Protein AF-0000000080390355 (afdb_homodimer)

Organism: NCBI:txid1090322

Structure (mmCIF, N/CA/C/O backbone):
data_AF-0000000080390355-model_v1
#
loop_
_entity.id
_entity.type
_entity.pdbx_description
1 polymer 'Collagenase-like protease'
#
loop_
_atom_site.group_PDB
_atom_site.id
_atom_site.type_symbol
_atom_site.label_atom_id
_atom_site.label_alt_id
_atom_site.label_comp_id
_atom_site.label_asym_id
_atom_site.label_entity_id
_atom_site.label_seq_id
_atom_site.pdbx_PDB_ins_code
_atom_site.Cartn_x
_atom_site.Cartn_y
_atom_site.Cartn_z
_atom_site.occupancy
_atom_site.B_iso_or_equiv
_atom_site.auth_seq_id
_atom_site.auth_comp_id
_atom_site.auth_asym_id
_atom_site.auth_atom_id
_atom_site.pdbx_PDB_model_num
ATOM 1 N N . MET A 1 1 ? -9.961 28.906 2.844 1 93.69 1 MET A N 1
ATOM 2 C CA . MET A 1 1 ? -8.898 27.922 2.955 1 93.69 1 MET A CA 1
ATOM 3 C C . MET A 1 1 ? -8.672 27.516 4.41 1 93.69 1 MET A C 1
ATOM 5 O O . MET A 1 1 ? -8.594 28.391 5.285 1 93.69 1 MET A O 1
ATOM 9 N N . LYS A 1 2 ? -8.695 26.266 4.656 1 97.44 2 LYS A N 1
ATOM 10 C CA . LYS A 1 2 ? -8.453 25.703 5.984 1 97.44 2 LYS A CA 1
ATOM 11 C C . LYS A 1 2 ? -7.09 25.016 6.051 1 97.44 2 LYS A C 1
ATOM 13 O O . LYS A 1 2 ? -6.848 24.047 5.348 1 97.44 2 LYS A O 1
ATOM 18 N N . LEU A 1 3 ? -6.207 25.547 6.93 1 98.06 3 LEU A N 1
ATOM 19 C CA . LEU A 1 3 ? -4.867 24.984 7.082 1 98.06 3 LEU A CA 1
ATOM 20 C C . LEU A 1 3 ? -4.734 24.25 8.406 1 98.06 3 LEU A C 1
ATOM 22 O O . LEU A 1 3 ? -5.039 24.797 9.469 1 98.06 3 LEU A O 1
ATOM 26 N N . TYR A 1 4 ? -4.383 23.031 8.32 1 98.25 4 TYR A N 1
ATOM 27 C CA . TYR A 1 4 ? -4.055 22.25 9.508 1 98.25 4 TYR A CA 1
ATOM 28 C C . TYR A 1 4 ? -2.547 22.203 9.727 1 98.25 4 TYR A C 1
ATOM 30 O O . TYR A 1 4 ? -1.792 21.828 8.828 1 98.25 4 TYR A O 1
ATOM 38 N N . ALA A 1 5 ? -2.113 22.562 10.867 1 98 5 ALA A N 1
ATOM 39 C CA . ALA A 1 5 ? -0.687 22.641 11.172 1 98 5 ALA A CA 1
ATOM 40 C C . ALA A 1 5 ? -0.297 21.609 12.227 1 98 5 ALA A C 1
ATOM 42 O O . ALA A 1 5 ? -1.069 21.328 13.141 1 98 5 ALA A O 1
ATOM 43 N N . PRO A 1 6 ? 0.877 21.047 12.055 1 96.62 6 PRO A N 1
ATOM 44 C CA . PRO A 1 6 ? 1.384 20.141 13.086 1 96.62 6 PRO A CA 1
ATOM 45 C C . PRO A 1 6 ? 1.854 20.891 14.344 1 96.62 6 PRO A C 1
ATOM 47 O O . PRO A 1 6 ? 2.182 22.078 14.273 1 96.62 6 PRO A O 1
ATOM 50 N N . HIS A 1 7 ? 1.768 20.203 15.367 1 91.19 7 HIS A N 1
ATOM 51 C CA . HIS A 1 7 ? 2.32 20.766 16.594 1 91.19 7 HIS A CA 1
ATOM 52 C C . HIS A 1 7 ? 3.201 19.734 17.312 1 91.19 7 HIS A C 1
ATOM 54 O O . HIS A 1 7 ? 2.9 18.547 17.312 1 91.19 7 HIS A O 1
ATOM 60 N N . VAL A 1 8 ? 4.27 20.125 17.938 1 87.69 8 VAL A N 1
ATOM 61 C CA . VAL A 1 8 ? 5.398 19.328 18.391 1 87.69 8 VAL A CA 1
ATOM 62 C C . VAL A 1 8 ? 5 18.516 19.625 1 87.69 8 VAL A C 1
ATOM 64 O O . VAL A 1 8 ? 5.672 17.547 20 1 87.69 8 VAL A O 1
ATOM 67 N N . GLY A 1 9 ? 4.004 18.875 20.375 1 89.38 9 GLY A N 1
ATOM 68 C CA . GLY A 1 9 ? 3.496 18.016 21.422 1 89.38 9 GLY A CA 1
ATOM 69 C C . GLY A 1 9 ? 3.756 18.547 22.828 1 89.38 9 GLY A C 1
ATOM 70 O O . GLY A 1 9 ? 3.635 17.812 23.812 1 89.38 9 GLY A O 1
ATOM 71 N N . HIS A 1 10 ? 4.281 19.812 22.906 1 92.06 10 HIS A N 1
ATOM 72 C CA . HIS A 1 10 ? 4.387 20.453 24.219 1 92.06 10 HIS A CA 1
ATOM 73 C C . HIS A 1 10 ? 3.758 21.844 24.203 1 92.06 10 HIS A C 1
ATOM 75 O O . HIS A 1 10 ? 3.648 22.469 23.141 1 92.06 10 HIS A O 1
ATOM 81 N N . LEU A 1 11 ? 3.355 22.266 25.359 1 95.69 11 LEU A N 1
ATOM 82 C CA . LEU A 1 11 ? 2.516 23.453 25.5 1 95.69 11 LEU A CA 1
ATOM 83 C C . LEU A 1 11 ? 3.217 24.688 24.953 1 95.69 11 LEU A C 1
ATOM 85 O O . LEU A 1 11 ? 2.6 25.5 24.25 1 95.69 11 LEU A O 1
ATOM 89 N N . GLU A 1 12 ? 4.477 24.828 25.203 1 95.31 12 GLU A N 1
ATOM 90 C CA . GLU A 1 12 ? 5.223 26 24.75 1 95.31 12 GLU A CA 1
ATOM 91 C C . GLU A 1 12 ? 5.18 26.125 23.219 1 95.31 12 GLU A C 1
ATOM 93 O O . GLU A 1 12 ? 5.023 27.219 22.688 1 95.31 12 GLU A O 1
ATOM 98 N N . GLY A 1 1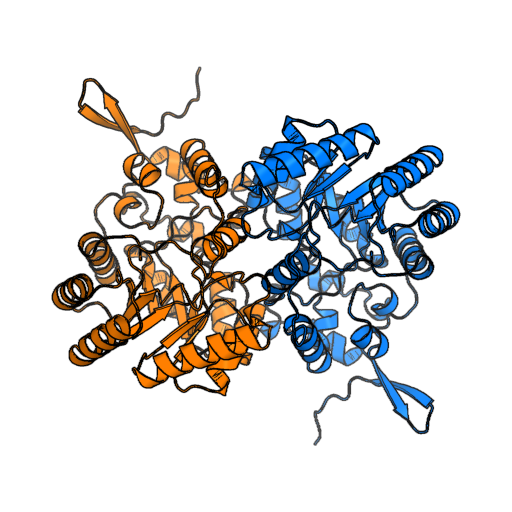3 ? 5.375 25.031 22.578 1 95.12 13 GLY A N 1
ATOM 99 C CA . GLY A 1 13 ? 5.285 25.016 21.125 1 95.12 13 GLY A CA 1
ATOM 100 C C . GLY A 1 13 ? 3.906 25.391 20.609 1 95.12 13 GLY A C 1
ATOM 101 O O . GLY A 1 13 ? 3.777 26.109 19.625 1 95.12 13 GLY A O 1
ATOM 102 N N . LEU A 1 14 ? 2.896 24.891 21.312 1 96.94 14 LEU A N 1
ATOM 103 C CA . LEU A 1 14 ? 1.522 25.203 20.938 1 96.94 14 LEU A CA 1
ATOM 104 C C . LEU A 1 14 ? 1.248 26.703 21.078 1 96.94 14 LEU A C 1
ATOM 106 O O . LEU A 1 14 ? 0.652 27.312 20.203 1 96.94 14 LEU A O 1
ATOM 110 N N . GLU A 1 15 ? 1.684 27.234 22.172 1 97.38 15 GLU A N 1
ATOM 111 C CA . GLU A 1 15 ? 1.521 28.656 22.422 1 97.38 15 GLU A CA 1
ATOM 112 C C . GLU A 1 15 ? 2.188 29.484 21.328 1 97.38 15 GLU A C 1
ATOM 114 O O . GLU A 1 15 ? 1.608 30.469 20.844 1 97.38 15 GLU A O 1
ATOM 119 N N . GLU A 1 16 ? 3.359 29.047 20.984 1 97.06 16 GLU A N 1
ATOM 120 C CA . GLU A 1 16 ? 4.102 29.766 19.938 1 97.06 16 GLU A CA 1
ATOM 121 C C . GLU A 1 16 ? 3.361 29.719 18.609 1 97.06 16 GLU A C 1
ATOM 123 O O . GLU A 1 16 ? 3.275 30.734 17.906 1 97.06 16 GLU A O 1
ATOM 128 N N . LEU A 1 17 ? 2.824 28.609 18.266 1 97.38 17 LEU A N 1
ATOM 129 C CA . LEU A 1 17 ? 2.119 28.453 17 1 97.38 17 LEU A CA 1
ATOM 130 C C . LEU A 1 17 ? 0.854 29.312 16.984 1 97.38 17 LEU A C 1
ATOM 132 O O . LEU A 1 17 ? 0.614 30.047 16.016 1 97.38 17 LEU A O 1
ATOM 136 N N . LEU A 1 18 ? 0.059 29.25 18.047 1 96.69 18 LEU A N 1
ATOM 137 C CA . LEU A 1 18 ? -1.249 29.906 18.062 1 96.69 18 LEU A CA 1
ATOM 138 C C . LEU A 1 18 ? -1.112 31.406 18.25 1 96.69 18 LEU A C 1
ATOM 140 O O . LEU A 1 18 ? -1.998 32.188 17.859 1 96.69 18 LEU A O 1
ATOM 144 N N . THR A 1 19 ? -0.005 31.828 18.844 1 96.5 19 THR A N 1
ATOM 145 C CA . THR A 1 19 ? 0.268 33.25 18.938 1 96.5 19 THR A CA 1
ATOM 146 C C . THR A 1 19 ? 0.917 33.75 17.656 1 96.5 19 THR A C 1
ATOM 148 O O . THR A 1 19 ? 0.767 34.938 17.297 1 96.5 19 THR A O 1
ATOM 151 N N . GLY A 1 20 ? 1.561 32.906 16.953 1 95.94 20 GLY A N 1
ATOM 152 C CA . GLY A 1 20 ? 2.379 33.312 15.82 1 95.94 20 GLY A CA 1
ATOM 153 C C . GLY A 1 20 ? 1.581 33.438 14.539 1 95.94 20 GLY A C 1
ATOM 154 O O . GLY A 1 20 ? 2.053 34.062 13.578 1 95.94 20 GLY A O 1
ATOM 155 N N . SER A 1 21 ? 0.421 32.906 14.5 1 96.25 21 SER A N 1
ATOM 156 C CA . SER A 1 21 ? -0.35 33.031 13.266 1 96.25 21 SER A CA 1
ATOM 157 C C . SER A 1 21 ? -1.845 32.875 13.531 1 96.25 21 SER A C 1
ATOM 159 O O . SER A 1 21 ? -2.26 32.062 14.344 1 96.25 21 SER A O 1
ATOM 161 N N . ASN A 1 22 ? -2.617 33.594 12.781 1 96.25 22 ASN A N 1
ATOM 162 C CA . ASN A 1 22 ? -4.07 33.469 12.812 1 96.25 22 ASN A CA 1
ATOM 163 C C . ASN A 1 22 ? -4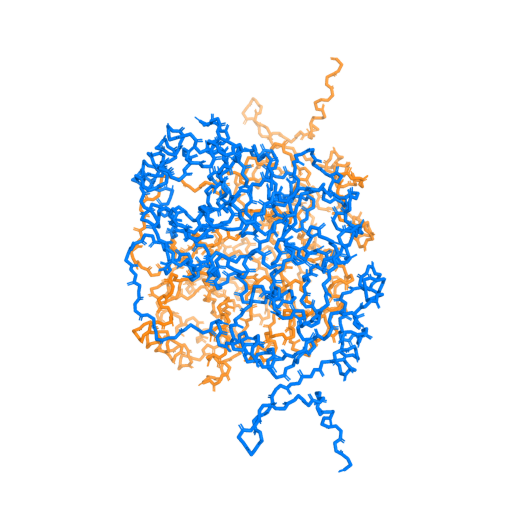.598 32.688 11.609 1 96.25 22 ASN A C 1
ATOM 165 O O . ASN A 1 22 ? -5.812 32.594 11.422 1 96.25 22 ASN A O 1
ATOM 169 N N . ASP A 1 23 ? -3.656 32.125 10.867 1 97.38 23 ASP A N 1
ATOM 170 C CA . ASP A 1 23 ? -4.043 31.453 9.633 1 97.38 23 ASP A CA 1
ATOM 171 C C . ASP A 1 23 ? -4.246 29.953 9.859 1 97.38 23 ASP A C 1
ATOM 173 O O . ASP A 1 23 ? -4.637 29.234 8.945 1 97.38 23 ASP A O 1
ATOM 177 N N . ILE A 1 24 ? -4.062 29.531 11.031 1 97.88 24 ILE A N 1
ATOM 178 C CA . ILE A 1 24 ? -4.203 28.109 11.367 1 97.88 24 ILE A CA 1
ATOM 179 C C . ILE A 1 24 ? -5.668 27.797 11.68 1 97.88 24 ILE A C 1
ATOM 181 O O . ILE A 1 24 ? -6.277 28.453 12.531 1 97.88 24 ILE A O 1
ATOM 185 N N . TYR A 1 25 ? -6.203 26.875 10.953 1 97.06 25 TYR A N 1
ATOM 186 C CA . TYR A 1 25 ? -7.59 26.469 11.148 1 97.06 25 TYR A CA 1
ATOM 187 C C . TYR A 1 25 ? -7.691 25.391 12.219 1 97.06 25 TYR A C 1
ATOM 189 O O . TYR A 1 25 ? -8.656 25.344 12.984 1 97.06 25 TYR A O 1
ATOM 197 N N . GLY A 1 26 ? -6.742 24.484 12.25 1 96.88 26 GLY A N 1
ATOM 198 C CA . GLY A 1 26 ? -6.672 23.391 13.219 1 96.88 26 GLY A CA 1
ATOM 199 C C . GLY A 1 26 ? -5.258 22.922 13.484 1 96.88 26 GLY A C 1
ATOM 200 O O . GLY A 1 26 ? -4.352 23.172 12.68 1 96.88 26 GLY A O 1
ATOM 201 N N . ILE A 1 27 ? -5.117 22.328 14.617 1 96.94 27 ILE A N 1
ATOM 202 C CA . ILE A 1 27 ? -3.809 21.812 15 1 96.94 27 ILE A CA 1
ATOM 203 C C . ILE A 1 27 ? -3.9 20.312 15.234 1 96.94 27 ILE A C 1
ATOM 205 O O . ILE A 1 27 ? -4.949 19.797 15.641 1 96.94 27 ILE A O 1
ATOM 209 N N . TYR A 1 28 ? -2.826 19.625 14.891 1 96.69 28 TYR A N 1
ATOM 210 C CA . TYR A 1 28 ? -2.781 18.203 15.219 1 96.69 28 TYR A CA 1
ATOM 211 C C . TYR A 1 28 ? -1.443 17.828 15.844 1 96.69 28 TYR A C 1
ATOM 213 O O . TYR A 1 28 ? -0.423 18.469 15.57 1 96.69 28 TYR A O 1
ATOM 221 N N . MET A 1 29 ? -1.46 16.828 16.672 1 94.38 29 MET A N 1
ATOM 222 C CA . MET A 1 29 ? -0.255 16.312 17.312 1 94.38 29 MET A CA 1
ATOM 223 C C . MET A 1 29 ? -0.322 14.797 17.469 1 94.38 29 MET A C 1
ATOM 225 O O . MET A 1 29 ? -1.386 14.203 17.312 1 94.38 29 MET A O 1
ATOM 229 N N . ALA A 1 30 ? 0.85 14.219 17.75 1 92.12 30 ALA A N 1
ATOM 230 C CA . ALA A 1 30 ? 0.896 12.781 18.031 1 92.12 30 ALA A CA 1
ATOM 231 C C . ALA A 1 30 ? 0.253 12.469 19.375 1 92.12 30 ALA A C 1
ATOM 233 O O . ALA A 1 30 ? 0.272 13.297 20.281 1 92.12 30 ALA A O 1
ATOM 234 N N . GLY A 1 31 ? -0.349 11.32 19.484 1 90.31 31 GLY A N 1
ATOM 235 C CA . GLY A 1 31 ? -0.813 10.828 20.766 1 90.31 31 GLY A CA 1
ATOM 236 C C . GLY A 1 31 ? 0.277 10.141 21.562 1 90.31 31 GLY A C 1
ATOM 237 O O . GLY A 1 31 ? 1.464 10.312 21.281 1 90.31 31 GLY A O 1
ATOM 238 N N . THR A 1 32 ? -0.167 9.414 22.562 1 84.12 32 THR A N 1
ATOM 239 C CA . THR A 1 32 ? 0.758 8.672 23.422 1 84.12 32 THR A CA 1
ATOM 240 C C . THR A 1 32 ? 1.197 7.379 22.734 1 84.12 32 THR A C 1
ATOM 242 O O . THR A 1 32 ? 0.377 6.492 22.5 1 84.12 32 THR A O 1
ATOM 245 N N . PRO A 1 33 ? 2.434 7.227 22.484 1 80.12 33 PRO A N 1
ATOM 246 C CA . PRO A 1 33 ? 2.918 6.074 21.719 1 80.12 33 PRO A CA 1
ATOM 247 C C . PRO A 1 33 ? 2.699 4.75 22.453 1 80.12 33 PRO A C 1
ATOM 249 O O . PRO A 1 33 ? 2.699 3.689 21.828 1 80.12 33 PRO A O 1
ATOM 252 N N . ASP A 1 34 ? 2.436 4.828 23.719 1 81.44 34 ASP A N 1
ATOM 253 C CA . ASP A 1 34 ? 2.324 3.604 24.5 1 81.44 34 ASP A CA 1
ATOM 254 C C . ASP A 1 34 ? 1.025 2.865 24.188 1 81.44 34 ASP A C 1
ATOM 256 O O . ASP A 1 34 ? 0.893 1.677 24.484 1 81.44 34 ASP A O 1
ATOM 260 N N . TYR A 1 35 ? 0.153 3.566 23.594 1 83.81 35 TYR A N 1
ATOM 261 C CA . TYR A 1 35 ? -1.134 2.924 23.359 1 83.81 35 TYR A CA 1
ATOM 262 C C . TYR A 1 35 ? -1.303 2.58 21.891 1 83.81 35 TYR A C 1
ATOM 264 O O . TYR A 1 35 ? -1.688 1.459 21.547 1 83.81 35 TYR A O 1
ATOM 272 N N . VAL A 1 36 ? -1.072 3.527 21.094 1 83.38 36 VAL A N 1
ATOM 273 C CA . VAL A 1 36 ? -1.112 3.35 19.641 1 83.38 36 VAL A CA 1
ATOM 274 C C . VAL A 1 36 ? 0.103 4.023 19 1 83.38 36 VAL A C 1
ATOM 276 O O . VAL A 1 36 ? 0.384 5.191 19.266 1 83.38 36 VAL A O 1
ATOM 279 N N . GLY A 1 37 ? 0.787 3.262 18.297 1 78.94 37 GLY A N 1
ATOM 280 C CA . GLY A 1 37 ? 1.967 3.805 17.641 1 78.94 37 GLY A CA 1
ATOM 281 C C . GLY A 1 37 ? 1.638 4.789 16.531 1 78.94 37 GLY A C 1
ATOM 282 O O . GLY A 1 37 ? 0.475 5.156 16.359 1 78.94 37 GLY A O 1
ATOM 283 N N . THR A 1 38 ? 2.742 5.391 15.969 1 81.94 38 THR A N 1
ATOM 284 C CA . THR A 1 38 ? 2.621 6.344 14.867 1 81.94 38 THR A CA 1
ATOM 285 C C . THR A 1 38 ? 3.559 5.969 13.727 1 81.94 38 THR A C 1
ATOM 287 O O . THR A 1 38 ? 4.633 5.414 13.953 1 81.94 38 THR A O 1
ATOM 290 N N . GLY A 1 39 ? 3.115 6.215 12.57 1 76.88 39 GLY A N 1
ATOM 291 C CA . GLY A 1 39 ? 3.895 5.906 11.375 1 76.88 39 GLY A CA 1
ATOM 292 C C . GLY A 1 39 ? 4.988 6.922 11.102 1 76.88 39 GLY A C 1
ATOM 293 O O . GLY A 1 39 ? 5.645 6.867 10.062 1 76.88 39 GLY A O 1
ATOM 294 N N . ARG A 1 40 ? 5.137 7.965 11.969 1 75.88 40 ARG A N 1
ATOM 295 C CA . ARG A 1 40 ? 6.199 8.953 11.836 1 75.88 40 ARG A CA 1
ATOM 296 C C . ARG A 1 40 ? 6.859 9.234 13.18 1 75.88 40 ARG A C 1
ATOM 298 O O . ARG A 1 40 ? 6.262 9 14.234 1 75.88 40 ARG A O 1
ATOM 305 N N . THR A 1 41 ? 8.094 9.664 13.062 1 76.69 41 THR A N 1
ATOM 306 C CA . THR A 1 41 ? 8.797 10.07 14.273 1 76.69 41 THR A CA 1
ATOM 307 C C . THR A 1 41 ? 8.227 11.375 14.82 1 76.69 41 THR A C 1
ATOM 309 O O . THR A 1 41 ? 7.609 12.148 14.086 1 76.69 41 THR A O 1
ATOM 312 N N . ASN A 1 42 ? 8.281 11.469 16.141 1 75.44 42 ASN A N 1
ATOM 313 C CA . ASN A 1 42 ? 7.816 12.68 16.828 1 75.44 42 ASN A CA 1
ATOM 314 C C . ASN A 1 42 ? 8.922 13.297 17.672 1 75.44 42 ASN A C 1
ATOM 316 O O . ASN A 1 42 ? 9.82 12.594 18.141 1 75.44 42 ASN A O 1
ATOM 320 N N . LEU A 1 43 ? 8.797 14.57 17.766 1 75.88 43 LEU A N 1
ATOM 321 C CA . LEU A 1 43 ? 9.75 15.258 18.641 1 75.88 43 LEU A CA 1
ATOM 322 C C . LEU A 1 43 ? 9.422 15.023 20.109 1 75.88 43 LEU A C 1
ATOM 324 O O . LEU A 1 43 ? 10.32 15 20.953 1 75.88 43 LEU A O 1
ATOM 328 N N . SER A 1 44 ? 8.078 14.898 20.375 1 78.69 44 SER A N 1
ATOM 329 C CA . SER A 1 44 ? 7.617 14.672 21.75 1 78.69 44 SER A CA 1
ATOM 330 C C . SER A 1 44 ? 6.566 13.57 21.797 1 78.69 44 SER A C 1
ATOM 332 O O . SER A 1 44 ? 5.988 13.211 20.766 1 78.69 44 SER A O 1
ATOM 334 N N . SER A 1 45 ? 6.414 13.008 23.016 1 82.38 45 SER A N 1
ATOM 335 C CA . SER A 1 45 ? 5.418 11.984 23.297 1 82.38 45 SER A CA 1
ATOM 336 C C . SER A 1 45 ? 4.539 12.375 24.484 1 82.38 45 SER A C 1
ATOM 338 O O . SER A 1 45 ? 4.746 11.898 25.594 1 82.38 45 SER A O 1
ATOM 340 N N . PRO A 1 46 ? 3.566 13.18 24.188 1 88.5 46 PRO A N 1
ATOM 341 C CA . PRO A 1 46 ? 2.756 13.688 25.312 1 88.5 46 PRO A CA 1
ATOM 342 C C . PRO A 1 46 ? 1.91 12.602 25.969 1 88.5 46 PRO A C 1
ATOM 344 O O . PRO A 1 46 ? 1.368 11.734 25.266 1 88.5 46 PRO A O 1
ATOM 347 N N . GLY A 1 47 ? 1.852 12.672 27.25 1 91.69 47 GLY A N 1
ATOM 348 C CA . GLY A 1 47 ? 0.907 11.844 27.984 1 91.69 47 GLY A CA 1
ATOM 349 C C . GLY A 1 47 ? -0.491 12.43 28.031 1 91.69 47 GLY A C 1
ATOM 350 O O . GLY A 1 47 ? -0.738 13.508 27.469 1 91.69 47 GLY A O 1
ATOM 351 N N . LEU A 1 48 ? -1.372 11.758 28.703 1 95.44 48 LEU A N 1
ATOM 352 C CA . LEU A 1 48 ? -2.777 12.148 28.75 1 95.44 48 LEU A CA 1
ATOM 353 C C . LEU A 1 48 ? -2.945 13.508 29.406 1 95.44 48 LEU A C 1
ATOM 355 O O . LEU A 1 48 ? -3.758 14.328 28.969 1 95.44 48 LEU A O 1
ATOM 359 N N . GLU A 1 49 ? -2.219 13.758 30.438 1 96.31 49 GLU A N 1
ATOM 360 C CA . GLU A 1 49 ? -2.314 15.039 31.125 1 96.31 49 GLU A CA 1
ATOM 361 C C . GLU A 1 49 ? -1.877 16.188 30.234 1 96.31 49 GLU A C 1
ATOM 363 O O . GLU A 1 49 ? -2.506 17.25 30.219 1 96.31 49 GLU A O 1
ATOM 368 N N . GLU A 1 50 ? -0.814 15.953 29.531 1 96.12 50 GLU A N 1
ATOM 369 C CA . GLU A 1 50 ? -0.323 16.969 28.594 1 96.12 50 GLU A CA 1
ATOM 370 C C . GLU A 1 50 ? -1.312 17.188 27.453 1 96.12 50 GLU A C 1
ATOM 372 O O . GLU A 1 50 ? -1.528 18.328 27.031 1 96.12 50 GLU A O 1
ATOM 377 N N . ILE A 1 51 ? -1.9 16.156 26.984 1 96.69 51 ILE A N 1
ATOM 378 C CA . ILE A 1 51 ? -2.896 16.25 25.922 1 96.69 51 ILE A CA 1
ATOM 379 C C . ILE A 1 51 ? -4.094 17.062 26.422 1 96.69 51 ILE A C 1
ATOM 381 O O . ILE A 1 51 ? -4.602 17.922 25.703 1 96.69 51 ILE A O 1
ATOM 385 N N . ALA A 1 52 ? -4.492 16.797 27.641 1 98 52 ALA A N 1
ATOM 386 C CA . ALA A 1 52 ? -5.621 17.516 28.219 1 98 52 ALA A CA 1
ATOM 387 C C . ALA A 1 52 ? -5.324 19.016 28.328 1 98 52 ALA A C 1
ATOM 389 O O . ALA A 1 52 ? -6.152 19.844 27.938 1 98 52 ALA A O 1
ATOM 390 N N . GLU A 1 53 ? -4.172 19.281 28.844 1 98 53 GLU A N 1
ATOM 391 C CA . GLU A 1 53 ? -3.766 20.688 29 1 98 53 GLU A CA 1
ATOM 392 C C . GLU A 1 53 ? -3.709 21.406 27.656 1 98 53 GLU A C 1
ATOM 394 O O . GLU A 1 53 ? -4.199 22.516 27.531 1 98 53 GLU A O 1
ATOM 399 N N . GLN A 1 54 ? -3.127 20.797 26.734 1 97.62 54 GLN A N 1
ATOM 400 C CA . GLN A 1 54 ? -2.949 21.406 25.406 1 97.62 54 GLN A CA 1
ATOM 401 C C . GLN A 1 54 ? -4.281 21.531 24.688 1 97.62 54 GLN A C 1
ATOM 403 O O . GLN A 1 54 ? -4.516 22.516 23.969 1 97.62 54 GLN A O 1
ATOM 408 N N . THR A 1 55 ? -5.152 20.547 24.844 1 98.19 55 THR A N 1
ATOM 409 C CA . THR A 1 55 ? -6.484 20.625 24.25 1 98.19 55 THR A CA 1
ATOM 410 C C . THR A 1 55 ? -7.266 21.797 24.844 1 98.19 55 THR A C 1
ATOM 412 O O . THR A 1 55 ? -7.891 22.562 24.094 1 98.19 55 THR A O 1
ATOM 415 N N . ALA A 1 56 ? -7.227 21.922 26.109 1 98.31 56 ALA A N 1
ATOM 416 C CA . ALA A 1 56 ? -7.902 23.031 26.766 1 98.31 56 ALA A CA 1
ATOM 417 C C . ALA A 1 56 ? -7.391 24.375 26.25 1 98.31 56 ALA A C 1
ATOM 419 O O . ALA A 1 56 ? -8.18 25.281 25.953 1 98.31 56 ALA A O 1
ATOM 420 N N . TYR A 1 57 ? -6.102 24.453 26.188 1 98.06 57 TYR A N 1
ATOM 421 C CA . TYR A 1 57 ? -5.508 25.688 25.688 1 98.06 57 TYR A CA 1
ATOM 422 C C . TYR A 1 57 ? -5.949 25.984 24.266 1 98.06 57 TYR A C 1
ATOM 424 O O . TYR A 1 57 ? -6.301 27.109 23.922 1 98.06 57 TYR A O 1
ATOM 432 N N . ALA A 1 58 ? -5.852 24.984 23.359 1 97.69 58 ALA A N 1
ATOM 433 C CA . ALA A 1 58 ? -6.301 25.141 21.984 1 97.69 58 ALA A CA 1
ATOM 434 C C . ALA A 1 58 ? -7.734 25.656 21.922 1 97.69 58 ALA A C 1
ATOM 436 O O . ALA A 1 58 ? -8.039 26.594 21.188 1 97.69 58 ALA A O 1
ATOM 437 N N . HIS A 1 59 ? -8.602 25.094 22.734 1 98.06 59 HIS A N 1
ATOM 438 C CA . HIS A 1 59 ? -10.008 25.484 22.766 1 98.06 59 HIS A CA 1
ATOM 439 C C . HIS A 1 59 ? -10.164 26.938 23.234 1 98.06 59 HIS A C 1
ATOM 441 O O . HIS A 1 59 ? -11.008 27.672 22.719 1 98.06 59 HIS A O 1
ATOM 447 N N . GLU A 1 60 ? -9.383 27.25 24.219 1 97.69 60 GLU A N 1
ATOM 448 C CA . GLU A 1 60 ? -9.398 28.625 24.703 1 97.69 60 GLU A CA 1
ATOM 449 C C . GLU A 1 60 ? -9.109 29.609 23.562 1 97.69 60 GLU A C 1
ATOM 451 O O . GLU A 1 60 ? -9.633 30.719 23.547 1 97.69 60 GLU A O 1
ATOM 456 N N . LYS A 1 61 ? -8.297 29.219 22.688 1 96.75 61 LYS A N 1
ATOM 457 C CA . LYS A 1 61 ? -7.895 30.062 21.578 1 96.75 61 LYS A CA 1
ATOM 458 C C . LYS A 1 61 ? -8.805 29.859 20.375 1 96.75 61 LYS A C 1
ATOM 460 O O . LYS A 1 61 ? -8.531 30.359 19.281 1 96.75 61 LYS A O 1
ATOM 465 N N . GLY A 1 62 ? -9.836 29.016 20.516 1 96.12 62 GLY A N 1
ATOM 466 C CA . GLY A 1 62 ? -10.789 28.766 19.453 1 96.12 62 GLY A CA 1
ATOM 467 C C . GLY A 1 62 ? -10.281 27.781 18.406 1 96.12 62 GLY A C 1
ATOM 468 O O . GLY A 1 62 ? -10.727 27.812 17.266 1 96.12 62 GLY A O 1
ATOM 469 N N . MET A 1 63 ? -9.344 27 18.797 1 96.38 63 MET A N 1
ATOM 470 C CA . MET A 1 63 ? -8.727 26.047 17.875 1 96.38 63 MET A CA 1
ATOM 471 C C . MET A 1 63 ? -9.188 24.625 18.188 1 96.38 63 MET A C 1
ATOM 473 O O . MET A 1 63 ? -9.391 24.281 19.344 1 96.38 63 MET A O 1
ATOM 477 N N . LYS A 1 64 ? -9.312 23.828 17.094 1 96.31 64 LYS A N 1
ATOM 478 C CA . LYS A 1 64 ? -9.578 22.406 17.266 1 96.31 64 LYS A CA 1
ATOM 479 C C . LYS A 1 64 ? -8.281 21.641 17.484 1 96.31 64 LYS A C 1
ATOM 481 O O . LYS A 1 64 ? -7.242 21.969 16.922 1 96.31 64 LYS A O 1
ATOM 486 N N . MET A 1 65 ? -8.406 20.609 18.297 1 97.81 65 MET A N 1
ATOM 487 C CA . MET A 1 65 ? -7.277 19.719 18.547 1 97.81 65 MET A CA 1
ATOM 488 C C . MET A 1 65 ? -7.52 18.344 17.938 1 97.81 65 MET A C 1
ATOM 490 O O . MET A 1 65 ? -8.523 17.688 18.25 1 97.81 65 MET A O 1
ATOM 494 N N . GLU A 1 66 ? -6.652 17.938 17.062 1 97.62 66 GLU A N 1
ATOM 495 C CA . GLU A 1 66 ? -6.656 16.625 16.453 1 97.62 66 GLU A CA 1
ATOM 496 C C . GLU A 1 66 ? -5.477 15.781 16.938 1 97.62 66 GLU A C 1
ATOM 498 O O . GLU A 1 66 ? -4.352 16.281 17.031 1 97.62 66 GLU A O 1
ATOM 503 N N . VAL A 1 67 ? -5.742 14.539 17.312 1 96.88 67 VAL A N 1
ATOM 504 C CA . VAL A 1 67 ? -4.688 13.633 17.75 1 96.88 67 VAL A CA 1
ATOM 505 C C . VAL A 1 67 ? -4.457 12.555 16.688 1 96.88 67 VAL A C 1
ATOM 507 O O . VAL A 1 67 ? -5.41 11.945 16.188 1 96.88 67 VAL A O 1
ATOM 510 N N . VAL A 1 68 ? -3.213 12.344 16.375 1 96.25 68 VAL A N 1
ATOM 511 C CA . VAL A 1 68 ? -2.855 11.406 15.312 1 96.25 68 VAL A CA 1
ATOM 512 C C . VAL A 1 68 ? -2.385 10.086 15.93 1 96.25 68 VAL A C 1
ATOM 514 O O . VAL A 1 68 ? -1.426 10.062 16.703 1 96.25 68 VAL A O 1
ATOM 517 N N . LEU A 1 69 ? -3.064 9.055 15.648 1 95.38 69 LEU A N 1
ATOM 518 C CA . LEU A 1 69 ? -2.766 7.672 16 1 95.38 69 LEU A CA 1
ATOM 519 C C . LEU A 1 69 ? -2.713 6.785 14.766 1 95.38 69 LEU A C 1
ATOM 521 O O . LEU A 1 69 ? -3.529 5.875 14.609 1 95.38 69 LEU A O 1
ATOM 525 N N . ASN A 1 70 ? -1.641 6.992 13.93 1 95.44 70 ASN A N 1
ATOM 526 C CA . ASN A 1 70 ? -1.721 6.492 12.562 1 95.44 70 ASN A CA 1
ATOM 527 C C . ASN A 1 70 ? -0.731 5.355 12.32 1 95.44 70 ASN A C 1
ATOM 529 O O . ASN A 1 70 ? -0.114 5.277 11.258 1 95.44 70 ASN A O 1
ATOM 533 N N . SER A 1 71 ? -0.603 4.465 13.336 1 94.38 71 SER A N 1
ATOM 534 C CA . SER A 1 71 ? 0.183 3.254 13.117 1 94.38 71 SER A CA 1
ATOM 535 C C . SER A 1 71 ? -0.38 2.428 11.969 1 94.38 71 SER A C 1
ATOM 537 O O . SER A 1 71 ? -1.583 2.162 11.922 1 94.38 71 SER A O 1
ATOM 539 N N . SER A 1 72 ? 0.534 2.09 11.047 1 94.94 72 SER A N 1
ATOM 540 C CA . SER A 1 72 ? 0.095 1.289 9.914 1 94.94 72 SER A CA 1
ATOM 541 C C . SER A 1 72 ? 0.169 -0.202 10.219 1 94.94 72 SER A C 1
ATOM 543 O O . SER A 1 72 ? -0.349 -1.025 9.461 1 94.94 72 SER A O 1
ATOM 545 N N . CYS A 1 73 ? 0.823 -0.583 11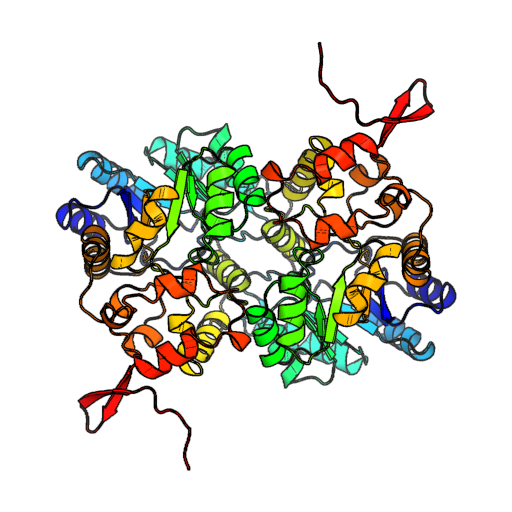.289 1 94.62 73 CYS A N 1
ATOM 546 C CA . CYS A 1 73 ? 0.922 -1.979 11.695 1 94.62 73 CYS A CA 1
ATOM 547 C C . CYS A 1 73 ? 1.161 -2.09 13.195 1 94.62 73 CYS A C 1
ATOM 549 O O . CYS A 1 73 ? 2.096 -1.486 13.727 1 94.62 73 CYS A O 1
ATOM 551 N N . MET A 1 74 ? 0.354 -2.867 13.82 1 91.81 74 MET A N 1
ATOM 552 C CA . MET A 1 74 ? 0.495 -3.057 15.266 1 91.81 74 MET A CA 1
ATOM 553 C C . MET A 1 74 ? 0.748 -4.523 15.602 1 91.81 74 MET A C 1
ATOM 555 O O . MET A 1 74 ? 0.556 -4.945 16.734 1 91.81 74 MET A O 1
ATOM 559 N N . GLY A 1 75 ? 1.081 -5.297 14.539 1 89.88 75 GLY A N 1
ATOM 560 C CA . GLY A 1 75 ? 1.463 -6.688 14.727 1 89.88 75 GLY A CA 1
ATOM 561 C C . GLY A 1 75 ? 0.299 -7.578 15.117 1 89.88 75 GLY A C 1
ATOM 562 O O . GLY A 1 75 ? 0.5 -8.688 15.625 1 89.88 75 GLY A O 1
ATOM 563 N N . GLY A 1 76 ? -0.909 -7.109 14.992 1 92 76 GLY A N 1
ATOM 564 C CA . GLY A 1 76 ? -2.092 -7.879 15.344 1 92 76 GLY A CA 1
ATOM 565 C C . GLY A 1 76 ? -2.576 -7.617 16.766 1 92 76 GLY A C 1
ATOM 566 O O . GLY A 1 76 ? -3.658 -8.07 17.141 1 92 76 GLY A O 1
ATOM 567 N N . GLN A 1 77 ? -1.871 -6.832 17.5 1 91.38 77 GLN A N 1
ATOM 568 C CA . GLN A 1 77 ? -2.189 -6.578 18.906 1 91.38 77 GLN A CA 1
ATOM 569 C C . GLN A 1 77 ? -3.576 -5.957 19.047 1 91.38 77 GLN A C 1
ATOM 571 O O . GLN A 1 77 ? -4.309 -6.27 19.984 1 91.38 77 GLN A O 1
ATOM 576 N N . HIS A 1 78 ? -3.938 -5.082 18.172 1 93.38 78 HIS A N 1
ATOM 577 C CA . HIS A 1 78 ? -5.191 -4.344 18.25 1 93.38 78 HIS A CA 1
ATOM 578 C C . HIS A 1 78 ? -6.391 -5.27 18.062 1 93.38 78 HIS A C 1
ATOM 580 O O . HIS A 1 78 ? -7.523 -4.887 18.359 1 93.38 78 HIS A O 1
ATOM 586 N N . LEU A 1 79 ? -6.148 -6.484 17.609 1 95.19 79 LEU A N 1
ATOM 587 C CA . LEU A 1 79 ? -7.223 -7.441 17.359 1 95.19 79 LEU A CA 1
ATOM 588 C C . LEU A 1 79 ? -7.359 -8.422 18.516 1 95.19 79 LEU A C 1
ATOM 590 O O . LEU A 1 79 ? -8.227 -9.305 18.484 1 95.19 79 LEU A O 1
ATOM 594 N N . THR A 1 80 ? -6.484 -8.375 19.547 1 94.94 80 THR A N 1
ATOM 595 C CA . THR A 1 80 ? -6.609 -9.172 20.75 1 94.94 80 THR A CA 1
ATOM 596 C C . THR A 1 80 ? -7.574 -8.516 21.734 1 94.94 80 THR A C 1
ATOM 598 O O . THR A 1 80 ? -7.871 -7.32 21.625 1 94.94 80 THR A O 1
ATOM 601 N N . ALA A 1 81 ? -8.055 -9.312 22.672 1 95.19 81 ALA A N 1
ATOM 602 C CA . ALA A 1 81 ? -8.922 -8.75 23.703 1 95.19 81 ALA A CA 1
ATOM 603 C C . ALA A 1 81 ? -8.203 -7.66 24.5 1 95.19 81 ALA A C 1
ATOM 605 O O . ALA A 1 81 ? -8.773 -6.598 24.75 1 95.19 81 ALA A O 1
ATOM 606 N N . GLU A 1 82 ? -6.984 -7.938 24.859 1 93.88 82 GLU A N 1
ATOM 607 C CA . GLU A 1 82 ? -6.195 -6.973 25.625 1 93.88 82 GLU A CA 1
ATOM 608 C C . GLU A 1 82 ? -5.941 -5.707 24.812 1 93.88 82 GLU A C 1
ATOM 610 O O . GLU A 1 82 ? -6.051 -4.598 25.328 1 93.88 82 GLU A O 1
ATOM 615 N N . GLY A 1 83 ? -5.535 -5.902 23.578 1 92.88 83 GLY A N 1
ATOM 616 C CA . GLY A 1 83 ? -5.297 -4.766 22.703 1 92.88 83 GLY A CA 1
ATOM 617 C C . GLY A 1 83 ? -6.527 -3.904 22.484 1 92.88 83 GLY A C 1
ATOM 618 O O . GLY A 1 83 ? -6.457 -2.676 22.578 1 92.88 83 GLY A O 1
ATOM 619 N N . TYR A 1 84 ? -7.609 -4.582 22.234 1 94.69 84 TYR A N 1
ATOM 620 C CA . TYR A 1 84 ? -8.875 -3.871 22.078 1 94.69 84 TYR A CA 1
ATOM 621 C C . TYR A 1 84 ? -9.18 -3.031 23.312 1 94.69 84 TYR A C 1
ATOM 623 O O . TYR A 1 84 ? -9.531 -1.854 23.203 1 94.69 84 TYR A O 1
ATOM 631 N N . ASN A 1 85 ? -9.109 -3.633 24.484 1 95.88 85 ASN A N 1
ATOM 632 C CA . ASN A 1 85 ? -9.43 -2.941 25.734 1 95.88 85 ASN A CA 1
ATOM 633 C C . ASN A 1 85 ? -8.531 -1.727 25.938 1 95.88 85 ASN A C 1
ATOM 635 O O . ASN A 1 85 ? -8.992 -0.669 26.375 1 95.88 85 ASN A O 1
ATOM 639 N N . ARG A 1 86 ? -7.32 -1.915 25.641 1 94.69 86 ARG A N 1
ATOM 640 C CA . ARG A 1 86 ? -6.359 -0.828 25.797 1 94.69 86 ARG A CA 1
ATOM 641 C C . ARG A 1 86 ? -6.684 0.329 24.859 1 94.69 86 ARG A C 1
ATOM 643 O O . ARG A 1 86 ? -6.672 1.491 25.266 1 94.69 86 ARG A O 1
ATOM 650 N N . ILE A 1 87 ? -6.926 0.019 23.656 1 95.38 87 ILE A N 1
ATOM 651 C CA . ILE A 1 87 ? -7.215 1.025 22.641 1 95.38 87 ILE A CA 1
ATOM 652 C C . ILE A 1 87 ? -8.539 1.713 22.953 1 95.38 87 ILE A C 1
ATOM 654 O O . ILE A 1 87 ? -8.648 2.939 22.875 1 95.38 87 ILE A O 1
ATOM 658 N N . ASN A 1 88 ? -9.516 0.893 23.281 1 97.06 88 ASN A N 1
ATOM 659 C CA . ASN A 1 88 ? -10.805 1.448 23.672 1 97.06 88 ASN A CA 1
ATOM 660 C C . ASN A 1 88 ? -10.672 2.406 24.859 1 97.06 88 ASN A C 1
ATOM 662 O O . ASN A 1 88 ? -11.297 3.465 24.875 1 97.06 88 ASN A O 1
ATOM 666 N N . TRP A 1 89 ? -9.961 1.981 25.828 1 97.62 89 TRP A N 1
ATOM 667 C CA . TRP A 1 89 ? -9.711 2.842 26.984 1 97.62 89 TRP A CA 1
ATOM 668 C C . TRP A 1 89 ? -9.055 4.148 26.547 1 97.62 89 TRP A C 1
ATOM 670 O O . TRP A 1 89 ? -9.453 5.227 27 1 97.62 89 TRP A O 1
ATOM 680 N N . TYR A 1 90 ? -8.062 4.074 25.734 1 97.06 90 TYR A N 1
ATOM 681 C CA . TYR A 1 90 ? -7.355 5.27 25.281 1 97.06 90 TYR A CA 1
ATOM 682 C C . TYR A 1 90 ? -8.289 6.203 24.531 1 97.06 90 TYR A C 1
ATOM 684 O O . TYR A 1 90 ? -8.273 7.418 24.75 1 97.06 90 TYR A O 1
ATOM 692 N N . PHE A 1 91 ? -9.094 5.672 23.578 1 98.06 91 PHE A N 1
ATOM 693 C CA . PHE A 1 91 ? -10.078 6.473 22.859 1 98.06 91 PHE A CA 1
ATOM 694 C C . PHE A 1 91 ? -11.047 7.141 23.812 1 98.06 91 PHE A C 1
ATOM 696 O O . PHE A 1 91 ? -11.422 8.297 23.625 1 98.06 91 PHE A O 1
ATOM 703 N N . THR A 1 92 ? -11.43 6.391 24.828 1 98.5 92 THR A N 1
ATOM 704 C CA . THR A 1 92 ? -12.328 6.938 25.844 1 98.5 92 THR A CA 1
ATOM 705 C C . THR A 1 92 ? -11.688 8.125 26.547 1 98.5 92 THR A C 1
ATOM 707 O O . THR A 1 92 ? -12.336 9.156 26.75 1 98.5 92 THR A O 1
ATOM 710 N N . GLN A 1 93 ? -10.43 7.973 26.922 1 98.06 93 GLN A N 1
ATOM 711 C CA . GLN A 1 93 ? -9.711 9.062 27.578 1 98.06 93 GLN A CA 1
ATOM 712 C C . GLN A 1 93 ? -9.648 10.297 26.672 1 98.06 93 GLN A C 1
ATOM 714 O O . GLN A 1 93 ? -9.883 11.414 27.141 1 98.06 93 GLN A O 1
ATOM 719 N N . LEU A 1 94 ? -9.328 10.117 25.406 1 98.19 94 LEU A N 1
ATOM 720 C CA . LEU A 1 94 ? -9.25 11.234 24.469 1 98.19 94 LEU A CA 1
ATOM 721 C C . LEU A 1 94 ? -10.602 11.922 24.328 1 98.19 94 LEU A C 1
ATOM 723 O O . LEU A 1 94 ? -10.68 13.156 24.297 1 98.19 94 LEU A O 1
ATOM 727 N N . HIS A 1 95 ? -11.617 11.102 24.25 1 98.56 95 HIS A N 1
ATOM 728 C CA . HIS A 1 95 ? -12.977 11.617 24.172 1 98.56 95 HIS A CA 1
ATOM 729 C C . HIS A 1 95 ? -13.32 12.461 25.391 1 98.56 95 HIS A C 1
ATOM 731 O O . HIS A 1 95 ? -13.867 13.555 25.266 1 98.56 95 HIS A O 1
ATOM 737 N N . ASN A 1 96 ? -13 11.969 26.531 1 98.5 96 ASN A N 1
ATOM 738 C CA . ASN A 1 96 ? -13.289 12.664 27.781 1 98.5 96 ASN A CA 1
ATOM 739 C C . ASN A 1 96 ? -12.516 13.977 27.906 1 98.5 96 ASN A C 1
ATOM 741 O O . ASN A 1 96 ? -13 14.938 28.484 1 98.5 96 ASN A O 1
ATOM 745 N N . ILE A 1 97 ? -11.336 14 27.438 1 98.12 97 ILE A N 1
ATOM 746 C CA . ILE A 1 97 ? -10.492 15.18 27.422 1 98.12 97 ILE A CA 1
ATOM 747 C C . ILE A 1 97 ? -11.117 16.266 26.547 1 98.12 97 ILE A C 1
ATOM 749 O O . ILE A 1 97 ? -10.922 17.453 26.781 1 98.12 97 ILE A O 1
ATOM 753 N N . GLY A 1 98 ? -11.828 15.805 25.516 1 98.31 98 GLY A N 1
ATOM 754 C CA . GLY A 1 98 ? -12.461 16.734 24.609 1 98.31 98 GLY A CA 1
ATOM 755 C C . GLY A 1 98 ? -11.703 16.906 23.297 1 98.31 98 GLY A C 1
ATOM 756 O O . GLY A 1 98 ? -11.867 17.922 22.609 1 98.31 98 GLY A O 1
ATOM 757 N N . VAL A 1 99 ? -10.852 15.992 22.984 1 98.38 99 VAL A N 1
ATOM 758 C CA . VAL A 1 99 ? -10.18 16.016 21.688 1 98.38 99 VAL A CA 1
ATOM 759 C C . VAL A 1 99 ? -11.219 16.062 20.562 1 98.38 99 VAL A C 1
ATOM 761 O O . VAL A 1 99 ? -12.25 15.375 20.641 1 98.38 99 VAL A O 1
ATOM 764 N N . ASP A 1 100 ? -10.992 16.859 19.578 1 98.69 100 ASP A N 1
ATOM 765 C CA . ASP A 1 100 ? -12.008 17.109 18.562 1 98.69 100 ASP A CA 1
ATOM 766 C C . ASP A 1 100 ? -12 16.031 17.484 1 98.69 100 ASP A C 1
ATOM 768 O O . ASP A 1 100 ? -13.055 15.641 16.984 1 98.69 100 ASP A O 1
ATOM 772 N N . ALA A 1 101 ? -10.836 15.578 17.125 1 98.62 101 ALA A N 1
ATOM 773 C CA . ALA A 1 101 ? -10.688 14.641 16.016 1 98.62 101 ALA A CA 1
ATOM 774 C C . ALA A 1 101 ? -9.547 13.664 16.281 1 98.62 101 ALA A C 1
ATOM 776 O O . ALA A 1 101 ? -8.578 14 16.953 1 98.62 101 ALA A O 1
ATOM 777 N N . VAL A 1 102 ? -9.648 12.461 15.781 1 98.38 102 VAL A N 1
ATOM 778 C CA . VAL A 1 102 ? -8.594 11.461 15.836 1 98.38 102 VAL A CA 1
ATOM 779 C C . VAL A 1 102 ? -8.273 10.961 14.43 1 98.38 102 VAL A C 1
ATOM 781 O O . VAL A 1 102 ? -9.188 10.617 13.672 1 98.38 102 VAL A O 1
ATOM 784 N N . THR A 1 103 ? -7.047 11.031 14.07 1 97.94 103 THR A N 1
ATOM 785 C CA . THR A 1 103 ? -6.57 10.508 12.789 1 97.94 103 THR A CA 1
ATOM 786 C C . THR A 1 103 ? -6.02 9.094 12.953 1 97.94 103 THR A C 1
ATOM 788 O O . THR A 1 103 ? -5.09 8.875 13.734 1 97.94 103 THR A O 1
ATOM 791 N N . VAL A 1 104 ? -6.555 8.156 12.258 1 97.94 104 VAL A N 1
ATOM 792 C CA . VAL A 1 104 ? -6.113 6.773 12.391 1 97.94 104 VAL A CA 1
ATOM 793 C C . VAL A 1 104 ? -5.855 6.18 11.008 1 97.94 104 VAL A C 1
ATOM 795 O O . VAL A 1 104 ? -6.477 6.594 10.023 1 97.94 104 VAL A O 1
ATOM 798 N N . ALA A 1 105 ? -4.926 5.23 10.922 1 97.44 105 ALA A N 1
ATOM 799 C CA . ALA A 1 105 ? -4.629 4.523 9.68 1 97.44 105 ALA A CA 1
ATOM 800 C C . ALA A 1 105 ? -5.375 3.193 9.617 1 97.44 105 ALA A C 1
ATOM 802 O O . ALA A 1 105 ? -5.75 2.738 8.531 1 97.44 105 ALA A O 1
ATOM 803 N N . GLU A 1 106 ? -5.633 2.572 10.742 1 97.44 106 GLU A N 1
ATOM 804 C CA . GLU A 1 106 ? -6.223 1.243 10.883 1 97.44 106 GLU A CA 1
ATOM 805 C C . GLU A 1 106 ? -7.723 1.273 10.617 1 97.44 106 GLU A C 1
ATOM 807 O O . GLU A 1 106 ? -8.469 1.936 11.336 1 97.44 106 GLU A O 1
ATOM 812 N N . PRO A 1 107 ? -8.164 0.497 9.586 1 98.19 107 PRO A N 1
ATOM 813 C CA . PRO A 1 107 ? -9.594 0.51 9.281 1 98.19 107 PRO A CA 1
ATOM 814 C C . PRO A 1 107 ? -10.453 0.112 10.477 1 98.19 107 PRO A C 1
ATOM 816 O O . PRO A 1 107 ? -11.539 0.665 10.68 1 98.19 107 PRO A O 1
ATOM 819 N N . TYR A 1 108 ? -9.977 -0.795 11.25 1 97.56 108 TYR A N 1
ATOM 820 C CA . TYR A 1 108 ? -10.703 -1.221 12.445 1 97.56 108 TYR A CA 1
ATOM 821 C C . TYR A 1 108 ? -10.938 -0.046 13.383 1 97.56 108 TYR A C 1
ATOM 823 O O . TYR A 1 108 ? -12.008 0.064 13.992 1 97.56 108 TYR A O 1
ATOM 831 N N . PHE A 1 109 ? -10 0.826 13.477 1 98.06 109 PHE A N 1
ATOM 832 C CA . PHE A 1 109 ? -10.102 1.986 14.359 1 98.06 109 PHE A CA 1
ATOM 833 C C . PHE A 1 109 ? -11.109 2.992 13.805 1 98.06 109 PHE A C 1
ATOM 835 O O . PHE A 1 109 ? -11.82 3.648 14.57 1 98.06 109 PHE A O 1
ATOM 842 N N . VAL A 1 110 ? -11.148 3.141 12.5 1 98.62 110 VAL A N 1
ATOM 843 C CA . VAL A 1 110 ? -12.133 4.035 11.891 1 98.62 110 VAL A CA 1
ATOM 844 C C . VAL A 1 110 ? -13.539 3.602 12.289 1 98.62 110 VAL A C 1
ATOM 846 O O . VAL A 1 110 ? -14.352 4.43 12.711 1 98.62 110 VAL A O 1
ATOM 849 N N . GLU A 1 111 ? -13.742 2.342 12.148 1 97.81 111 GLU A N 1
ATOM 850 C CA . GLU A 1 111 ? -15.062 1.796 12.461 1 97.81 111 GLU A CA 1
ATOM 851 C C . GLU A 1 111 ? -15.375 1.938 13.953 1 97.81 111 GLU A C 1
ATOM 853 O O . GLU A 1 111 ? -16.484 2.338 14.32 1 97.81 111 GLU A O 1
ATOM 858 N N . MET A 1 112 ? -14.43 1.621 14.828 1 97.56 112 MET A N 1
ATOM 859 C CA . MET A 1 112 ? -14.594 1.729 16.266 1 97.56 112 MET A CA 1
ATOM 860 C C . MET A 1 112 ? -14.938 3.16 16.672 1 97.56 112 MET A C 1
ATOM 862 O O . MET A 1 112 ? -15.898 3.387 17.422 1 97.56 112 MET A O 1
ATOM 866 N N . LEU A 1 113 ? -14.156 4.074 16.172 1 98.69 113 LEU A N 1
ATOM 867 C CA . LEU A 1 113 ? -14.336 5.477 16.531 1 98.69 113 LEU A CA 1
ATOM 868 C C . LEU A 1 113 ? -15.688 5.992 16.062 1 98.69 113 LEU A C 1
ATOM 870 O O . LEU A 1 113 ? -16.391 6.688 16.812 1 98.69 113 LEU A O 1
ATOM 874 N N . SER A 1 114 ? -16.047 5.66 14.844 1 98.62 114 SER A N 1
ATOM 875 C CA . SER A 1 114 ? -17.312 6.137 14.273 1 98.62 114 SER A CA 1
ATOM 876 C C . SER A 1 114 ? -18.5 5.594 15.047 1 98.62 114 SER A C 1
ATOM 878 O O . SER A 1 114 ? -19.5 6.289 15.211 1 98.62 114 SER A O 1
ATOM 880 N N . ARG A 1 115 ? -18.422 4.434 15.531 1 98 115 ARG A N 1
ATOM 881 C CA . ARG A 1 115 ? -19.547 3.758 16.188 1 98 115 ARG A CA 1
ATOM 882 C C . ARG A 1 115 ? -19.688 4.211 17.641 1 98 115 ARG A C 1
ATOM 884 O O . ARG A 1 115 ? -20.797 4.418 18.125 1 98 115 ARG A O 1
ATOM 891 N N . ASP A 1 116 ? -18.578 4.395 18.297 1 98 116 ASP A N 1
ATOM 892 C CA . ASP A 1 116 ? -18.641 4.391 19.75 1 98 116 ASP A CA 1
ATOM 893 C C . ASP A 1 116 ? -18.312 5.77 20.312 1 98 116 ASP A C 1
ATOM 895 O O . ASP A 1 116 ? -18.547 6.031 21.5 1 98 116 ASP A O 1
ATOM 899 N N . PHE A 1 117 ? -17.781 6.695 19.531 1 98.5 117 PHE A N 1
ATOM 900 C CA . PHE A 1 117 ? -17.312 7.965 20.078 1 98.5 117 PHE A CA 1
ATOM 901 C C . PHE A 1 117 ? -17.859 9.133 19.266 1 98.5 117 PHE A C 1
ATOM 903 O O . PHE A 1 117 ? -18.219 8.969 18.094 1 98.5 117 PHE A O 1
ATOM 910 N N . ASP A 1 118 ? -17.891 10.32 19.766 1 97.69 118 ASP A N 1
ATOM 911 C CA . ASP A 1 118 ? -18.391 11.531 19.109 1 97.69 118 ASP A CA 1
ATOM 912 C C . ASP A 1 118 ? -17.234 12.383 18.578 1 97.69 118 ASP A C 1
ATOM 914 O O . ASP A 1 118 ? -17.453 13.5 18.109 1 97.69 118 ASP A O 1
ATOM 918 N N . MET A 1 119 ? -16.047 11.961 18.531 1 98.56 119 MET A N 1
ATOM 919 C CA . MET A 1 119 ? -14.914 12.656 17.938 1 98.56 119 MET A CA 1
ATOM 920 C C . MET A 1 119 ? -14.938 12.508 16.422 1 98.56 119 MET A C 1
ATOM 922 O O . MET A 1 119 ? -15.367 11.484 15.891 1 98.56 119 MET A O 1
ATOM 926 N N . GLU A 1 120 ? -14.531 13.547 15.727 1 98.62 120 GLU A N 1
ATOM 927 C CA . GLU A 1 120 ? -14.383 13.438 14.281 1 98.62 120 GLU A CA 1
ATOM 928 C C . GLU A 1 120 ? -13.359 12.375 13.914 1 98.62 120 GLU A C 1
ATOM 930 O O . GLU A 1 120 ? -12.281 12.312 14.5 1 98.62 120 GLU A O 1
ATOM 935 N N . VAL A 1 121 ? -13.695 11.523 12.969 1 98.88 121 VAL A N 1
ATOM 936 C CA . VAL A 1 121 ? -12.812 10.445 12.531 1 98.88 121 VAL A CA 1
ATOM 937 C C . VAL A 1 121 ? -12.086 10.852 11.25 1 98.88 121 VAL A C 1
ATOM 939 O O . VAL A 1 121 ? -12.719 11.062 10.219 1 98.88 121 VAL A O 1
ATOM 942 N N . VAL A 1 122 ? -10.805 10.945 11.32 1 98.88 122 VAL A N 1
ATOM 943 C CA . VAL A 1 122 ? -9.977 11.32 10.18 1 98.88 122 VAL A CA 1
ATOM 944 C C . VAL A 1 122 ? -9.156 10.117 9.719 1 98.88 122 VAL A C 1
ATOM 946 O O . VAL A 1 122 ? -8.461 9.492 10.523 1 98.88 122 VAL A O 1
ATOM 949 N N . VAL A 1 123 ? -9.258 9.766 8.43 1 98.88 123 VAL A N 1
ATOM 950 C CA . VAL A 1 123 ? -8.461 8.695 7.84 1 98.88 123 VAL A CA 1
ATOM 951 C C . VAL A 1 123 ? -7.078 9.234 7.461 1 98.88 123 VAL A C 1
ATOM 953 O O . VAL A 1 123 ? -6.969 10.234 6.75 1 98.88 123 VAL A O 1
ATOM 956 N N . SER A 1 124 ? -6.109 8.57 7.879 1 98.25 124 SER A N 1
ATOM 957 C CA . SER A 1 124 ? -4.723 9.008 7.734 1 98.25 124 SER A CA 1
ATOM 958 C C . SER A 1 124 ? -4.23 8.812 6.305 1 98.25 124 SER A C 1
ATOM 960 O O . SER A 1 124 ? -4.738 7.953 5.578 1 98.25 124 SER A O 1
ATOM 962 N N . VAL A 1 125 ? -3.217 9.57 5.961 1 97.38 125 VAL A N 1
ATOM 963 C CA . VAL A 1 125 ? -2.506 9.344 4.703 1 97.38 125 VAL A CA 1
ATOM 964 C C . VAL A 1 125 ? -1.901 7.945 4.691 1 97.38 125 VAL A C 1
ATOM 966 O O . VAL A 1 125 ? -1.712 7.355 3.625 1 97.38 125 VAL A O 1
ATOM 969 N N . LEU A 1 126 ? -1.662 7.336 5.836 1 97.25 126 LEU A N 1
ATOM 970 C CA . LEU A 1 126 ? -1.056 6.016 5.941 1 97.25 126 LEU A CA 1
ATOM 971 C C . LEU A 1 126 ? -2.094 4.922 5.715 1 97.25 126 LEU A C 1
ATOM 973 O O . LEU A 1 126 ? -1.772 3.73 5.781 1 97.25 126 LEU A O 1
ATOM 977 N N . SER A 1 127 ? -3.322 5.359 5.414 1 98.06 127 SER A N 1
ATOM 978 C CA . SER A 1 127 ? -4.32 4.418 4.91 1 98.06 127 SER A CA 1
ATOM 979 C C . SER A 1 127 ? -4.246 4.301 3.391 1 98.06 127 SER A C 1
ATOM 981 O O . SER A 1 127 ? -4.945 3.479 2.795 1 98.06 127 SER A O 1
ATOM 983 N N . PHE A 1 128 ? -3.518 5.105 2.742 1 97.69 128 PHE A N 1
ATOM 984 C CA . PHE A 1 128 ? -3.154 5.023 1.333 1 97.69 128 PHE A CA 1
ATOM 985 C C . PHE A 1 128 ? -4.391 5.117 0.448 1 97.69 128 PHE A C 1
ATOM 987 O O . PHE A 1 128 ? -4.559 4.328 -0.484 1 97.69 128 PHE A O 1
ATOM 994 N N . VAL A 1 129 ? -5.223 6.086 0.775 1 98.69 129 VAL A N 1
ATOM 995 C CA . VAL A 1 129 ? -6.402 6.305 -0.055 1 98.69 129 VAL A CA 1
ATOM 996 C C . VAL A 1 129 ? -6.008 7.043 -1.333 1 98.69 129 VAL A C 1
ATOM 998 O O . VAL A 1 129 ? -5.734 8.242 -1.306 1 98.69 129 VAL A O 1
ATOM 1001 N N . ASP A 1 130 ? -6.012 6.293 -2.459 1 98.19 130 ASP A N 1
ATOM 1002 C CA . ASP A 1 130 ? -5.555 6.836 -3.732 1 98.19 130 ASP A CA 1
ATOM 1003 C C . ASP A 1 130 ? -6.531 6.492 -4.859 1 98.19 130 ASP A C 1
ATOM 1005 O O . ASP A 1 130 ? -6.172 6.551 -6.035 1 98.19 130 ASP A O 1
ATOM 1009 N N . SER A 1 131 ? -7.742 6.066 -4.484 1 97.81 131 SER A N 1
ATOM 1010 C CA . SER A 1 131 ? -8.758 5.695 -5.469 1 97.81 131 SER A CA 1
ATOM 1011 C C . SER A 1 131 ? -10.164 5.965 -4.945 1 97.81 131 SER A C 1
ATOM 1013 O O . SER A 1 131 ? -10.375 6.055 -3.734 1 97.81 131 SER A O 1
ATOM 1015 N N . PRO A 1 132 ? -11.133 6.113 -5.883 1 97.81 132 PRO A N 1
ATOM 1016 C CA . PRO A 1 132 ? -12.516 6.289 -5.43 1 97.81 132 PRO A CA 1
ATOM 1017 C C . PRO A 1 132 ? -13.023 5.105 -4.609 1 97.81 132 PRO A C 1
ATOM 1019 O O . PRO A 1 132 ? -13.797 5.289 -3.666 1 97.81 132 PRO A O 1
ATOM 1022 N N . GLN A 1 133 ? -12.594 3.893 -4.953 1 97.06 133 GLN A N 1
ATOM 1023 C CA . GLN A 1 133 ? -13.039 2.693 -4.246 1 97.06 133 GLN A CA 1
ATOM 1024 C C . GLN A 1 133 ? -12.625 2.738 -2.775 1 97.06 133 GLN A C 1
ATOM 1026 O O . GLN A 1 133 ? -13.438 2.471 -1.891 1 97.06 133 GLN A O 1
ATOM 1031 N N . LYS A 1 134 ? -11.391 3.131 -2.5 1 98.25 134 LYS A N 1
ATOM 1032 C CA . LYS A 1 134 ? -10.898 3.205 -1.126 1 98.25 134 LYS A CA 1
ATOM 1033 C C . LYS A 1 134 ? -11.594 4.332 -0.36 1 98.25 134 LYS A C 1
ATOM 1035 O O . LYS A 1 134 ? -11.914 4.176 0.819 1 98.25 134 LYS A O 1
ATOM 1040 N N . ALA A 1 135 ? -11.766 5.465 -1.098 1 98.75 135 ALA A N 1
ATOM 1041 C CA . ALA A 1 135 ? -12.453 6.586 -0.459 1 98.75 135 ALA A CA 1
ATOM 1042 C C . ALA A 1 135 ? -13.867 6.188 -0.038 1 98.75 135 ALA A C 1
ATOM 1044 O O . ALA A 1 135 ? -14.281 6.445 1.097 1 98.75 135 ALA A O 1
ATOM 1045 N N . GLU A 1 136 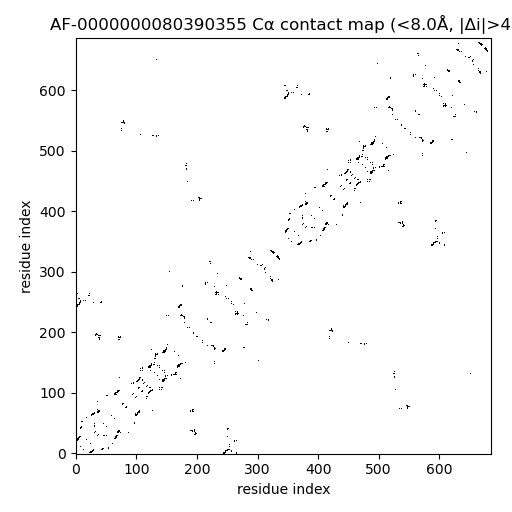? -14.578 5.523 -0.917 1 97.81 136 GLU A N 1
ATOM 1046 C CA . GLU A 1 136 ? -15.938 5.07 -0.63 1 97.81 136 GLU A CA 1
ATOM 1047 C C . GLU A 1 136 ? -15.961 4.102 0.547 1 97.81 136 GLU A C 1
ATOM 1049 O O . GLU A 1 136 ? -16.844 4.164 1.395 1 97.81 136 GLU A O 1
ATOM 1054 N N . PHE A 1 137 ? -15.039 3.279 0.623 1 98.06 137 PHE A N 1
ATOM 1055 C CA . PHE A 1 137 ? -14.93 2.314 1.709 1 98.06 137 PHE A CA 1
ATOM 1056 C C . PHE A 1 137 ? -14.836 3.021 3.057 1 98.06 137 PHE A C 1
ATOM 1058 O O . PHE A 1 137 ? -15.594 2.713 3.979 1 98.06 137 PHE A O 1
ATOM 1065 N N . TYR A 1 138 ? -13.891 3.949 3.146 1 98.81 138 TYR A N 1
ATOM 1066 C CA . TYR A 1 138 ? -13.648 4.59 4.434 1 98.81 138 TYR A CA 1
ATOM 1067 C C . TYR A 1 138 ? -14.812 5.496 4.816 1 98.81 138 TYR A C 1
ATOM 1069 O O . TYR A 1 138 ? -15.156 5.609 5.996 1 98.81 138 TYR A O 1
ATOM 1077 N N . GLU A 1 139 ? -15.406 6.203 3.807 1 98.62 139 GLU A N 1
ATOM 1078 C CA . GLU A 1 139 ? -16.641 6.926 4.129 1 98.62 139 GLU A CA 1
ATOM 1079 C C . GLU A 1 139 ? -17.703 5.98 4.668 1 98.62 139 GLU A C 1
ATOM 1081 O O . GLU A 1 139 ? -18.375 6.289 5.656 1 98.62 139 GLU A O 1
ATOM 1086 N N . GLY A 1 140 ? -17.812 4.824 4.07 1 97.81 140 GLY A N 1
ATOM 1087 C CA . GLY A 1 140 ? -18.781 3.826 4.508 1 97.81 140 GLY A CA 1
ATOM 1088 C C . GLY A 1 140 ? -18.531 3.328 5.918 1 97.81 140 GLY A C 1
ATOM 1089 O O . GLY A 1 140 ? -19.469 2.955 6.633 1 97.81 140 GLY A O 1
ATOM 1090 N N . LEU A 1 141 ? -17.266 3.328 6.34 1 98.12 141 LEU A N 1
ATOM 1091 C CA . LEU A 1 141 ? -16.922 2.898 7.691 1 98.12 141 LEU A CA 1
ATOM 1092 C C . LEU A 1 141 ? -17.281 3.971 8.711 1 98.12 141 LEU A C 1
ATOM 1094 O O . LEU A 1 141 ? -17.328 3.697 9.914 1 98.12 141 LEU A O 1
ATOM 1098 N N . GLY A 1 142 ? -17.375 5.219 8.195 1 98.5 142 GLY A N 1
ATOM 1099 C CA . GLY A 1 142 ? -17.781 6.285 9.102 1 98.5 142 GLY A CA 1
ATOM 1100 C C . GLY A 1 142 ? -16.781 7.414 9.18 1 98.5 142 GLY A C 1
ATOM 1101 O O . GLY A 1 142 ? -16.828 8.242 10.094 1 98.5 142 GLY A O 1
ATOM 1102 N N . ALA A 1 143 ? -15.898 7.527 8.219 1 98.81 143 ALA A N 1
ATOM 1103 C CA . ALA A 1 143 ? -14.898 8.594 8.211 1 98.81 143 ALA A CA 1
ATOM 1104 C C . ALA A 1 143 ? -15.562 9.953 7.992 1 98.81 143 ALA A C 1
ATOM 1106 O O . ALA A 1 143 ? -16.453 10.094 7.145 1 98.81 143 ALA A O 1
ATOM 1107 N N . ASP A 1 144 ? -15.156 10.953 8.703 1 98.88 144 ASP A N 1
ATOM 1108 C CA . ASP A 1 144 ? -15.594 12.328 8.492 1 98.88 144 ASP A CA 1
ATOM 1109 C C . ASP A 1 144 ? -14.68 13.055 7.508 1 98.88 144 ASP A C 1
ATOM 1111 O O . ASP A 1 144 ? -15.117 13.953 6.793 1 98.88 144 ASP A O 1
ATOM 1115 N N . THR A 1 145 ? -13.477 12.727 7.555 1 98.88 145 THR A N 1
ATOM 1116 C CA . THR A 1 145 ? -12.469 13.328 6.699 1 98.88 145 THR A CA 1
ATOM 1117 C C . THR A 1 145 ? -11.461 12.289 6.227 1 98.88 145 THR A C 1
ATOM 1119 O O . THR A 1 145 ? -11.102 11.375 6.98 1 98.88 145 THR A O 1
ATOM 1122 N N . ILE A 1 146 ? -11.008 12.359 5.008 1 98.94 146 ILE A N 1
ATOM 1123 C CA . ILE A 1 146 ? -9.977 11.492 4.449 1 98.94 146 ILE A CA 1
ATOM 1124 C C . ILE A 1 146 ? -8.773 12.328 4.012 1 98.94 146 ILE A C 1
ATOM 1126 O O . ILE A 1 146 ? -8.922 13.273 3.232 1 98.94 146 ILE A O 1
ATOM 1130 N N . VAL A 1 147 ? -7.672 12.039 4.566 1 98.88 147 VAL A N 1
ATOM 1131 C CA . VAL A 1 147 ? -6.441 12.602 4.016 1 98.88 147 VAL A CA 1
ATOM 1132 C C . VAL A 1 147 ? -5.973 11.758 2.832 1 98.88 147 VAL A C 1
ATOM 1134 O O . VAL A 1 147 ? -5.562 10.609 3.004 1 98.88 147 VAL A O 1
ATOM 1137 N N . ILE A 1 148 ? -5.945 12.305 1.694 1 98.81 148 ILE A N 1
ATOM 1138 C CA . ILE A 1 148 ? -5.664 11.586 0.457 1 98.81 148 ILE A CA 1
ATOM 1139 C C . ILE A 1 148 ? -4.172 11.273 0.365 1 98.81 148 ILE A C 1
ATOM 1141 O O . ILE A 1 148 ? -3.338 12.094 0.763 1 98.81 148 ILE A O 1
ATOM 1145 N N . ASP A 1 149 ? -3.871 10.094 -0.117 1 98.31 149 ASP A N 1
ATOM 1146 C CA . ASP A 1 149 ? -2.477 9.742 -0.372 1 98.31 149 ASP A CA 1
ATOM 1147 C C . ASP A 1 149 ? -1.83 10.734 -1.336 1 98.31 149 ASP A C 1
ATOM 1149 O O . ASP A 1 149 ? -2.318 10.938 -2.449 1 98.31 149 ASP A O 1
ATOM 1153 N N . PRO A 1 150 ? -0.691 11.312 -0.94 1 98.06 150 PRO A N 1
ATOM 1154 C CA . PRO A 1 150 ? -0.066 12.328 -1.793 1 98.06 150 PRO A CA 1
ATOM 1155 C C . PRO A 1 150 ? 0.356 11.781 -3.152 1 98.06 150 PRO A C 1
ATOM 1157 O O . PRO A 1 150 ? 0.595 12.547 -4.086 1 98.06 150 PRO A O 1
ATOM 1160 N N . VAL A 1 151 ? 0.388 10.492 -3.324 1 97.25 151 VAL A N 1
ATOM 1161 C CA . VAL A 1 151 ? 0.838 9.891 -4.574 1 97.25 151 VAL A CA 1
ATOM 1162 C C . VAL A 1 151 ? -0.066 10.344 -5.719 1 97.25 151 VAL A C 1
ATOM 1164 O O . VAL A 1 151 ? 0.348 10.344 -6.883 1 97.25 151 VAL A O 1
ATOM 1167 N N . VAL A 1 152 ? -1.313 10.844 -5.395 1 97.62 152 VAL A N 1
ATOM 1168 C CA . VAL A 1 152 ? -2.213 11.234 -6.477 1 97.62 152 VAL A CA 1
ATOM 1169 C C . VAL A 1 152 ? -2.424 12.742 -6.457 1 97.62 152 VAL A C 1
ATOM 1171 O O . VAL A 1 152 ? -3.33 13.258 -7.113 1 97.62 152 VAL A O 1
ATOM 1174 N N . ASN A 1 153 ? -1.596 13.477 -5.727 1 98.44 153 ASN A N 1
ATOM 1175 C CA . ASN A 1 153 ? -1.731 14.93 -5.66 1 98.44 153 ASN A CA 1
ATOM 1176 C C . ASN A 1 153 ? -1.676 15.562 -7.047 1 98.44 153 ASN A C 1
ATOM 1178 O O . ASN A 1 153 ? -2.291 16.594 -7.285 1 98.44 153 ASN A O 1
ATOM 1182 N N . ARG A 1 154 ? -0.915 14.953 -7.945 1 97.94 154 ARG A N 1
ATOM 1183 C CA . ARG A 1 154 ? -0.739 15.555 -9.266 1 97.94 154 ARG A CA 1
ATOM 1184 C C . ARG A 1 154 ? -1.51 14.773 -10.328 1 97.94 154 ARG A C 1
ATOM 1186 O O . ARG A 1 154 ? -1.285 14.961 -11.523 1 97.94 154 ARG A O 1
ATOM 1193 N N . ASP A 1 155 ? -2.287 13.859 -9.93 1 96.56 155 ASP A N 1
ATOM 1194 C CA . ASP A 1 155 ? -3.227 13.148 -10.789 1 96.56 155 ASP A CA 1
ATOM 1195 C C . ASP A 1 155 ? -4.645 13.688 -10.625 1 96.56 155 ASP A C 1
ATOM 1197 O O . ASP A 1 155 ? -5.457 13.102 -9.906 1 96.56 155 ASP A O 1
ATOM 1201 N N . PHE A 1 156 ? -4.977 14.711 -11.344 1 97.31 156 PHE A N 1
ATOM 1202 C CA . PHE A 1 156 ? -6.211 15.461 -11.125 1 97.31 156 PHE A CA 1
ATOM 1203 C C . PHE A 1 156 ? -7.426 14.625 -11.508 1 97.31 156 PHE A C 1
ATOM 1205 O O . PHE A 1 156 ? -8.484 14.75 -10.891 1 97.31 156 PHE A O 1
ATOM 1212 N N . ASP A 1 157 ? -7.277 13.719 -12.57 1 95.19 157 ASP A N 1
ATOM 1213 C CA . ASP A 1 157 ? -8.383 12.82 -12.898 1 95.19 157 ASP A CA 1
ATOM 1214 C C . ASP A 1 157 ? -8.766 11.953 -11.695 1 95.19 157 ASP A C 1
ATOM 1216 O O . ASP A 1 157 ? -9.945 11.781 -11.406 1 95.19 157 ASP A O 1
ATOM 1220 N N . LYS A 1 158 ? -7.773 11.461 -10.992 1 95.94 158 LYS A N 1
ATOM 1221 C CA . LYS A 1 158 ? -8.016 10.609 -9.828 1 95.94 158 LYS A CA 1
ATOM 1222 C C . LYS A 1 158 ? -8.57 11.422 -8.656 1 95.94 158 LYS A C 1
ATOM 1224 O O . LYS A 1 158 ? -9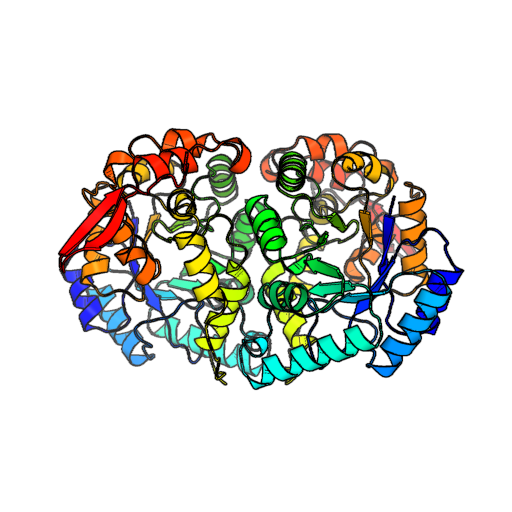.477 10.969 -7.957 1 95.94 158 LYS A O 1
ATOM 1229 N N . LEU A 1 159 ? -7.992 12.586 -8.445 1 98.31 159 LEU A N 1
ATOM 1230 C CA . LEU A 1 159 ? -8.461 13.453 -7.363 1 98.31 159 LEU A CA 1
ATOM 1231 C C . LEU A 1 159 ? -9.938 13.797 -7.555 1 98.31 159 LEU A C 1
ATOM 1233 O O . LEU A 1 159 ? -10.719 13.734 -6.605 1 98.31 159 LEU A O 1
ATOM 1237 N N . GLU A 1 160 ? -10.281 14.156 -8.766 1 97.94 160 GLU A N 1
ATOM 1238 C CA . GLU A 1 160 ? -11.664 14.516 -9.07 1 97.94 160 GLU A CA 1
ATOM 1239 C C . GLU A 1 160 ? -12.586 13.312 -8.906 1 97.94 160 GLU A C 1
ATOM 1241 O O . GLU A 1 160 ? -13.695 13.438 -8.375 1 97.94 160 GLU A O 1
ATOM 1246 N N . ALA A 1 161 ? -12.125 12.148 -9.352 1 97.75 161 ALA A N 1
ATOM 1247 C CA . ALA A 1 161 ? -12.914 10.93 -9.18 1 97.75 161 ALA A CA 1
ATOM 1248 C C . ALA A 1 161 ? -13.141 10.625 -7.703 1 97.75 161 ALA A C 1
ATOM 1250 O O . ALA A 1 161 ? -14.234 10.203 -7.312 1 97.75 161 ALA A O 1
ATOM 1251 N N . ILE A 1 162 ? -12.125 10.805 -6.883 1 98.62 162 ILE A N 1
ATOM 1252 C CA . ILE A 1 162 ? -12.242 10.594 -5.445 1 98.62 162 ILE A CA 1
ATOM 1253 C C . ILE A 1 162 ? -13.258 11.578 -4.863 1 98.62 162 ILE A C 1
ATOM 1255 O O . ILE A 1 162 ? -14.164 11.188 -4.125 1 98.62 162 ILE A O 1
ATOM 1259 N N . ARG A 1 163 ? -13.117 12.867 -5.215 1 98.56 163 ARG A N 1
ATOM 1260 C CA . ARG A 1 163 ? -14.031 13.891 -4.727 1 98.56 163 ARG A CA 1
ATOM 1261 C C . ARG A 1 163 ? -15.477 13.547 -5.086 1 98.56 163 ARG A C 1
ATOM 1263 O O . ARG A 1 163 ? -16.375 13.672 -4.254 1 98.56 163 ARG A O 1
ATOM 1270 N N . ASP A 1 164 ? -15.672 13.047 -6.277 1 97.56 164 ASP A N 1
ATOM 1271 C CA . ASP A 1 164 ? -17.016 12.742 -6.77 1 97.56 164 ASP A CA 1
ATOM 1272 C C . ASP A 1 164 ? -17.594 11.523 -6.059 1 97.56 164 ASP A C 1
ATOM 1274 O O . ASP A 1 164 ? -18.812 11.344 -6.02 1 97.56 164 ASP A O 1
ATOM 1278 N N . SER A 1 165 ? -16.797 10.703 -5.5 1 97 165 SER A N 1
ATOM 1279 C CA . SER A 1 165 ? -17.234 9.406 -4.992 1 97 165 SER A CA 1
ATOM 1280 C C . SER A 1 165 ? -17.688 9.516 -3.539 1 97 165 SER A C 1
ATOM 1282 O O . SER A 1 165 ? -18.344 8.602 -3.021 1 97 165 SER A O 1
ATOM 1284 N N . VAL A 1 166 ? -17.328 10.641 -2.881 1 98.12 166 VAL A N 1
ATOM 1285 C CA . VAL A 1 166 ? -17.641 10.719 -1.455 1 98.12 166 VAL A CA 1
ATOM 1286 C C . VAL A 1 166 ? -18.203 12.102 -1.125 1 98.12 166 VAL A C 1
ATOM 1288 O O . VAL A 1 166 ? -18.062 13.039 -1.908 1 98.12 166 VAL A O 1
ATOM 1291 N N . SER A 1 167 ? -18.875 12.203 0.01 1 98.25 167 SER A N 1
ATOM 1292 C CA . SER A 1 167 ? -19.422 13.461 0.494 1 98.25 167 SER A CA 1
ATOM 1293 C C . SER A 1 167 ? -18.641 14 1.682 1 98.25 167 SER A C 1
ATOM 1295 O O . SER A 1 167 ? -18.75 15.172 2.039 1 98.25 167 SER A O 1
ATOM 1297 N N . CYS A 1 168 ? -17.844 13.07 2.281 1 98.56 168 CYS A N 1
ATOM 1298 C CA . CYS A 1 168 ? -17.094 13.5 3.459 1 98.56 168 CYS A CA 1
ATOM 1299 C C . CYS A 1 168 ? -15.992 14.484 3.076 1 98.56 168 CYS A C 1
ATOM 1301 O O . CYS A 1 168 ? -15.75 14.727 1.893 1 98.56 168 CYS A O 1
ATOM 1303 N N . ASP A 1 169 ? -15.352 15.062 4.051 1 98.62 169 ASP A N 1
ATOM 1304 C CA . ASP A 1 169 ? -14.305 16.047 3.801 1 98.62 169 ASP A CA 1
ATOM 1305 C C . ASP A 1 169 ? -13.031 15.367 3.305 1 98.62 169 ASP A C 1
ATOM 1307 O O . ASP A 1 169 ? -12.75 14.219 3.66 1 98.62 169 ASP A O 1
ATOM 1311 N N . LEU A 1 170 ? -12.328 16.062 2.494 1 98.88 170 LEU A N 1
ATOM 1312 C CA . LEU A 1 170 ? -11.016 15.633 2.018 1 98.88 170 LEU A CA 1
ATOM 1313 C C . LEU A 1 170 ? -9.93 16.609 2.447 1 98.88 170 LEU A C 1
ATOM 1315 O O . LEU A 1 170 ? -10.156 17.828 2.463 1 98.88 170 LEU A O 1
ATOM 1319 N N . LYS A 1 171 ? -8.789 16.094 2.824 1 98.62 171 LYS A N 1
ATOM 1320 C CA . LYS A 1 171 ? -7.578 16.844 3.135 1 98.62 171 LYS A CA 1
ATOM 1321 C C . LYS A 1 171 ? -6.43 16.453 2.207 1 98.62 171 LYS A C 1
ATOM 1323 O O . LYS A 1 171 ? -6.25 15.281 1.896 1 98.62 171 LYS A O 1
ATOM 1328 N N . LEU A 1 172 ? -5.738 17.484 1.78 1 98.88 172 LEU A N 1
ATOM 1329 C CA . LEU A 1 172 ? -4.531 17.203 1.012 1 98.88 172 LEU A CA 1
ATOM 1330 C C . LEU A 1 172 ? -3.283 17.594 1.805 1 98.88 172 LEU A C 1
ATOM 1332 O O . LEU A 1 172 ? -3.17 18.719 2.291 1 98.88 172 LEU A O 1
ATOM 1336 N N . LEU A 1 173 ? -2.414 16.625 2.01 1 98.75 173 LEU A N 1
ATOM 1337 C CA . LEU A 1 173 ? -1.096 16.891 2.566 1 98.75 173 LEU A CA 1
ATOM 1338 C C . LEU A 1 173 ? -0.201 17.578 1.534 1 98.75 173 LEU A C 1
ATOM 1340 O O . LEU A 1 173 ? 0.028 17.031 0.452 1 98.75 173 LEU A O 1
ATOM 1344 N N . VAL A 1 174 ? 0.388 18.656 1.844 1 98.69 174 VAL A N 1
ATOM 1345 C CA . VAL A 1 174 ? 0.844 19.531 0.766 1 98.69 174 VAL A CA 1
ATOM 1346 C C . VAL A 1 174 ? 2.367 19.5 0.679 1 98.69 174 VAL A C 1
ATOM 1348 O O . VAL A 1 174 ? 2.941 19.734 -0.386 1 98.69 174 VAL A O 1
ATOM 1351 N N . ASN A 1 175 ? 3.072 19.109 1.777 1 98.5 175 ASN A N 1
ATOM 1352 C CA . ASN A 1 175 ? 4.504 19.391 1.745 1 98.5 175 ASN A CA 1
ATOM 1353 C C . ASN A 1 175 ? 5.324 18.125 2.033 1 98.5 175 ASN A C 1
ATOM 1355 O O . ASN A 1 175 ? 6.488 18.219 2.428 1 98.5 175 ASN A O 1
ATOM 1359 N N . GLU A 1 176 ? 4.699 16.984 1.94 1 95.75 176 GLU A N 1
ATOM 1360 C CA . GLU A 1 176 ? 5.477 15.75 2.094 1 95.75 176 GLU A CA 1
ATOM 1361 C C . GLU A 1 176 ? 6.469 15.586 0.944 1 95.75 176 GLU A C 1
ATOM 1363 O O . GLU A 1 176 ? 6.082 15.625 -0.226 1 95.75 176 GLU A O 1
ATOM 1368 N N . GLY A 1 177 ? 7.703 15.406 1.26 1 94.69 177 GLY A N 1
ATOM 1369 C CA . GLY A 1 177 ? 8.75 15.312 0.252 1 94.69 177 GLY A CA 1
ATOM 1370 C C . GLY A 1 177 ? 9.219 13.891 0.003 1 94.69 177 GLY A C 1
ATOM 1371 O O . GLY A 1 177 ? 10.414 13.648 -0.154 1 94.69 177 GLY A O 1
ATOM 1372 N N . CYS A 1 178 ? 8.305 12.898 -0.061 1 94.19 178 CYS A N 1
ATOM 1373 C CA . CYS A 1 178 ? 8.648 11.5 -0.312 1 94.19 178 CYS A CA 1
ATOM 1374 C C . CYS A 1 178 ? 8.828 11.242 -1.803 1 94.19 178 CYS A C 1
ATOM 1376 O O . CYS A 1 178 ? 8.461 12.078 -2.631 1 94.19 178 CYS A O 1
ATOM 1378 N N . LEU A 1 179 ? 9.484 10.172 -2.125 1 96.62 179 LEU A N 1
ATOM 1379 C CA . LEU A 1 179 ? 9.602 9.75 -3.516 1 96.62 179 LEU A CA 1
ATOM 1380 C C . LEU A 1 179 ? 8.227 9.531 -4.137 1 96.62 179 LEU A C 1
ATOM 1382 O O . LEU A 1 179 ? 7.324 9.008 -3.486 1 96.62 179 LEU A O 1
ATOM 1386 N N . TYR A 1 180 ? 8.078 10.062 -5.391 1 97.12 180 TYR A N 1
ATOM 1387 C CA . TYR A 1 180 ? 6.867 9.719 -6.133 1 97.12 180 TYR A CA 1
ATOM 1388 C C . TYR A 1 180 ? 6.762 8.211 -6.328 1 97.12 180 TYR A C 1
ATOM 1390 O O . TYR A 1 180 ? 7.711 7.562 -6.781 1 97.12 180 TYR A O 1
ATOM 1398 N N . GLN A 1 181 ? 5.574 7.621 -5.953 1 96.88 181 GLN A N 1
ATOM 1399 C CA . GLN A 1 181 ? 5.391 6.176 -6.043 1 96.88 181 GLN A CA 1
ATOM 1400 C C . GLN A 1 181 ? 6.488 5.434 -5.293 1 96.88 181 GLN A C 1
ATOM 1402 O O . GLN A 1 181 ? 7.125 4.531 -5.84 1 96.88 181 GLN A O 1
ATOM 1407 N N . CYS A 1 182 ? 6.699 5.832 -4.07 1 96.75 182 CYS A N 1
ATOM 1408 C CA . CYS A 1 182 ? 7.797 5.309 -3.27 1 96.75 182 CYS A CA 1
ATOM 1409 C C . CYS A 1 182 ? 7.629 3.812 -3.025 1 96.75 182 CYS A C 1
ATOM 1411 O O . CYS A 1 182 ? 6.68 3.391 -2.363 1 96.75 182 CYS A O 1
ATOM 1413 N N . PRO A 1 183 ? 8.539 3.01 -3.482 1 96.62 183 PRO A N 1
ATOM 1414 C CA . PRO A 1 183 ? 8.477 1.562 -3.27 1 96.62 183 PRO A CA 1
ATOM 1415 C C . PRO A 1 183 ? 8.773 1.162 -1.826 1 96.62 183 PRO A C 1
ATOM 1417 O O . PRO A 1 183 ? 8.547 0.012 -1.44 1 96.62 183 PRO A O 1
ATOM 1420 N N . LEU A 1 184 ? 9.312 2.064 -1.014 1 97.31 184 LEU A N 1
ATOM 1421 C CA . LEU A 1 184 ? 9.719 1.794 0.361 1 97.31 184 LEU A CA 1
ATOM 1422 C C . LEU A 1 184 ? 8.641 2.23 1.345 1 97.31 184 LEU A C 1
ATOM 1424 O O . LEU A 1 184 ? 8.727 1.939 2.539 1 97.31 184 LEU A O 1
ATOM 1428 N N . ARG A 1 185 ? 7.641 2.932 0.817 1 95.5 185 ARG A N 1
ATOM 1429 C CA . ARG A 1 185 ? 6.68 3.674 1.629 1 95.5 185 ARG A CA 1
ATOM 1430 C C . ARG A 1 185 ? 6.012 2.766 2.656 1 95.5 185 ARG A C 1
ATOM 1432 O O . ARG A 1 185 ? 6.027 3.059 3.854 1 95.5 185 ARG A O 1
ATOM 1439 N N . TYR A 1 186 ? 5.543 1.655 2.234 1 95.25 186 TYR A N 1
ATOM 1440 C CA . TYR A 1 186 ? 4.789 0.749 3.092 1 95.25 186 TYR A CA 1
ATOM 1441 C C . TYR A 1 186 ? 5.691 0.122 4.148 1 95.25 186 TYR A C 1
ATOM 1443 O O . TYR A 1 186 ? 5.363 0.135 5.34 1 95.25 186 TYR A O 1
ATOM 1451 N N . ALA A 1 187 ? 6.805 -0.382 3.746 1 96.38 187 ALA A N 1
ATOM 1452 C CA . ALA A 1 187 ? 7.746 -1.02 4.664 1 96.38 187 ALA A CA 1
ATOM 1453 C C . ALA A 1 187 ? 8.281 -0.02 5.684 1 96.38 187 ALA A C 1
ATOM 1455 O O . ALA A 1 187 ? 8.422 -0.347 6.867 1 96.38 187 ALA A O 1
ATOM 1456 N N . HIS A 1 188 ? 8.516 1.184 5.227 1 96.38 188 HIS A N 1
ATOM 1457 C CA . HIS A 1 188 ? 9.094 2.203 6.102 1 96.38 188 HIS A CA 1
ATOM 1458 C C . HIS A 1 188 ? 8.102 2.617 7.184 1 96.38 188 HIS A C 1
ATOM 1460 O O . HIS A 1 188 ? 8.469 2.734 8.359 1 96.38 188 HIS A O 1
ATOM 1466 N N . PHE A 1 189 ? 6.871 2.857 6.797 1 96.06 189 PHE A N 1
ATOM 1467 C CA . PHE A 1 189 ? 5.875 3.287 7.773 1 96.06 189 PHE A CA 1
ATOM 1468 C C . PHE A 1 189 ? 5.547 2.156 8.742 1 96.06 189 PHE A C 1
ATOM 1470 O O . PHE A 1 189 ? 5.266 2.402 9.914 1 96.06 189 PHE A O 1
ATOM 1477 N N . ASN A 1 190 ? 5.555 0.876 8.219 1 95.38 190 ASN A N 1
ATOM 1478 C CA . ASN A 1 190 ? 5.441 -0.253 9.133 1 95.38 190 ASN A CA 1
ATOM 1479 C C . ASN A 1 190 ? 6.566 -0.247 10.172 1 95.38 190 ASN A C 1
ATOM 1481 O O . ASN A 1 190 ? 6.316 -0.42 11.367 1 95.38 190 ASN A O 1
ATOM 1485 N N . PHE A 1 191 ? 7.754 -0.02 9.711 1 94.81 191 PHE A N 1
ATOM 1486 C CA . PHE A 1 191 ? 8.906 0.011 10.609 1 94.81 191 PHE A CA 1
ATOM 1487 C C . PHE A 1 191 ? 8.742 1.107 11.656 1 94.81 191 PHE A C 1
ATOM 1489 O O . PHE A 1 191 ? 8.914 0.859 12.852 1 94.81 191 PHE A O 1
ATOM 1496 N N . PHE A 1 192 ? 8.336 2.328 11.188 1 93.5 192 PHE A N 1
ATOM 1497 C CA . PHE A 1 192 ? 8.133 3.447 12.102 1 93.5 192 PHE A CA 1
ATOM 1498 C C . PHE A 1 192 ? 7.066 3.115 13.141 1 93.5 192 PHE A C 1
ATOM 1500 O O . PHE A 1 192 ? 7.203 3.471 14.312 1 93.5 192 PHE A O 1
ATOM 1507 N N . SER A 1 193 ? 6.039 2.475 12.688 1 93.19 193 SER A N 1
ATOM 1508 C CA . SER A 1 193 ? 4.93 2.137 13.57 1 93.19 193 SER A CA 1
ATOM 1509 C C . SER A 1 193 ? 5.391 1.233 14.711 1 93.19 193 SER A C 1
ATOM 1511 O O . SER A 1 193 ? 4.914 1.362 15.844 1 93.19 193 SER A O 1
ATOM 1513 N N . HIS A 1 194 ? 6.266 0.354 14.391 1 91.75 194 HIS A N 1
ATOM 1514 C CA . HIS A 1 194 ? 6.797 -0.527 15.43 1 91.75 194 HIS A CA 1
ATOM 1515 C C . HIS A 1 194 ? 7.852 0.183 16.266 1 91.75 194 HIS A C 1
ATOM 1517 O O . HIS A 1 194 ? 7.891 0.026 17.484 1 91.75 194 HIS A O 1
ATOM 1523 N N . ALA A 1 195 ? 8.672 0.963 15.609 1 89.94 195 ALA A N 1
ATOM 1524 C CA . ALA A 1 195 ? 9.742 1.672 16.297 1 89.94 195 ALA A CA 1
ATOM 1525 C C . ALA A 1 195 ? 9.188 2.738 17.234 1 89.94 195 ALA A C 1
ATOM 1527 O O . ALA A 1 195 ? 9.781 3.041 18.266 1 89.94 195 ALA A O 1
ATOM 1528 N N . ASN A 1 196 ? 8.031 3.295 16.844 1 87.75 196 ASN A N 1
ATOM 1529 C CA . ASN A 1 196 ? 7.434 4.387 17.594 1 87.75 196 ASN A CA 1
ATOM 1530 C C . ASN A 1 196 ? 6.117 3.965 18.25 1 87.75 196 ASN A C 1
ATOM 1532 O O . ASN A 1 196 ? 5.23 4.793 18.453 1 87.75 196 ASN A O 1
ATOM 1536 N N . GLY A 1 197 ? 5.875 2.678 18.375 1 86.12 197 GLY A N 1
ATOM 1537 C CA . GLY A 1 197 ? 4.68 2.139 19.016 1 86.12 197 GLY A CA 1
ATOM 1538 C C . GLY A 1 197 ? 4.973 1.409 20.312 1 86.12 197 GLY A C 1
ATOM 1539 O O . GLY A 1 197 ? 6.059 1.544 20.875 1 86.12 197 GLY A O 1
ATOM 1540 N N . PRO A 1 198 ? 3.908 0.77 20.766 1 81.81 198 PRO A N 1
ATOM 1541 C CA . PRO A 1 198 ? 4.109 0.034 22.016 1 81.81 198 PRO A CA 1
ATOM 1542 C C . PRO A 1 198 ? 5.188 -1.041 21.906 1 81.81 198 PRO A C 1
ATOM 1544 O O . PRO A 1 198 ? 5.348 -1.649 20.844 1 81.81 198 PRO A O 1
ATOM 1547 N N . GLY A 1 199 ? 6.027 -1.229 22.969 1 75.31 199 GLY A N 1
ATOM 1548 C CA . GLY A 1 199 ? 7.133 -2.174 22.984 1 75.31 199 GLY A CA 1
ATOM 1549 C C . GLY A 1 199 ? 6.691 -3.611 22.781 1 75.31 199 GLY A C 1
ATOM 1550 O O . GLY A 1 199 ? 5.496 -3.885 22.641 1 75.31 199 GLY A O 1
ATOM 1551 N N . PRO A 1 200 ? 7.668 -4.445 22.656 1 75.81 200 PRO A N 1
ATOM 1552 C CA . PRO A 1 200 ? 9.094 -4.148 22.781 1 75.81 200 PRO A CA 1
ATOM 1553 C C . PRO A 1 200 ? 9.68 -3.49 21.531 1 75.81 200 PRO A C 1
ATOM 1555 O O . PRO A 1 200 ? 9.281 -3.814 20.422 1 75.81 200 PRO A O 1
ATOM 1558 N N . LYS A 1 201 ? 10.617 -2.523 21.812 1 80.75 201 LYS A N 1
ATOM 1559 C CA . LYS A 1 201 ? 11.359 -1.87 20.734 1 80.75 201 LYS A CA 1
ATOM 1560 C C . LYS A 1 201 ? 12.633 -2.645 20.391 1 80.75 201 LYS A C 1
ATOM 1562 O O . LYS A 1 201 ? 13.312 -3.152 21.281 1 80.75 201 LYS A O 1
ATOM 1567 N N . LEU A 1 202 ? 12.805 -2.775 19.141 1 84.12 202 LEU A N 1
ATOM 1568 C CA . LEU A 1 202 ? 13.969 -3.541 18.703 1 84.12 202 LEU A CA 1
ATOM 1569 C C . LEU A 1 202 ? 15.172 -2.633 18.5 1 84.12 202 LEU A C 1
ATOM 1571 O O . LEU A 1 202 ? 15.023 -1.448 18.203 1 84.12 202 LEU A O 1
ATOM 1575 N N . ASN A 1 203 ? 16.297 -3.254 18.781 1 86 203 ASN A N 1
ATOM 1576 C CA . ASN A 1 203 ? 17.562 -2.566 18.516 1 86 203 ASN A CA 1
ATOM 1577 C C . ASN A 1 203 ? 17.984 -2.734 17.047 1 86 203 ASN A C 1
ATOM 1579 O O . ASN A 1 203 ? 18.719 -3.664 16.719 1 86 203 ASN A O 1
ATOM 1583 N N . VAL A 1 204 ? 17.594 -1.813 16.281 1 87.62 204 VAL A N 1
ATOM 1584 C CA . VAL A 1 204 ? 17.891 -1.908 14.859 1 87.62 204 VAL A CA 1
ATOM 1585 C C . VAL A 1 204 ? 19.234 -1.255 14.562 1 87.62 204 VAL A C 1
ATOM 1587 O O . VAL A 1 204 ? 19.594 -0.236 15.164 1 87.62 204 VAL A O 1
ATOM 1590 N N . LEU A 1 205 ? 20.078 -1.832 13.68 1 82.19 205 LEU A N 1
ATOM 1591 C CA . LEU A 1 205 ? 21.391 -1.344 13.297 1 82.19 205 LEU A CA 1
ATOM 1592 C C . LEU A 1 205 ? 21.297 0.008 12.594 1 82.19 205 LEU A C 1
ATOM 1594 O O . LEU A 1 205 ? 22 0.951 12.953 1 82.19 205 LEU A O 1
ATOM 1598 N N . ASP A 1 206 ? 20.5 0.038 11.562 1 87.81 206 ASP A N 1
ATOM 1599 C CA . ASP A 1 206 ? 20.25 1.258 10.797 1 87.81 206 ASP A CA 1
ATOM 1600 C C . ASP A 1 206 ? 18.875 1.223 10.141 1 87.81 206 ASP A C 1
ATOM 1602 O O . ASP A 1 206 ? 18.281 0.152 9.969 1 87.81 206 ASP A O 1
ATOM 1606 N N . ASP A 1 207 ? 18.422 2.373 9.906 1 92.81 207 ASP A N 1
ATOM 1607 C CA . ASP A 1 207 ? 17.188 2.49 9.125 1 92.81 207 ASP A CA 1
ATOM 1608 C C . ASP A 1 207 ? 17.469 2.322 7.637 1 92.81 207 ASP A C 1
ATOM 1610 O O . ASP A 1 207 ? 17.766 3.295 6.941 1 92.81 207 ASP A O 1
ATOM 1614 N N . TYR A 1 208 ? 17.328 1.09 7.16 1 96.69 208 TYR A N 1
ATOM 1615 C CA . TYR A 1 208 ? 17.594 0.753 5.766 1 96.69 208 TYR A CA 1
ATOM 1616 C C . TYR A 1 208 ? 16.781 1.648 4.828 1 96.69 208 TYR A C 1
ATOM 1618 O O . TYR A 1 208 ? 17.312 2.146 3.832 1 96.69 208 TYR A O 1
ATOM 1626 N N . TYR A 1 209 ? 15.547 1.861 5.086 1 96.69 209 TYR A N 1
ATOM 1627 C CA . TYR A 1 209 ? 14.641 2.592 4.207 1 96.69 209 TYR A CA 1
ATOM 1628 C C . TYR A 1 209 ? 15.047 4.059 4.105 1 96.69 209 TYR A C 1
ATOM 1630 O O . TYR A 1 209 ? 15.031 4.637 3.018 1 96.69 209 TYR A O 1
ATOM 1638 N N . TYR A 1 210 ? 15.383 4.617 5.25 1 94.31 210 TYR A N 1
ATOM 1639 C CA . TYR A 1 210 ? 15.828 6.008 5.297 1 94.31 210 TYR A CA 1
ATOM 1640 C C . TYR A 1 210 ? 17.047 6.219 4.418 1 94.31 210 TYR A C 1
ATOM 1642 O O . TYR A 1 210 ? 17.078 7.125 3.582 1 94.31 210 TYR A O 1
ATOM 1650 N N . TYR A 1 211 ? 18.031 5.387 4.512 1 95.75 211 TYR A N 1
ATOM 1651 C CA . TYR A 1 211 ? 19.281 5.566 3.801 1 95.75 211 TYR A CA 1
ATOM 1652 C C . TYR A 1 211 ? 19.125 5.262 2.316 1 95.75 211 TYR A C 1
ATOM 1654 O O . TYR A 1 211 ? 19.75 5.906 1.471 1 95.75 211 TYR A O 1
ATOM 1662 N N . LYS A 1 212 ? 18.328 4.25 2.033 1 96.5 212 LYS A N 1
ATOM 1663 C CA . LYS A 1 212 ? 18.047 3.965 0.629 1 96.5 212 LYS A CA 1
ATOM 1664 C C . LYS A 1 212 ? 17.328 5.137 -0.041 1 96.5 212 LYS A C 1
ATOM 1666 O O . LYS A 1 212 ? 17.688 5.523 -1.159 1 96.5 212 LYS A O 1
ATOM 1671 N N . CYS A 1 213 ? 16.375 5.699 0.66 1 95.94 213 CYS A N 1
ATOM 1672 C CA . CYS A 1 213 ? 15.648 6.863 0.158 1 95.94 213 CYS A CA 1
ATOM 1673 C C . CYS A 1 213 ? 16.594 8.031 -0.093 1 95.94 213 CYS A C 1
ATOM 1675 O O . CYS A 1 213 ? 16.516 8.688 -1.134 1 95.94 213 CYS A O 1
ATOM 1677 N N . LEU A 1 214 ? 17.484 8.297 0.854 1 95.75 214 LEU A N 1
ATOM 1678 C CA . LEU A 1 214 ? 18.469 9.359 0.719 1 95.75 214 LEU A CA 1
ATOM 1679 C C . LEU A 1 214 ? 19.359 9.133 -0.504 1 95.75 214 LEU A C 1
ATOM 1681 O O . LEU A 1 214 ? 19.531 10.039 -1.319 1 95.75 214 LEU A O 1
ATOM 1685 N N . SER A 1 215 ? 19.812 7.941 -0.613 1 96.44 215 SER A N 1
ATOM 1686 C CA . SER A 1 215 ? 20.719 7.594 -1.705 1 96.44 215 SER A CA 1
ATOM 1687 C C . SER A 1 215 ? 20.047 7.793 -3.061 1 96.44 215 SER A C 1
ATOM 1689 O O . SER A 1 215 ? 20.656 8.336 -3.986 1 96.44 215 SER A O 1
ATOM 1691 N N . LEU A 1 216 ? 18.812 7.414 -3.188 1 96.44 216 LEU A N 1
ATOM 1692 C CA . LEU A 1 216 ? 18.078 7.52 -4.445 1 96.44 216 LEU A CA 1
ATOM 1693 C C . LEU A 1 216 ? 17.938 8.977 -4.871 1 96.44 216 LEU A C 1
ATOM 1695 O O . LEU A 1 216 ? 18.109 9.305 -6.047 1 96.44 216 LEU A O 1
ATOM 1699 N N . ARG A 1 217 ? 17.672 9.852 -3.951 1 95.62 217 ARG A N 1
ATOM 1700 C CA . ARG A 1 217 ? 17.406 11.25 -4.262 1 95.62 217 ARG A CA 1
ATOM 1701 C C . ARG A 1 217 ? 18.703 12 -4.527 1 95.62 217 ARG A C 1
ATOM 1703 O O . ARG A 1 217 ? 18.75 12.922 -5.348 1 95.62 217 ARG A O 1
ATOM 1710 N N . ILE A 1 218 ? 19.766 11.617 -3.824 1 95.31 218 ILE A N 1
ATOM 1711 C CA . ILE A 1 218 ? 21.062 12.242 -4.047 1 95.31 218 ILE A CA 1
ATOM 1712 C C . ILE A 1 218 ? 21.594 11.844 -5.418 1 95.31 218 ILE A C 1
ATOM 1714 O O . ILE A 1 218 ? 22.109 12.68 -6.164 1 95.31 218 ILE A O 1
ATOM 1718 N N . LYS A 1 219 ? 21.438 10.562 -5.789 1 94.81 219 LYS A N 1
ATOM 1719 C CA . LYS A 1 219 ? 21.953 10.047 -7.059 1 94.81 219 LYS A CA 1
ATOM 1720 C C . LYS A 1 219 ? 21.125 10.578 -8.234 1 94.81 219 LYS A C 1
ATOM 1722 O O . LYS A 1 219 ? 21.656 10.742 -9.336 1 94.81 219 LYS A O 1
ATOM 1727 N N . ASP A 1 220 ? 19.906 10.773 -8.016 1 95.88 220 ASP A N 1
ATOM 1728 C CA . ASP A 1 220 ? 18.984 11.219 -9.062 1 95.88 220 ASP A CA 1
ATOM 1729 C C . ASP A 1 220 ? 18.094 12.352 -8.562 1 95.88 220 ASP A C 1
ATOM 1731 O O . ASP A 1 220 ? 16.922 12.125 -8.25 1 95.88 220 ASP A O 1
ATOM 1735 N N . PRO A 1 221 ? 18.531 13.57 -8.641 1 95.56 221 PRO A N 1
ATOM 1736 C CA . PRO A 1 221 ? 17.844 14.703 -8.008 1 95.56 221 PRO A CA 1
ATOM 1737 C C . PRO A 1 221 ? 16.5 15.016 -8.656 1 95.56 221 PRO A C 1
ATOM 1739 O O . PRO A 1 221 ? 15.695 15.766 -8.094 1 95.56 221 PRO A O 1
ATOM 1742 N N . GLN A 1 222 ? 16.203 14.469 -9.922 1 96.62 222 GLN A N 1
ATOM 1743 C CA . GLN A 1 222 ? 14.883 14.688 -10.516 1 96.62 222 GLN A CA 1
ATOM 1744 C C . GLN A 1 222 ? 13.773 14.156 -9.602 1 96.62 222 GLN A C 1
ATOM 1746 O O . GLN A 1 222 ? 12.625 14.586 -9.703 1 96.62 222 GLN A O 1
ATOM 1751 N N . GLN A 1 223 ? 14.172 13.203 -8.648 1 97.31 223 GLN A N 1
ATOM 1752 C CA . GLN A 1 223 ? 13.211 12.641 -7.711 1 97.31 223 GLN A CA 1
ATOM 1753 C C . GLN A 1 223 ? 12.609 13.719 -6.824 1 97.31 223 GLN A C 1
ATOM 1755 O O . GLN A 1 223 ? 11.469 13.594 -6.363 1 97.31 223 GLN A O 1
ATOM 1760 N N . LEU A 1 224 ? 13.375 14.797 -6.598 1 97.88 224 LEU A N 1
ATOM 1761 C CA . LEU A 1 224 ? 12.867 15.891 -5.777 1 97.88 224 LEU A CA 1
ATOM 1762 C C . LEU A 1 224 ? 11.758 16.641 -6.504 1 97.88 224 LEU A C 1
ATOM 1764 O O . LEU A 1 224 ? 10.781 17.062 -5.887 1 97.88 224 LEU A O 1
ATOM 1768 N N . ILE A 1 225 ? 11.922 16.75 -7.844 1 97.94 225 ILE A N 1
ATOM 1769 C CA . ILE A 1 225 ? 10.945 17.453 -8.664 1 97.94 225 ILE A CA 1
ATOM 1770 C C . ILE A 1 225 ? 9.719 16.562 -8.875 1 97.94 225 ILE A C 1
ATOM 1772 O O . ILE A 1 225 ? 8.586 17.047 -8.859 1 97.94 225 ILE A O 1
ATOM 1776 N N . LYS A 1 226 ? 9.945 15.25 -8.992 1 97.56 226 LYS A N 1
ATOM 1777 C CA . LYS A 1 226 ? 8.875 14.289 -9.227 1 97.56 226 LYS A CA 1
ATOM 1778 C C . LYS A 1 226 ? 7.977 14.148 -8 1 97.56 226 LYS A C 1
ATOM 1780 O O . LYS A 1 226 ? 6.816 13.758 -8.117 1 97.56 226 LYS A O 1
ATOM 1785 N N . SER A 1 227 ? 8.547 14.406 -6.781 1 97.56 227 SER A N 1
ATOM 1786 C CA . SER A 1 227 ? 7.773 14.297 -5.551 1 97.56 227 SER A CA 1
ATOM 1787 C C . SER A 1 227 ? 6.488 15.117 -5.633 1 97.56 227 SER A C 1
ATOM 1789 O O . SER A 1 227 ? 6.512 16.281 -6.027 1 97.56 227 SER A O 1
ATOM 1791 N N . PRO A 1 228 ? 5.324 14.547 -5.227 1 97.12 228 PRO A N 1
ATOM 1792 C CA . PRO A 1 228 ? 4.07 15.234 -5.52 1 97.12 228 PRO A CA 1
ATOM 1793 C C . PRO A 1 228 ? 3.654 16.203 -4.418 1 97.12 228 PRO A C 1
ATOM 1795 O O . PRO A 1 228 ? 2.479 16.266 -4.047 1 97.12 228 PRO A O 1
ATOM 1798 N N . TRP A 1 229 ? 4.602 16.953 -3.92 1 98.56 229 TRP A N 1
ATOM 1799 C CA . TRP A 1 229 ? 4.27 18.094 -3.074 1 98.56 229 TRP A CA 1
ATOM 1800 C C . TRP A 1 229 ? 3.443 19.125 -3.842 1 98.56 229 TRP A C 1
ATOM 1802 O O . TRP A 1 229 ? 3.416 19.109 -5.074 1 98.56 229 TRP A O 1
ATOM 1812 N N . ILE A 1 230 ? 2.717 19.938 -3.141 1 98.75 230 ILE A N 1
ATOM 1813 C CA . ILE A 1 230 ? 1.941 21.031 -3.705 1 98.75 230 ILE A CA 1
ATOM 1814 C C . ILE A 1 230 ? 2.541 22.359 -3.264 1 98.75 230 ILE A C 1
ATOM 1816 O O . ILE A 1 230 ? 2.627 22.641 -2.066 1 98.75 230 ILE A O 1
ATOM 1820 N N . ARG A 1 231 ? 2.906 23.219 -4.145 1 98.31 231 ARG A N 1
ATOM 1821 C CA . ARG A 1 231 ? 3.461 24.516 -3.807 1 98.31 231 ARG A CA 1
ATOM 1822 C C . ARG A 1 231 ? 2.381 25.453 -3.268 1 98.31 231 ARG A C 1
ATOM 1824 O O . ARG A 1 231 ? 1.207 25.312 -3.617 1 98.31 231 ARG A O 1
ATOM 1831 N N . PRO A 1 232 ? 2.875 26.391 -2.473 1 98.56 232 PRO A N 1
ATOM 1832 C CA . PRO A 1 232 ? 1.923 27.406 -2.012 1 98.56 232 PRO A CA 1
ATOM 1833 C C . PRO A 1 232 ? 1.167 28.078 -3.16 1 98.56 232 PRO A C 1
ATOM 1835 O O . PRO A 1 232 ? -0.054 28.234 -3.092 1 98.56 232 PRO A O 1
ATOM 1838 N N . GLU A 1 233 ? 1.828 28.344 -4.293 1 98.5 233 GLU A N 1
ATOM 1839 C CA . GLU A 1 233 ? 1.265 29.078 -5.426 1 98.5 233 GLU A CA 1
ATOM 1840 C C . GLU A 1 233 ? 0.23 28.234 -6.164 1 98.5 233 GLU A C 1
ATOM 1842 O O . GLU A 1 233 ? -0.611 28.766 -6.891 1 98.5 233 GLU A O 1
ATOM 1847 N N . ASP A 1 234 ? 0.327 26.938 -5.965 1 98.44 234 ASP A N 1
ATOM 1848 C CA . ASP A 1 234 ? -0.487 26.031 -6.773 1 98.44 234 ASP A CA 1
ATOM 1849 C C . ASP A 1 234 ? -1.751 25.625 -6.027 1 98.44 234 ASP A C 1
ATOM 1851 O O . ASP A 1 234 ? -2.592 24.906 -6.57 1 98.44 234 ASP A O 1
ATOM 1855 N N . LEU A 1 235 ? -2.035 26.031 -4.844 1 98.25 235 LEU A N 1
ATOM 1856 C CA . LEU A 1 235 ? -3.178 25.625 -4.035 1 98.25 235 LEU A CA 1
ATOM 1857 C C . LEU A 1 235 ? -4.488 25.906 -4.758 1 98.25 235 LEU A C 1
ATOM 1859 O O . LEU A 1 235 ? -5.445 25.141 -4.652 1 98.25 235 LEU A O 1
ATOM 1863 N N . LYS A 1 236 ? -4.512 26.984 -5.473 1 97.12 236 LYS A N 1
ATOM 1864 C CA . LYS A 1 236 ? -5.734 27.422 -6.141 1 97.12 236 LYS A CA 1
ATOM 1865 C C . LYS A 1 236 ? -6.219 26.375 -7.141 1 97.12 236 LYS A C 1
ATOM 1867 O O . LYS A 1 236 ? -7.414 26.281 -7.422 1 97.12 236 LYS A O 1
ATOM 1872 N N . GLU A 1 237 ? -5.254 25.578 -7.656 1 98.06 237 GLU A N 1
ATOM 1873 C CA . GLU A 1 237 ? -5.602 24.547 -8.641 1 98.06 237 GLU A CA 1
ATOM 1874 C C . GLU A 1 237 ? -6.441 23.438 -8.008 1 98.06 237 GLU A C 1
ATOM 1876 O O . GLU A 1 237 ? -7.086 22.672 -8.719 1 98.06 237 GLU A O 1
ATOM 1881 N N . TYR A 1 238 ? -6.5 23.328 -6.66 1 98.56 238 TYR A N 1
ATOM 1882 C CA . TYR A 1 238 ? -7.121 22.203 -5.969 1 98.56 238 TYR A CA 1
ATOM 1883 C C . TYR A 1 238 ? -8.43 22.625 -5.309 1 98.56 238 TYR A C 1
ATOM 1885 O O . TYR A 1 238 ? -9.102 21.812 -4.668 1 98.56 238 TYR A O 1
ATOM 1893 N N . LYS A 1 239 ? -8.859 23.812 -5.441 1 97.25 239 LYS A N 1
ATOM 1894 C CA . LYS A 1 239 ? -9.992 24.391 -4.707 1 97.25 239 LYS A CA 1
ATOM 1895 C C . LYS A 1 239 ? -11.281 23.625 -5.016 1 97.25 239 LYS A C 1
ATOM 1897 O O . LYS A 1 239 ? -12.172 23.547 -4.172 1 97.25 239 LYS A O 1
ATOM 1902 N N . HIS A 1 240 ? -11.383 23.141 -6.27 1 97.75 240 HIS A N 1
ATOM 1903 C CA . HIS A 1 240 ? -12.586 22.422 -6.637 1 97.75 240 HIS A CA 1
ATOM 1904 C C . HIS A 1 240 ? -12.594 21.016 -6.031 1 97.75 240 HIS A C 1
ATOM 1906 O O . HIS A 1 240 ? -13.625 20.344 -6.027 1 97.75 240 HIS A O 1
ATOM 1912 N N . ILE A 1 241 ? -11.461 20.562 -5.504 1 98.25 241 ILE A N 1
ATOM 1913 C CA . ILE A 1 241 ? -11.336 19.266 -4.852 1 98.25 241 ILE A CA 1
ATOM 1914 C C . ILE A 1 241 ? -11.594 19.406 -3.355 1 98.25 241 ILE A C 1
ATOM 1916 O O . ILE A 1 241 ? -12.367 18.641 -2.773 1 98.25 241 ILE A O 1
ATOM 1920 N N . THR A 1 242 ? -10.977 20.344 -2.719 1 98.56 242 THR A N 1
ATOM 1921 C CA . THR A 1 242 ? -11.07 20.578 -1.282 1 98.56 242 THR A CA 1
ATOM 1922 C C . THR A 1 242 ? -10.609 21.984 -0.935 1 98.56 242 THR A C 1
ATOM 1924 O O . THR A 1 242 ? -9.938 22.641 -1.731 1 98.56 242 THR A O 1
ATOM 1927 N N . ASP A 1 243 ? -11.008 22.453 0.189 1 97.62 243 ASP A N 1
ATOM 1928 C CA . ASP A 1 243 ? -10.492 23.719 0.729 1 97.62 243 ASP A CA 1
ATOM 1929 C C . ASP A 1 243 ? -9.641 23.469 1.971 1 97.62 243 ASP A C 1
ATOM 1931 O O . ASP A 1 243 ? -9.305 24.406 2.693 1 97.62 243 ASP A O 1
ATOM 1935 N N . THR A 1 244 ? -9.383 22.234 2.26 1 98.56 244 THR A N 1
ATOM 1936 C CA . THR A 1 244 ? -8.656 21.859 3.471 1 98.56 244 THR A CA 1
ATOM 1937 C C . THR A 1 244 ? -7.277 21.297 3.127 1 98.56 244 THR A C 1
ATOM 1939 O O . THR A 1 244 ? -7.168 20.297 2.412 1 98.56 244 THR A O 1
ATOM 1942 N N . PHE A 1 245 ? -6.258 21.906 3.639 1 98.75 245 PHE A N 1
ATOM 1943 C CA . PHE A 1 245 ? -4.875 21.547 3.367 1 98.75 245 PHE A CA 1
ATOM 1944 C C . PHE A 1 245 ? -4.121 21.281 4.664 1 98.75 245 PHE A C 1
ATOM 1946 O O . PHE A 1 245 ? -4.312 21.984 5.656 1 98.75 245 PHE A O 1
ATOM 1953 N N . LYS A 1 246 ? -3.336 20.25 4.668 1 98.62 246 LYS A N 1
ATOM 1954 C CA . LYS A 1 246 ? -2.578 19.797 5.832 1 98.62 246 LYS A CA 1
ATOM 1955 C C . LYS A 1 246 ? -1.079 19.984 5.617 1 98.62 246 LYS A C 1
ATOM 1957 O O . LYS A 1 246 ? -0.543 19.594 4.582 1 98.62 246 LYS A O 1
ATOM 1962 N N . ILE A 1 247 ? -0.439 20.609 6.539 1 98.44 247 ILE A N 1
ATOM 1963 C CA . ILE A 1 247 ? 1.014 20.734 6.531 1 98.44 247 ILE A CA 1
ATOM 1964 C C . ILE A 1 247 ? 1.638 19.641 7.391 1 98.44 247 ILE A C 1
ATOM 1966 O O . ILE A 1 247 ? 1.257 19.453 8.547 1 98.44 247 ILE A O 1
ATOM 1970 N N . GLY A 1 248 ? 2.523 18.859 6.77 1 96.44 248 GLY A N 1
ATOM 1971 C CA . GLY A 1 248 ? 3.279 17.875 7.535 1 96.44 248 GLY A CA 1
ATOM 1972 C C . GLY A 1 248 ? 4.473 18.484 8.258 1 96.44 248 GLY A C 1
ATOM 1973 O O . GLY A 1 248 ? 4.996 19.516 7.844 1 96.44 248 GLY A O 1
ATOM 1974 N N . GLY A 1 249 ? 4.926 17.797 9.383 1 93.06 249 GLY A N 1
ATOM 1975 C CA . GLY A 1 249 ? 6.141 18.297 10.008 1 93.06 249 GLY A CA 1
ATOM 1976 C C . GLY A 1 249 ? 6.113 18.203 11.523 1 93.06 249 GLY A C 1
ATOM 1977 O O . GLY A 1 249 ? 6.523 19.141 12.211 1 93.06 249 GLY A O 1
ATOM 1978 N N . ARG A 1 250 ? 5.707 17.109 12.148 1 86.44 250 ARG A N 1
ATOM 1979 C CA . ARG A 1 250 ? 5.617 16.969 13.594 1 86.44 250 ARG A CA 1
ATOM 1980 C C . ARG A 1 250 ? 7.004 16.859 14.219 1 86.44 250 ARG A C 1
ATOM 1982 O O . ARG A 1 250 ? 7.145 16.922 15.445 1 86.44 250 ARG A O 1
ATOM 1989 N N . THR A 1 251 ? 7.984 16.781 13.312 1 87.06 251 THR A N 1
ATOM 1990 C CA . THR A 1 251 ? 9.352 16.688 13.812 1 87.06 251 THR A CA 1
ATOM 1991 C C . THR A 1 251 ? 10.047 18.047 13.758 1 87.06 251 THR A C 1
ATOM 1993 O O . THR A 1 251 ? 11.234 18.156 14.086 1 87.06 251 THR A O 1
ATOM 1996 N N . HIS A 1 252 ? 9.383 19.062 13.336 1 90.88 252 HIS A N 1
ATOM 1997 C CA . HIS A 1 252 ? 9.992 20.375 13.141 1 90.88 252 HIS A CA 1
ATOM 1998 C C . HIS A 1 252 ? 9.617 21.328 14.266 1 90.88 252 HIS A C 1
ATOM 2000 O O . HIS A 1 252 ? 8.555 21.188 14.883 1 90.88 252 HIS A O 1
ATOM 2006 N N . PHE A 1 253 ? 10.414 22.328 14.445 1 92.44 253 PHE A N 1
ATOM 2007 C CA . PHE A 1 253 ? 10.18 23.344 15.461 1 92.44 253 PHE A CA 1
ATOM 2008 C C . PHE A 1 253 ? 9.125 24.344 14.984 1 92.44 253 PHE A C 1
ATOM 2010 O O . PHE A 1 253 ? 8.875 24.469 13.789 1 92.44 253 PHE A O 1
ATOM 2017 N N . PRO A 1 254 ? 8.531 25.062 15.945 1 95.5 254 PRO A N 1
ATOM 2018 C CA . PRO A 1 254 ? 7.422 25.969 15.633 1 95.5 254 PRO A CA 1
ATOM 2019 C C . PRO A 1 254 ? 7.789 27 14.57 1 95.5 254 PRO A C 1
ATOM 2021 O O . PRO A 1 254 ? 6.957 27.344 13.727 1 95.5 254 PRO A O 1
ATOM 2024 N N . ASN A 1 255 ? 9.039 27.453 14.586 1 96 255 ASN A N 1
ATOM 2025 C CA . ASN A 1 255 ? 9.43 28.469 13.602 1 96 255 ASN A CA 1
ATOM 2026 C C . ASN A 1 255 ? 9.328 27.922 12.18 1 96 255 ASN A C 1
ATOM 2028 O O . ASN A 1 255 ? 8.898 28.625 11.266 1 96 255 ASN A O 1
ATOM 2032 N N . TRP A 1 256 ? 9.773 26.734 11.984 1 96.56 256 TRP A N 1
ATOM 2033 C CA . TRP A 1 256 ? 9.664 26.078 10.68 1 96.56 256 TRP A CA 1
ATOM 2034 C C . TRP A 1 256 ? 8.195 25.922 10.281 1 96.56 256 TRP A C 1
ATOM 2036 O O . TRP A 1 256 ? 7.828 26.188 9.133 1 96.56 256 TRP A O 1
ATOM 2046 N N . ILE A 1 257 ? 7.383 25.531 11.219 1 97.62 257 ILE A N 1
ATOM 2047 C CA . ILE A 1 257 ? 5.961 25.328 10.977 1 97.62 257 ILE A CA 1
ATOM 2048 C C . ILE A 1 257 ? 5.305 26.641 10.586 1 97.62 257 ILE A C 1
ATOM 2050 O O . ILE A 1 257 ? 4.539 26.703 9.625 1 97.62 257 ILE A O 1
ATOM 2054 N N . LEU A 1 258 ? 5.602 27.672 11.32 1 98.06 258 LEU A N 1
ATOM 2055 C CA . LEU A 1 258 ? 5.027 28.984 11.062 1 98.06 258 LEU A CA 1
ATOM 2056 C C . LEU A 1 258 ? 5.441 29.5 9.688 1 98.06 258 LEU A C 1
ATOM 2058 O O . LEU A 1 258 ? 4.656 30.156 9 1 98.06 258 LEU A O 1
ATOM 2062 N N . ASN A 1 259 ? 6.707 29.203 9.32 1 98.19 259 ASN A N 1
ATOM 2063 C CA . ASN A 1 259 ? 7.141 29.562 7.973 1 98.19 259 ASN A CA 1
ATOM 2064 C C . ASN A 1 259 ? 6.277 28.891 6.91 1 98.19 259 ASN A C 1
ATOM 2066 O O . ASN A 1 259 ? 5.891 29.516 5.926 1 98.19 259 ASN A O 1
ATOM 2070 N N . ASN A 1 260 ? 6 27.641 7.082 1 98.5 260 ASN A N 1
ATOM 2071 C CA . ASN A 1 260 ? 5.117 26.922 6.172 1 98.5 260 ASN A CA 1
ATOM 2072 C C . ASN A 1 260 ? 3.709 27.5 6.172 1 98.5 260 ASN A C 1
ATOM 2074 O O . ASN A 1 260 ? 3.129 27.734 5.109 1 98.5 260 ASN A O 1
ATOM 2078 N N . VAL A 1 261 ? 3.16 27.766 7.371 1 98.5 261 VAL A N 1
ATOM 2079 C CA . VAL A 1 261 ? 1.821 28.328 7.484 1 98.5 261 VAL A CA 1
ATOM 2080 C C . VAL A 1 261 ? 1.746 29.656 6.707 1 98.5 261 VAL A C 1
ATOM 2082 O O . VAL A 1 261 ? 0.81 29.875 5.938 1 98.5 261 VAL A O 1
ATOM 2085 N N . GLN A 1 262 ? 2.73 30.438 6.898 1 98.5 262 GLN A N 1
ATOM 2086 C CA . GLN A 1 262 ? 2.766 31.734 6.219 1 98.5 262 GLN A CA 1
ATOM 2087 C C . GLN A 1 262 ? 2.82 31.547 4.707 1 98.5 262 GLN A C 1
ATOM 2089 O O . GLN A 1 262 ? 2.082 32.219 3.971 1 98.5 262 GLN A O 1
ATOM 2094 N N . ALA A 1 263 ? 3.678 30.703 4.227 1 98.75 263 ALA A N 1
ATOM 2095 C CA . ALA A 1 263 ? 3.838 30.469 2.795 1 98.75 263 ALA A CA 1
ATOM 2096 C C . ALA A 1 263 ? 2.533 29.984 2.17 1 98.75 263 ALA A C 1
ATOM 2098 O O . ALA A 1 263 ? 2.096 30.516 1.145 1 98.75 263 ALA A O 1
ATOM 2099 N N . TYR A 1 264 ? 1.892 29.016 2.771 1 98.75 264 TYR A N 1
ATOM 2100 C CA . TYR A 1 264 ? 0.683 28.422 2.205 1 98.75 264 TYR A CA 1
ATOM 2101 C C . TYR A 1 264 ? -0.505 29.375 2.355 1 98.75 264 TYR A C 1
ATOM 2103 O O . TYR A 1 264 ? -1.333 29.484 1.449 1 98.75 264 TYR A O 1
ATOM 2111 N N . ALA A 1 265 ? -0.613 30.078 3.469 1 98.5 265 ALA A N 1
ATOM 2112 C CA . ALA A 1 265 ? -1.689 31.047 3.654 1 98.5 265 ALA A CA 1
ATOM 2113 C C . ALA A 1 265 ? -1.604 32.156 2.625 1 98.5 265 ALA A C 1
ATOM 2115 O O . ALA A 1 265 ? -2.627 32.625 2.105 1 98.5 265 ALA A O 1
ATOM 2116 N N . ASN A 1 266 ? -0.384 32.562 2.328 1 98.06 266 ASN A N 1
ATOM 2117 C CA . ASN A 1 266 ? -0.171 33.656 1.382 1 98.06 266 ASN A CA 1
ATOM 2118 C C . ASN A 1 266 ? -0.167 33.156 -0.059 1 98.06 266 ASN A C 1
ATOM 2120 O O . ASN A 1 266 ? -0.117 33.938 -0.998 1 98.06 266 ASN A O 1
ATOM 2124 N N . GLU A 1 267 ? -0.123 31.844 -0.212 1 98.31 267 GLU A N 1
ATOM 2125 C CA . GLU A 1 267 ? -0.05 31.219 -1.526 1 98.31 267 GLU A CA 1
ATOM 2126 C C . GLU A 1 267 ? 1.132 31.75 -2.33 1 98.31 267 GLU A C 1
ATOM 2128 O O . GLU A 1 267 ? 0.998 32.031 -3.521 1 98.31 267 GLU A O 1
ATOM 2133 N N . SER A 1 268 ? 2.195 31.906 -1.646 1 98.38 268 SER A N 1
ATOM 2134 C CA . SER A 1 268 ? 3.418 32.406 -2.256 1 98.38 268 SER A CA 1
ATOM 2135 C C . SER A 1 268 ? 4.629 32.156 -1.366 1 98.38 268 SER A C 1
ATOM 2137 O O . SER A 1 268 ? 4.547 32.312 -0.144 1 98.38 268 SER A O 1
ATOM 2139 N N . TYR A 1 269 ? 5.684 31.828 -2.002 1 98.62 269 TYR A N 1
ATOM 2140 C CA . TYR A 1 269 ? 6.938 31.656 -1.28 1 98.62 269 TYR A CA 1
ATOM 2141 C C . TYR A 1 269 ? 8.125 32.031 -2.154 1 98.62 269 TYR A C 1
ATOM 2143 O O . TYR A 1 269 ? 8.273 31.531 -3.27 1 98.62 269 TYR A O 1
ATOM 2151 N N . ASP A 1 270 ? 8.914 32.969 -1.731 1 97.81 270 ASP A N 1
ATOM 2152 C CA . ASP A 1 270 ? 10.148 33.344 -2.404 1 97.81 270 ASP A CA 1
ATOM 2153 C C . ASP A 1 270 ? 11.375 32.781 -1.688 1 97.81 270 ASP A C 1
ATOM 2155 O O . ASP A 1 270 ? 11.836 33.344 -0.69 1 97.81 270 ASP A O 1
ATOM 2159 N N . GLY A 1 271 ? 11.867 31.656 -2.17 1 97.56 271 GLY A N 1
ATOM 2160 C CA . GLY A 1 271 ? 12.992 30.984 -1.53 1 97.56 271 GLY A CA 1
ATOM 2161 C C . GLY A 1 271 ? 13.203 29.578 -2.025 1 97.56 271 GLY A C 1
ATOM 2162 O O . GLY A 1 271 ? 12.859 29.25 -3.164 1 97.56 271 GLY A O 1
ATOM 2163 N N . ASN A 1 272 ? 13.984 28.812 -1.248 1 97.94 272 ASN A N 1
ATOM 2164 C CA . ASN A 1 272 ? 14.25 27.406 -1.507 1 97.94 272 ASN A CA 1
ATOM 2165 C C . ASN A 1 272 ? 13.055 26.531 -1.132 1 97.94 272 ASN A C 1
ATOM 2167 O O . ASN A 1 272 ? 12.688 26.453 0.042 1 97.94 272 ASN A O 1
ATOM 2171 N N . LEU A 1 273 ? 12.43 25.938 -2.156 1 98.38 273 LEU A N 1
ATOM 2172 C CA . LEU A 1 273 ? 11.289 25.078 -1.895 1 98.38 273 LEU A CA 1
ATOM 2173 C C . LEU A 1 273 ? 11.617 24.047 -0.815 1 98.38 273 LEU A C 1
ATOM 2175 O O . LEU A 1 273 ? 10.742 23.672 -0.028 1 98.38 273 LEU A O 1
ATOM 2179 N N . MET A 1 274 ? 12.852 23.609 -0.717 1 97.56 274 MET A N 1
ATOM 2180 C CA . MET A 1 274 ? 13.289 22.609 0.25 1 97.56 274 MET A CA 1
ATOM 2181 C C . MET A 1 274 ? 13.023 23.078 1.677 1 97.56 274 MET A C 1
ATOM 2183 O O . MET A 1 274 ? 12.891 22.25 2.588 1 97.56 274 MET A O 1
ATOM 2187 N N . ASP A 1 275 ? 12.875 24.359 1.898 1 96.94 275 ASP A N 1
ATOM 2188 C CA . ASP A 1 275 ? 12.633 24.922 3.221 1 96.94 275 ASP A CA 1
ATOM 2189 C C . ASP A 1 275 ? 11.234 24.578 3.721 1 96.94 275 ASP A C 1
ATOM 2191 O O . ASP A 1 275 ? 10.953 24.688 4.918 1 96.94 275 ASP A O 1
ATOM 2195 N N . LEU A 1 276 ? 10.375 24.219 2.762 1 98.12 276 LEU A N 1
ATOM 2196 C CA . LEU A 1 276 ? 8.977 23.984 3.113 1 98.12 276 LEU A CA 1
ATOM 2197 C C . LEU A 1 276 ? 8.695 22.484 3.223 1 98.12 276 LEU A C 1
ATOM 2199 O O . LEU A 1 276 ? 7.68 22.078 3.801 1 98.12 276 LEU A O 1
ATOM 2203 N N . LEU A 1 277 ? 9.547 21.656 2.645 1 97.81 277 LEU A N 1
ATOM 2204 C CA . LEU A 1 277 ? 9.227 20.25 2.479 1 97.81 277 LEU A CA 1
ATOM 2205 C C . LEU A 1 277 ? 9.602 19.453 3.729 1 97.81 277 LEU A C 1
ATOM 2207 O O . LEU A 1 277 ? 10.641 19.719 4.344 1 97.81 277 LEU A O 1
ATOM 2211 N N . ASP A 1 278 ? 8.664 18.625 4.113 1 95.62 278 ASP A N 1
ATOM 2212 C CA . ASP A 1 278 ? 8.961 17.641 5.16 1 95.62 278 ASP A CA 1
ATOM 2213 C C . ASP A 1 278 ? 9.773 16.484 4.605 1 95.62 278 ASP A C 1
ATOM 2215 O O . ASP A 1 278 ? 9.211 15.469 4.184 1 95.62 278 ASP A O 1
ATOM 2219 N N . CYS A 1 279 ? 11.055 16.562 4.562 1 92.31 279 CYS A N 1
ATOM 2220 C CA . CYS A 1 279 ? 12.008 15.594 4.055 1 92.31 279 CYS A CA 1
ATOM 2221 C C . CYS A 1 279 ? 13.258 15.539 4.934 1 92.31 279 CYS A C 1
ATOM 2223 O O . CYS A 1 279 ? 13.422 16.359 5.832 1 92.31 279 CYS A O 1
ATOM 2225 N N . PRO A 1 280 ? 14.055 14.555 4.762 1 89.69 280 PRO A N 1
ATOM 2226 C CA . PRO A 1 280 ? 15.25 14.43 5.594 1 89.69 280 PRO A CA 1
ATOM 2227 C C . PRO A 1 280 ? 16.141 15.672 5.527 1 89.69 280 PRO A C 1
ATOM 2229 O O . PRO A 1 280 ? 16.312 16.25 4.453 1 89.69 280 PRO A O 1
ATOM 2232 N N . ARG A 1 281 ? 16.703 15.992 6.625 1 87.25 281 ARG A N 1
ATOM 2233 C CA . ARG A 1 281 ? 17.562 17.172 6.746 1 87.25 281 ARG A CA 1
ATOM 2234 C C . ARG A 1 281 ? 18.734 17.094 5.777 1 87.25 281 ARG A C 1
ATOM 2236 O O . ARG A 1 281 ? 19.141 18.109 5.203 1 87.25 281 ARG A O 1
ATOM 2243 N N . ASP A 1 282 ? 19.25 15.906 5.559 1 90.38 282 ASP A N 1
ATOM 2244 C CA . ASP A 1 282 ? 20.391 15.711 4.68 1 90.38 282 ASP A CA 1
ATOM 2245 C C . ASP A 1 282 ? 20.094 16.188 3.264 1 90.38 282 ASP A C 1
ATOM 2247 O O . ASP A 1 282 ? 20.938 16.797 2.611 1 90.38 282 ASP A O 1
ATOM 2251 N N . ILE A 1 283 ? 18.906 15.969 2.877 1 92.62 283 ILE A N 1
ATOM 2252 C CA . ILE A 1 283 ? 18.5 16.359 1.531 1 92.62 283 ILE A CA 1
ATOM 2253 C C . ILE A 1 283 ? 18.234 17.859 1.489 1 92.62 283 ILE A C 1
ATOM 2255 O O . ILE A 1 283 ? 18.609 18.531 0.537 1 92.62 283 ILE A O 1
ATOM 2259 N N . ARG A 1 284 ? 17.594 18.312 2.502 1 90.44 284 ARG A N 1
ATOM 2260 C CA . ARG A 1 284 ? 17.234 19.734 2.592 1 90.44 284 ARG A CA 1
ATOM 2261 C C . ARG A 1 284 ? 18.484 20.609 2.541 1 90.44 284 ARG A C 1
ATOM 2263 O O . ARG A 1 284 ? 18.469 21.688 1.924 1 90.44 284 ARG A O 1
ATOM 2270 N N . ASP A 1 285 ? 19.547 20.172 3.096 1 91.38 285 ASP A N 1
ATOM 2271 C CA . ASP A 1 285 ? 20.766 20.953 3.203 1 91.38 285 ASP A CA 1
ATOM 2272 C C . ASP A 1 285 ? 21.625 20.828 1.947 1 91.38 285 ASP A C 1
ATOM 2274 O O . ASP A 1 285 ? 22.578 21.594 1.749 1 91.38 285 ASP A O 1
ATOM 2278 N N . LEU A 1 286 ? 21.266 19.922 1.147 1 94.44 286 LEU A N 1
ATOM 2279 C CA . LEU A 1 286 ? 22.109 19.625 -0.001 1 94.44 286 LEU A CA 1
ATOM 2280 C C . LEU A 1 286 ? 21.594 20.312 -1.259 1 94.44 286 LEU A C 1
ATOM 2282 O O . LEU A 1 286 ? 22.375 20.688 -2.131 1 94.44 286 LEU A O 1
ATOM 2286 N N . PHE A 1 287 ? 20.297 20.484 -1.339 1 96.75 287 PHE A N 1
ATOM 2287 C CA . PHE A 1 287 ? 19.75 20.953 -2.607 1 96.75 287 PHE A CA 1
ATOM 2288 C C . PHE A 1 287 ? 19.031 22.281 -2.438 1 96.75 287 PHE A C 1
ATOM 2290 O O . PHE A 1 287 ? 18.547 22.609 -1.352 1 96.75 287 PHE A O 1
ATOM 2297 N N . TYR A 1 288 ? 19.078 23.062 -3.424 1 97.31 288 TYR A N 1
ATOM 2298 C CA . TYR A 1 288 ? 18.344 24.328 -3.551 1 97.31 288 TYR A CA 1
ATOM 2299 C C . TYR A 1 288 ? 17.438 24.297 -4.766 1 97.31 288 TYR A C 1
ATOM 2301 O O . TYR A 1 288 ? 17.891 24.188 -5.902 1 97.31 288 TYR A O 1
ATOM 2309 N N . ILE A 1 289 ? 16.156 24.359 -4.539 1 98.19 289 ILE A N 1
ATOM 2310 C CA . ILE A 1 289 ? 15.156 24.453 -5.598 1 98.19 289 ILE A CA 1
ATOM 2311 C C . ILE A 1 289 ? 14.508 25.828 -5.562 1 98.19 289 ILE A C 1
ATOM 2313 O O . ILE A 1 289 ? 13.672 26.109 -4.695 1 98.19 289 ILE A O 1
ATOM 2317 N N . PRO A 1 290 ? 14.883 26.719 -6.488 1 98.19 290 PRO A N 1
ATOM 2318 C CA . PRO A 1 290 ? 14.219 28.031 -6.5 1 98.19 290 PRO A CA 1
ATOM 2319 C C . PRO A 1 290 ? 12.727 27.922 -6.801 1 98.19 290 PRO A C 1
ATOM 2321 O O . PRO A 1 290 ? 12.336 27.703 -7.953 1 98.19 290 PRO A O 1
ATOM 2324 N N . ASN A 1 291 ? 11.898 28.188 -5.828 1 98.56 291 ASN A N 1
ATOM 2325 C CA . ASN A 1 291 ? 10.461 27.938 -5.902 1 98.56 291 ASN A CA 1
ATOM 2326 C C . ASN A 1 291 ? 9.82 28.688 -7.066 1 98.56 291 ASN A C 1
ATOM 2328 O O . ASN A 1 291 ? 9.008 28.109 -7.801 1 98.56 291 ASN A O 1
ATOM 2332 N N . LYS A 1 292 ? 10.195 29.875 -7.273 1 98 292 LYS A N 1
ATOM 2333 C CA . LYS A 1 292 ? 9.539 30.703 -8.273 1 98 292 LYS A CA 1
ATOM 2334 C C . LYS A 1 292 ? 9.844 30.219 -9.688 1 98 292 LYS A C 1
ATOM 2336 O O . LYS A 1 292 ? 9.086 30.484 -10.625 1 98 292 LYS A O 1
ATOM 2341 N N . GLU A 1 293 ? 10.93 29.484 -9.867 1 97.81 293 GLU A N 1
ATOM 2342 C CA . GLU A 1 293 ? 11.289 28.969 -11.188 1 97.81 293 GLU A CA 1
ATOM 2343 C C . GLU A 1 293 ? 10.422 27.766 -11.555 1 97.81 293 GLU A C 1
ATOM 2345 O O . GLU A 1 293 ? 10.469 27.281 -12.688 1 97.81 293 GLU A O 1
ATOM 2350 N N . LEU A 1 294 ? 9.633 27.328 -10.633 1 98.38 294 LEU A N 1
ATOM 2351 C CA . LEU A 1 294 ? 8.703 26.234 -10.883 1 98.38 294 LEU A CA 1
ATOM 2352 C C . LEU A 1 294 ? 7.387 26.75 -11.438 1 98.38 294 LEU A C 1
ATOM 2354 O O . LEU A 1 294 ? 6.488 25.969 -11.75 1 98.38 294 LEU A O 1
ATOM 2358 N N . ASP A 1 295 ? 7.258 28.047 -11.57 1 97.88 295 ASP A N 1
ATOM 2359 C CA . ASP A 1 295 ? 6.02 28.609 -12.102 1 97.88 295 ASP A CA 1
ATOM 2360 C C . ASP A 1 295 ? 5.633 27.953 -13.422 1 97.88 295 ASP A C 1
ATOM 2362 O O . ASP A 1 295 ? 6.461 27.828 -14.336 1 97.88 295 ASP A O 1
ATOM 2366 N N . GLY A 1 296 ? 4.387 27.453 -13.469 1 96.88 296 GLY A N 1
ATOM 2367 C CA . GLY A 1 296 ? 3.879 26.859 -14.695 1 96.88 296 GLY A CA 1
ATOM 2368 C C . GLY A 1 296 ? 4.066 25.344 -14.758 1 96.88 296 GLY A C 1
ATOM 2369 O O . GLY A 1 296 ? 3.441 24.672 -15.578 1 96.88 296 GLY A O 1
ATOM 2370 N N . ALA A 1 297 ? 4.91 24.75 -13.867 1 98.12 297 ALA A N 1
ATOM 2371 C CA . ALA A 1 297 ? 5.168 23.312 -13.891 1 98.12 297 ALA A CA 1
ATOM 2372 C C . ALA A 1 297 ? 3.885 22.531 -13.664 1 98.12 297 ALA A C 1
ATOM 2374 O O . ALA A 1 297 ? 3.713 21.438 -14.219 1 98.12 297 ALA A O 1
ATOM 2375 N N . ILE A 1 298 ? 2.943 23.078 -12.898 1 98.12 298 ILE A N 1
ATOM 2376 C CA . ILE A 1 298 ? 1.695 22.406 -12.539 1 98.12 298 ILE A CA 1
ATOM 2377 C C . ILE A 1 298 ? 0.882 22.125 -13.805 1 98.12 298 ILE A C 1
ATOM 2379 O O . ILE A 1 298 ? 0.159 21.141 -13.875 1 98.12 298 ILE A O 1
ATOM 2383 N N . ASN A 1 299 ? 1.024 22.938 -14.852 1 97.81 299 ASN A N 1
ATOM 2384 C CA . ASN A 1 299 ? 0.293 22.734 -16.094 1 97.81 299 ASN A CA 1
ATOM 2385 C C . ASN A 1 299 ? 0.729 21.453 -16.797 1 97.81 299 ASN A C 1
ATOM 2387 O O . ASN A 1 299 ? -0.094 20.75 -17.391 1 97.81 299 ASN A O 1
ATOM 2391 N N . GLN A 1 300 ? 2.033 21.203 -16.703 1 97.44 300 GLN A N 1
ATOM 2392 C CA . GLN A 1 300 ? 2.549 19.953 -17.234 1 97.44 300 GLN A CA 1
ATOM 2393 C C . GLN A 1 300 ? 2.115 18.766 -16.375 1 97.44 300 GLN A C 1
ATOM 2395 O O . GLN A 1 300 ? 1.72 17.719 -16.891 1 97.44 300 GLN A O 1
ATOM 2400 N N . TRP A 1 301 ? 2.158 18.906 -15.086 1 97.25 301 TRP A N 1
ATOM 2401 C CA . TRP A 1 301 ? 1.864 17.812 -14.164 1 97.25 301 TRP A CA 1
ATOM 2402 C C . TRP A 1 301 ? 0.388 17.422 -14.227 1 97.25 301 TRP A C 1
ATOM 2404 O O . TRP A 1 301 ? 0.029 16.266 -14 1 97.25 301 TRP A O 1
ATOM 2414 N N . LYS A 1 302 ? -0.466 18.359 -14.594 1 96 302 LYS A N 1
ATOM 2415 C CA . LYS A 1 302 ? -1.895 18.094 -14.727 1 96 302 LYS A CA 1
ATOM 2416 C C . LYS A 1 302 ? -2.174 17.219 -15.945 1 96 302 LYS A C 1
ATOM 2418 O O . LYS A 1 302 ? -3.199 16.531 -15.992 1 96 302 LYS A O 1
ATOM 2423 N N . GLN A 1 303 ? -1.229 17.156 -16.844 1 94.38 303 GLN A N 1
ATOM 2424 C CA . GLN A 1 303 ? -1.562 16.562 -18.141 1 94.38 303 GLN A CA 1
ATOM 2425 C C . GLN A 1 303 ? -0.688 15.352 -18.422 1 94.38 303 GLN A C 1
ATOM 2427 O O . GLN A 1 303 ? -1.014 14.539 -19.297 1 94.38 303 GLN A O 1
ATOM 2432 N N . CYS A 1 304 ? 0.4 15.242 -17.719 1 94.38 304 CYS A N 1
ATOM 2433 C CA . CYS A 1 304 ? 1.319 14.18 -18.094 1 94.38 304 CYS A CA 1
ATOM 2434 C C . CYS A 1 304 ? 0.759 12.812 -17.719 1 94.38 304 CYS A C 1
ATOM 2436 O O . CYS A 1 304 ? -0.131 12.719 -16.875 1 94.38 304 CYS A O 1
ATOM 2438 N N . SER A 1 305 ? 1.187 11.734 -18.312 1 90.62 305 SER A N 1
ATOM 2439 C CA . SER A 1 305 ? 0.706 10.375 -18.125 1 90.62 305 SER A CA 1
ATOM 2440 C C . SER A 1 305 ? 1.385 9.711 -16.922 1 90.62 305 SER A C 1
ATOM 2442 O O . SER A 1 305 ? 1.096 8.555 -16.609 1 90.62 305 SER A O 1
ATOM 2444 N N . LYS A 1 306 ? 2.244 10.352 -16.219 1 92.69 306 LYS A N 1
ATOM 2445 C CA . LYS A 1 306 ? 2.979 9.867 -15.047 1 92.69 306 LYS A CA 1
ATOM 2446 C C . LYS A 1 306 ? 3.947 8.75 -15.438 1 92.69 306 LYS A C 1
ATOM 2448 O O . LYS A 1 306 ? 4.352 7.949 -14.586 1 92.69 306 LYS A O 1
ATOM 2453 N N . VAL A 1 307 ? 4.215 8.594 -16.75 1 93.81 307 VAL A N 1
ATOM 2454 C CA . VAL A 1 307 ? 5.289 7.734 -17.25 1 93.81 307 VAL A CA 1
ATOM 2455 C C . VAL A 1 307 ? 6.547 8.562 -17.469 1 93.81 307 VAL A C 1
ATOM 2457 O O . VAL A 1 307 ? 6.824 8.984 -18.594 1 93.81 307 VAL A O 1
ATOM 2460 N N . CYS A 1 308 ? 7.336 8.695 -16.469 1 93.62 308 CYS A N 1
ATOM 2461 C CA . CYS A 1 308 ? 8.406 9.68 -16.375 1 93.62 308 CYS A CA 1
ATOM 2462 C C . CYS A 1 308 ? 9.523 9.359 -17.359 1 93.62 308 CYS A C 1
ATOM 2464 O O . CYS A 1 308 ? 10.156 10.266 -17.906 1 93.62 308 CYS A O 1
ATOM 2466 N N . SER A 1 309 ? 9.727 8.07 -17.547 1 89.25 309 SER A N 1
ATOM 2467 C CA . SER A 1 309 ? 10.82 7.66 -18.422 1 89.25 309 SER A CA 1
ATOM 2468 C C . SER A 1 309 ? 10.57 8.086 -19.859 1 89.25 309 SER A C 1
ATOM 2470 O O . SER A 1 309 ? 11.516 8.305 -20.625 1 89.25 309 SER A O 1
ATOM 2472 N N . LYS A 1 310 ? 9.359 8.273 -20.219 1 91.25 310 LYS A N 1
ATOM 2473 C CA . LYS A 1 310 ? 9 8.695 -21.578 1 91.25 310 LYS A CA 1
ATOM 2474 C C . LYS A 1 310 ? 8.859 10.211 -21.656 1 91.25 310 LYS A C 1
ATOM 2476 O O . LYS A 1 310 ? 9.266 10.82 -22.641 1 91.25 310 LYS A O 1
ATOM 2481 N N . CYS A 1 311 ? 8.305 10.789 -20.656 1 94.06 311 CYS A N 1
ATOM 2482 C CA . CYS A 1 311 ? 8.008 12.219 -20.641 1 94.06 311 CYS A CA 1
ATOM 2483 C C . CYS A 1 311 ? 9.281 13.039 -20.484 1 94.06 311 CYS A C 1
ATOM 2485 O O . CYS A 1 311 ? 9.57 13.914 -21.297 1 94.06 311 CYS A O 1
ATOM 2487 N N . GLY A 1 312 ? 10.023 12.852 -19.422 1 95.5 312 GLY A N 1
ATOM 2488 C CA . GLY A 1 312 ? 11.32 13.469 -19.172 1 95.5 312 GLY A CA 1
ATOM 2489 C C . GLY A 1 312 ? 11.211 14.898 -18.688 1 95.5 312 GLY A C 1
ATOM 2490 O O . GLY A 1 312 ? 12.227 15.562 -18.469 1 95.5 312 GLY A O 1
ATOM 2491 N N . TYR A 1 313 ? 10.031 15.422 -18.547 1 97.69 313 TYR A N 1
ATOM 2492 C CA . TYR A 1 313 ? 9.836 16.828 -18.188 1 97.69 313 TYR A CA 1
ATOM 2493 C C . TYR A 1 313 ? 10.5 17.141 -16.859 1 97.69 313 TYR A C 1
ATOM 2495 O O . TYR A 1 313 ? 11.242 18.125 -16.75 1 97.69 313 TYR A O 1
ATOM 2503 N N . CYS A 1 314 ? 10.273 16.328 -15.844 1 97.69 314 CYS A N 1
ATOM 2504 C CA . CYS A 1 314 ? 10.805 16.609 -14.508 1 97.69 314 CYS A CA 1
ATOM 2505 C C . CYS A 1 314 ? 12.32 16.5 -14.5 1 97.69 314 CYS A C 1
ATOM 2507 O O . CYS A 1 314 ? 12.992 17.219 -13.758 1 97.69 314 CYS A O 1
ATOM 2509 N N . LYS A 1 315 ? 12.805 15.617 -15.289 1 96.88 315 LYS A N 1
ATOM 2510 C CA . LYS A 1 315 ? 14.258 15.523 -15.422 1 96.88 315 LYS A CA 1
ATOM 2511 C C . LYS A 1 315 ? 14.836 16.812 -15.992 1 96.88 315 LYS A C 1
ATOM 2513 O O . LYS A 1 315 ? 15.773 17.391 -15.43 1 96.88 315 LYS A O 1
ATOM 2518 N N . ARG A 1 316 ? 14.281 17.25 -17.078 1 97.56 316 ARG A N 1
ATOM 2519 C CA . ARG A 1 316 ? 14.758 18.469 -17.719 1 97.56 316 ARG A CA 1
ATOM 2520 C C . ARG A 1 316 ? 14.617 19.672 -16.781 1 97.56 316 ARG A C 1
ATOM 2522 O O . ARG A 1 316 ? 15.523 20.516 -16.703 1 97.56 316 ARG A O 1
ATOM 2529 N N . LEU A 1 317 ? 13.516 19.703 -16.125 1 98 317 LEU A N 1
ATOM 2530 C CA . LEU A 1 317 ? 13.273 20.812 -15.203 1 98 317 LEU A CA 1
ATOM 2531 C C . LEU A 1 317 ? 14.297 20.812 -14.07 1 98 317 LEU A C 1
ATOM 2533 O O . LEU A 1 317 ? 14.836 21.859 -13.719 1 98 317 LEU A O 1
ATOM 2537 N N . ALA A 1 318 ? 14.531 19.656 -13.477 1 97.56 318 ALA A N 1
ATOM 2538 C CA . ALA A 1 318 ? 15.523 19.531 -12.414 1 97.56 318 ALA A CA 1
ATOM 2539 C C . ALA A 1 318 ? 16.906 20 -12.883 1 97.56 318 ALA A C 1
ATOM 2541 O O . ALA A 1 318 ? 17.578 20.766 -12.188 1 97.56 318 ALA A O 1
ATOM 2542 N N . GLU A 1 319 ? 17.281 19.547 -14.031 1 96.62 319 GLU A N 1
ATOM 2543 C CA . GLU A 1 319 ? 18.578 19.906 -14.586 1 96.62 319 GLU A CA 1
ATOM 2544 C C . GLU A 1 319 ? 18.688 21.406 -14.805 1 96.62 319 GLU A C 1
ATOM 2546 O O . GLU A 1 319 ? 19.781 21.984 -14.68 1 96.62 319 GLU A O 1
ATOM 2551 N N . LYS A 1 320 ? 17.625 21.953 -15.055 1 97.31 320 LYS A N 1
ATOM 2552 C CA . LYS A 1 320 ? 17.609 23.375 -15.367 1 97.31 320 LYS A CA 1
ATOM 2553 C C . LYS A 1 320 ? 17.672 24.219 -14.102 1 97.31 320 LYS A C 1
ATOM 2555 O O . LYS A 1 320 ? 18.375 25.234 -14.055 1 97.31 320 LYS A O 1
ATOM 2560 N N . ILE A 1 321 ? 16.969 23.812 -13.062 1 97.56 321 ILE A N 1
ATOM 2561 C CA . ILE A 1 321 ? 16.734 24.828 -12.039 1 97.56 321 ILE A CA 1
ATOM 2562 C C . ILE A 1 321 ? 17.406 24.406 -10.734 1 97.56 321 ILE A C 1
ATOM 2564 O O . ILE A 1 321 ? 17.672 25.25 -9.867 1 97.56 321 ILE A O 1
ATOM 2568 N N . LEU A 1 322 ? 17.625 23.094 -10.508 1 97.56 322 LEU A N 1
ATOM 2569 C CA . LEU A 1 322 ? 18.156 22.625 -9.227 1 97.56 322 LEU A CA 1
ATOM 2570 C C . LEU A 1 322 ? 19.609 23.031 -9.055 1 97.56 322 LEU A C 1
ATOM 2572 O O . LEU A 1 322 ? 20.391 22.969 -10 1 97.56 322 LEU A O 1
ATOM 2576 N N . LYS A 1 323 ? 19.969 23.438 -7.875 1 96.62 323 LYS A N 1
ATOM 2577 C CA . LYS A 1 323 ? 21.344 23.719 -7.488 1 96.62 323 LYS A CA 1
ATOM 2578 C C . LYS A 1 323 ? 21.75 22.891 -6.277 1 96.62 323 LYS A C 1
ATOM 2580 O O . LYS A 1 323 ? 20.906 22.359 -5.562 1 96.62 323 LYS A O 1
ATOM 2585 N N . VAL A 1 324 ? 23.031 22.672 -6.133 1 94.94 324 VAL A N 1
ATOM 2586 C CA . VAL A 1 324 ? 23.578 21.875 -5.035 1 94.94 324 VAL A CA 1
ATOM 2587 C C . VAL A 1 324 ? 24.562 22.719 -4.227 1 94.94 324 VAL A C 1
ATOM 2589 O O . VAL A 1 324 ? 25.359 23.469 -4.793 1 94.94 324 VAL A O 1
ATOM 2592 N N . TYR A 1 325 ? 24.453 22.578 -2.953 1 92.94 325 TYR A N 1
ATOM 2593 C CA . TYR A 1 325 ? 25.406 23.25 -2.08 1 92.94 325 TYR A CA 1
ATOM 2594 C C . TYR A 1 325 ? 26.734 22.484 -2.035 1 92.94 325 TYR A C 1
ATOM 2596 O O . TYR A 1 325 ? 26.75 21.25 -1.979 1 92.94 325 TYR A O 1
ATOM 2604 N N . SER A 1 326 ? 27.781 23.172 -2.215 1 88.75 326 SER A N 1
ATOM 2605 C CA . SER A 1 326 ? 29.125 22.609 -2.131 1 88.75 326 SER A CA 1
ATOM 2606 C C . SER A 1 326 ? 30.047 23.484 -1.292 1 88.75 326 SER A C 1
ATOM 2608 O O . SER A 1 326 ? 29.906 24.703 -1.281 1 88.75 326 SER A O 1
ATOM 2610 N N . THR A 1 327 ? 30.844 22.797 -0.483 1 85.44 327 THR A N 1
ATOM 2611 C CA . THR A 1 327 ? 31.812 23.547 0.308 1 85.44 327 THR A CA 1
ATOM 2612 C C . THR A 1 327 ? 33.125 23.688 -0.454 1 85.44 327 THR A C 1
ATOM 2614 O O . THR A 1 327 ? 33.75 22.688 -0.831 1 85.44 327 THR A O 1
ATOM 2617 N N . GLU A 1 328 ? 33.375 24.844 -0.875 1 81.25 328 GLU A N 1
ATOM 2618 C CA . GLU A 1 328 ? 34.656 25.172 -1.496 1 81.25 328 GLU A CA 1
ATOM 2619 C C . GLU A 1 328 ? 35.406 26.234 -0.706 1 81.25 328 GLU A C 1
ATOM 2621 O O . GLU A 1 328 ? 34.875 27.328 -0.479 1 81.25 328 GLU A O 1
ATOM 2626 N N . ASP A 1 329 ? 36.625 25.891 -0.431 1 82.75 329 ASP A N 1
ATOM 2627 C CA . ASP A 1 329 ? 37.5 26.812 0.292 1 82.75 329 ASP A CA 1
ATOM 2628 C C . ASP A 1 329 ? 36.812 27.359 1.539 1 82.75 329 ASP A C 1
ATOM 2630 O O . ASP A 1 329 ? 36.875 28.562 1.806 1 82.75 329 ASP A O 1
ATOM 2634 N N . GLY A 1 330 ? 36.062 26.516 2.184 1 78.81 330 GLY A N 1
ATOM 2635 C CA . GLY A 1 330 ? 35.438 26.875 3.457 1 78.81 330 GLY A CA 1
ATOM 2636 C C . GLY A 1 330 ? 34.125 27.594 3.309 1 78.81 330 GLY A C 1
ATOM 2637 O O . GLY A 1 330 ? 33.5 27.984 4.301 1 78.81 330 GLY A O 1
ATOM 2638 N N . GLU A 1 331 ? 33.812 27.891 2.082 1 82.38 331 GLU A N 1
ATOM 2639 C CA . GLU A 1 331 ? 32.562 28.594 1.845 1 82.38 331 GLU A CA 1
ATOM 2640 C C . GLU A 1 331 ? 31.531 27.688 1.173 1 82.38 331 GLU A C 1
ATOM 2642 O O . GLU A 1 331 ? 31.891 26.844 0.354 1 82.38 331 GLU A O 1
ATOM 2647 N N . ASN A 1 332 ? 30.219 27.875 1.634 1 82.75 332 ASN A N 1
ATOM 2648 C CA . ASN A 1 332 ? 29.125 27.156 0.975 1 82.75 332 ASN A CA 1
ATOM 2649 C C . ASN A 1 332 ? 28.656 27.875 -0.28 1 82.75 332 ASN A C 1
ATOM 2651 O O . ASN A 1 332 ? 28.219 29.031 -0.209 1 82.75 332 ASN A O 1
ATOM 2655 N N . ILE A 1 333 ? 28.922 27.266 -1.384 1 88.25 333 ILE A N 1
ATOM 2656 C CA . ILE A 1 333 ? 28.516 27.875 -2.646 1 88.25 333 ILE A CA 1
ATOM 2657 C C . ILE A 1 333 ? 27.453 27 -3.316 1 88.25 333 ILE A C 1
ATOM 2659 O O . ILE A 1 333 ? 27.453 25.781 -3.133 1 88.25 333 ILE A O 1
ATOM 2663 N N . LEU A 1 334 ? 26.578 27.703 -4.008 1 90.62 334 LEU A N 1
ATOM 2664 C CA . LEU A 1 334 ? 25.578 27 -4.797 1 90.62 334 LEU A CA 1
ATOM 2665 C C . LEU A 1 334 ? 26.062 26.766 -6.223 1 90.62 334 LEU A C 1
ATOM 2667 O O . LEU A 1 334 ? 26.516 27.688 -6.891 1 90.62 334 LEU A O 1
ATOM 2671 N N . LYS A 1 335 ? 25.969 25.469 -6.633 1 91.38 335 LYS A N 1
ATOM 2672 C CA . LYS A 1 335 ? 26.359 25.109 -7.992 1 91.38 335 LYS A CA 1
ATOM 2673 C C . LYS A 1 335 ? 25.219 24.422 -8.734 1 91.38 335 LYS A C 1
ATOM 2675 O O . LYS A 1 335 ? 24.391 23.734 -8.117 1 91.38 335 LYS A O 1
ATOM 2680 N N . PRO A 1 336 ? 25.188 24.672 -10.031 1 87.81 336 PRO A N 1
ATOM 2681 C CA . PRO A 1 336 ? 24.203 23.922 -10.812 1 87.81 336 PRO A CA 1
ATOM 2682 C C . PRO A 1 336 ? 24.406 22.422 -10.75 1 87.81 336 PRO A C 1
ATOM 2684 O O . PRO A 1 336 ? 25.516 21.953 -10.461 1 87.81 336 PRO A O 1
ATOM 2687 N N . LEU A 1 337 ? 23.297 21.625 -10.938 1 87.06 337 LEU A N 1
ATOM 2688 C CA . LEU A 1 337 ? 23.359 20.172 -10.961 1 87.06 337 LEU A CA 1
ATOM 2689 C C . LEU A 1 337 ? 24.25 19.688 -12.094 1 87.06 337 LEU A C 1
ATOM 2691 O O . LEU A 1 337 ? 24.141 20.156 -13.227 1 87.06 337 LEU A O 1
ATOM 2695 N N . LYS A 1 338 ? 25.703 19.641 -12.18 1 67.44 338 LYS A N 1
ATOM 2696 C CA . LYS A 1 338 ? 26.578 19.234 -13.266 1 67.44 338 LYS A CA 1
ATOM 2697 C C . LYS A 1 338 ? 25.953 18.141 -14.102 1 67.44 338 LYS A C 1
ATOM 2699 O O . LYS A 1 338 ? 25.375 17.188 -13.562 1 67.44 338 LYS A O 1
ATOM 2704 N N . CYS A 1 339 ? 25.484 18.484 -15.445 1 54.16 339 CYS A N 1
ATOM 2705 C CA . CYS A 1 339 ? 25.156 17.422 -16.375 1 54.16 339 CYS A CA 1
ATOM 2706 C C . CYS A 1 339 ? 26.375 16.516 -16.625 1 54.16 339 CYS A C 1
ATOM 2708 O O . CYS A 1 339 ? 27.453 17.016 -16.938 1 54.16 339 CYS A O 1
ATOM 2710 N N . ASP A 1 340 ? 26.594 15.508 -15.93 1 43.94 340 ASP A N 1
ATOM 2711 C CA . ASP A 1 340 ? 27.688 14.633 -16.281 1 43.94 340 ASP A CA 1
ATOM 2712 C C . ASP A 1 340 ? 27.75 14.398 -17.797 1 43.94 340 ASP A C 1
ATOM 2714 O O . A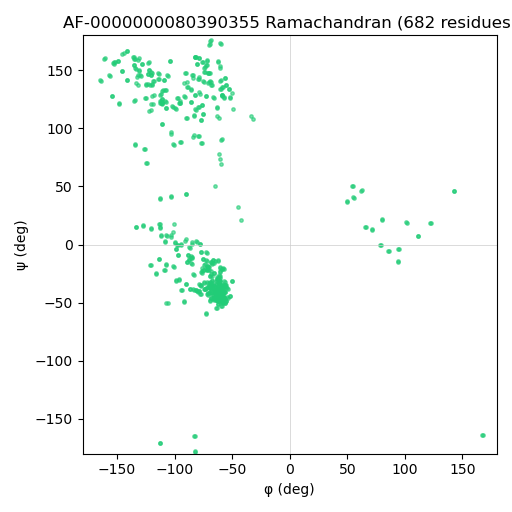SP A 1 340 ? 27.875 13.258 -18.25 1 43.94 340 ASP A O 1
ATOM 2718 N N . GLY A 1 341 ? 27.219 15.164 -18.797 1 35.06 341 GLY A N 1
ATOM 2719 C CA . GLY A 1 341 ? 27.734 14.953 -20.156 1 35.06 341 GLY A CA 1
ATOM 2720 C C . GLY A 1 341 ? 29.188 15.312 -20.312 1 35.06 341 GLY A C 1
ATOM 2721 O O . GLY A 1 341 ? 29.531 16.453 -20.625 1 35.06 341 GLY A O 1
ATOM 2722 N N . GLY A 1 342 ? 30.156 14.961 -19.625 1 26.83 342 GLY A N 1
ATOM 2723 C CA . GLY A 1 342 ? 31.469 15.242 -20.188 1 26.83 342 GLY A CA 1
ATOM 2724 C C . GLY A 1 342 ? 31.609 14.766 -21.625 1 26.83 342 GLY A C 1
ATOM 2725 O O . GLY A 1 342 ? 31.031 13.742 -22 1 26.83 342 GLY A O 1
ATOM 2726 N N . GLN A 1 343 ? 32.156 15.742 -22.641 1 18.78 343 GLN A N 1
ATOM 2727 C CA . GLN A 1 343 ? 33 15.344 -23.75 1 18.78 343 GLN A CA 1
ATOM 2728 C C . GLN A 1 343 ? 34.094 14.383 -23.297 1 18.78 343 GLN A C 1
ATOM 2730 O O . GLN A 1 343 ? 34.719 14.602 -22.25 1 18.78 343 GLN A O 1
ATOM 2735 N N . MET B 1 1 ? 3.822 -20.016 -23.266 1 93.69 1 MET B N 1
ATOM 2736 C CA . MET B 1 1 ? 3.213 -19.625 -22 1 93.69 1 MET B CA 1
ATOM 2737 C C . MET B 1 1 ? 3.848 -20.391 -20.828 1 93.69 1 MET B C 1
ATOM 2739 O O . MET B 1 1 ? 4.023 -21.594 -20.906 1 93.69 1 MET B O 1
ATOM 2743 N N . LYS B 1 2 ? 4.273 -19.656 -19.859 1 97.44 2 LYS B N 1
ATOM 2744 C CA . LYS B 1 2 ? 4.867 -20.219 -18.641 1 97.44 2 LYS B CA 1
ATOM 2745 C C . LYS B 1 2 ? 3.918 -20.094 -17.453 1 97.44 2 LYS B C 1
ATOM 2747 O O . LYS B 1 2 ? 3.578 -18.984 -17.047 1 97.44 2 LYS B O 1
ATOM 2752 N N . LEU B 1 3 ? 3.504 -21.25 -16.906 1 98.06 3 LEU B N 1
ATOM 2753 C CA . LEU B 1 3 ? 2.594 -21.266 -15.766 1 98.06 3 LEU B CA 1
ATOM 2754 C C . LEU B 1 3 ? 3.322 -21.672 -14.484 1 98.06 3 LEU B C 1
ATOM 2756 O O . LEU B 1 3 ? 3.982 -22.719 -14.445 1 98.06 3 LEU B O 1
ATOM 2760 N N . TYR B 1 4 ? 3.266 -20.828 -13.531 1 98.31 4 TYR B N 1
ATOM 2761 C CA . TYR B 1 4 ? 3.766 -21.156 -12.203 1 98.31 4 TYR B CA 1
ATOM 2762 C C . TYR B 1 4 ? 2.631 -21.609 -11.289 1 98.31 4 TYR B C 1
ATOM 2764 O O . TYR B 1 4 ? 1.629 -20.906 -11.141 1 98.31 4 TYR B O 1
ATOM 2772 N N . ALA B 1 5 ? 2.768 -22.75 -10.703 1 98.06 5 ALA B N 1
ATOM 2773 C CA . ALA B 1 5 ? 1.715 -23.328 -9.867 1 98.06 5 ALA B CA 1
ATOM 2774 C C . ALA B 1 5 ? 2.152 -23.391 -8.406 1 98.06 5 ALA B C 1
ATOM 2776 O O . ALA B 1 5 ? 3.322 -23.656 -8.117 1 98.06 5 ALA B O 1
ATOM 2777 N N . PRO B 1 6 ? 1.199 -23.141 -7.539 1 96.69 6 PRO B N 1
ATOM 2778 C CA . PRO B 1 6 ? 1.501 -23.328 -6.117 1 96.69 6 PRO B CA 1
ATOM 2779 C C . PRO B 1 6 ? 1.562 -24.797 -5.711 1 96.69 6 PRO B C 1
ATOM 2781 O O . PRO B 1 6 ? 0.966 -25.656 -6.371 1 96.69 6 PRO B O 1
ATOM 2784 N N . HIS B 1 7 ? 2.312 -25.016 -4.762 1 91.12 7 HIS B N 1
ATOM 2785 C CA . HIS B 1 7 ? 2.303 -26.359 -4.199 1 91.12 7 HIS B CA 1
ATOM 2786 C C . HIS B 1 7 ? 2.195 -26.328 -2.68 1 91.12 7 HIS B C 1
ATOM 2788 O O . HIS B 1 7 ? 2.742 -25.422 -2.039 1 91.12 7 HIS B O 1
ATOM 2794 N N . VAL B 1 8 ? 1.554 -27.25 -2.039 1 87.81 8 VAL B N 1
ATOM 2795 C CA . VAL B 1 8 ? 1.026 -27.234 -0.678 1 87.81 8 VAL B CA 1
ATOM 2796 C C . VAL B 1 8 ? 2.168 -27.422 0.32 1 87.81 8 VAL B C 1
ATOM 2798 O O . VAL B 1 8 ? 2.012 -27.141 1.509 1 87.81 8 VAL B O 1
ATOM 2801 N N . GLY B 1 9 ? 3.297 -27.938 -0.021 1 89.44 9 GLY B N 1
ATOM 2802 C CA . GLY B 1 9 ? 4.445 -27.922 0.87 1 89.44 9 GLY B CA 1
ATOM 2803 C C . GLY B 1 9 ? 4.812 -29.312 1.389 1 89.44 9 GLY B C 1
ATOM 2804 O O . GLY B 1 9 ? 5.57 -29.422 2.354 1 89.44 9 GLY B O 1
ATOM 2805 N N . HIS B 1 10 ? 4.137 -30.375 0.844 1 92.19 10 HIS B N 1
ATOM 2806 C CA . HIS B 1 10 ? 4.566 -31.734 1.164 1 92.19 10 HIS B CA 1
ATOM 2807 C C . HIS B 1 10 ? 4.777 -32.562 -0.101 1 92.19 10 HIS B C 1
ATOM 2809 O O . HIS B 1 10 ? 4.199 -32.25 -1.147 1 92.19 10 HIS B O 1
ATOM 2815 N N . LEU B 1 11 ? 5.605 -33.562 0.027 1 95.69 11 LEU B N 1
ATOM 2816 C CA . LEU B 1 11 ? 6.109 -34.312 -1.121 1 95.69 11 LEU B CA 1
ATOM 2817 C C . LEU B 1 11 ? 4.969 -34.938 -1.898 1 95.69 11 LEU B C 1
ATOM 2819 O O . LEU B 1 11 ? 4.949 -34.906 -3.131 1 95.69 11 LEU B O 1
ATOM 2823 N N . GLU B 1 12 ? 4.023 -35.5 -1.22 1 95.44 12 GLU B N 1
ATOM 2824 C CA . GLU B 1 12 ? 2.91 -36.188 -1.876 1 95.44 12 GLU B CA 1
ATOM 2825 C C . GLU B 1 12 ? 2.148 -35.219 -2.791 1 95.44 12 GLU B C 1
ATOM 2827 O O . GLU B 1 12 ? 1.758 -35.594 -3.9 1 95.44 12 GLU B O 1
ATOM 2832 N N . GLY B 1 13 ? 1.89 -34.062 -2.314 1 95.25 13 GLY B N 1
ATOM 2833 C CA . GLY B 1 13 ? 1.229 -33.062 -3.127 1 95.25 13 GLY B CA 1
ATOM 2834 C C . GLY B 1 13 ? 2.037 -32.656 -4.348 1 95.25 13 GLY B C 1
ATOM 2835 O O . GLY B 1 13 ? 1.48 -32.469 -5.434 1 95.25 13 GLY B O 1
ATOM 2836 N N . LEU B 1 14 ? 3.342 -32.562 -4.148 1 97 14 LEU B N 1
ATOM 2837 C CA . LEU B 1 14 ? 4.223 -32.219 -5.262 1 97 14 LEU B CA 1
ATOM 2838 C C . LEU B 1 14 ? 4.199 -33.312 -6.328 1 97 14 LEU B C 1
ATOM 2840 O O . LEU B 1 14 ? 4.109 -33 -7.52 1 97 14 LEU B O 1
ATOM 2844 N N . GLU B 1 15 ? 4.277 -34.5 -5.887 1 97.44 15 GLU B N 1
ATOM 2845 C CA . GLU B 1 15 ? 4.223 -35.625 -6.805 1 97.44 15 GLU B CA 1
ATOM 2846 C C . GLU B 1 15 ? 2.926 -35.625 -7.609 1 97.44 15 GLU B C 1
ATOM 2848 O O . GLU B 1 15 ? 2.941 -35.844 -8.82 1 97.44 15 GLU B O 1
ATOM 2853 N N . GLU B 1 16 ? 1.876 -35.375 -6.898 1 97.12 16 GLU B N 1
ATOM 2854 C CA . GLU B 1 16 ? 0.572 -35.344 -7.559 1 97.12 16 GLU B CA 1
ATOM 2855 C C . GLU B 1 16 ? 0.52 -34.219 -8.617 1 97.12 16 GLU B C 1
ATOM 2857 O O . GLU B 1 16 ? 0.01 -34.469 -9.719 1 97.12 16 GLU B O 1
ATOM 2862 N N . LEU B 1 17 ? 1.04 -33.094 -8.328 1 97.44 17 LEU B N 1
ATOM 2863 C CA . LEU B 1 17 ? 1.019 -31.984 -9.258 1 97.44 17 LEU B CA 1
ATOM 2864 C C . LEU B 1 17 ? 1.867 -32.281 -10.492 1 97.44 17 LEU B C 1
ATOM 2866 O O . LEU B 1 17 ? 1.415 -32.094 -11.617 1 97.44 17 LEU B O 1
ATOM 2870 N N . LEU B 1 18 ? 3.086 -32.781 -10.289 1 96.81 18 LEU B N 1
ATOM 2871 C CA . LEU B 1 18 ? 4.035 -32.938 -11.383 1 96.81 18 LEU B CA 1
ATOM 2872 C C . LEU B 1 18 ? 3.684 -34.156 -12.227 1 96.81 18 LEU B C 1
ATOM 2874 O O . LEU B 1 18 ? 4.055 -34.25 -13.398 1 96.81 18 LEU B O 1
ATOM 2878 N N . THR B 1 19 ? 2.957 -35.125 -11.625 1 96.56 19 THR B N 1
ATOM 2879 C CA . THR B 1 19 ? 2.457 -36.25 -12.406 1 96.56 19 THR B CA 1
ATOM 2880 C C . THR B 1 19 ? 1.154 -35.875 -13.109 1 96.56 19 THR B C 1
ATOM 2882 O O . THR B 1 19 ? 0.849 -36.406 -14.18 1 96.56 19 THR B O 1
ATOM 2885 N N . GLY B 1 20 ? 0.468 -34.969 -12.578 1 96.12 20 GLY B N 1
ATOM 2886 C CA . GLY B 1 20 ? -0.876 -34.656 -13.039 1 96.12 20 GLY B CA 1
ATOM 2887 C C . GLY B 1 20 ? -0.896 -33.688 -14.234 1 96.12 20 GLY B C 1
ATOM 2888 O O . GLY B 1 20 ? -1.912 -33.594 -14.922 1 96.12 20 GLY B O 1
ATOM 2889 N N . SER B 1 21 ? 0.166 -33.031 -14.477 1 96.38 21 SER B N 1
ATOM 2890 C CA . SER B 1 21 ? 0.16 -32.094 -15.594 1 96.38 21 SER B CA 1
ATOM 2891 C C . SER B 1 21 ? 1.572 -31.844 -16.125 1 96.38 21 SER B C 1
ATOM 2893 O O . SER B 1 21 ? 2.516 -31.734 -15.336 1 96.38 21 SER B O 1
ATOM 2895 N N . ASN B 1 22 ? 1.684 -31.656 -17.391 1 96.31 22 ASN B N 1
ATOM 2896 C CA . ASN B 1 22 ? 2.936 -31.281 -18.047 1 96.31 22 ASN B CA 1
ATOM 2897 C C . ASN B 1 22 ? 2.943 -29.797 -18.406 1 96.31 22 ASN B C 1
ATOM 2899 O O . ASN B 1 22 ? 3.883 -29.312 -19.047 1 96.31 22 ASN B O 1
ATOM 2903 N N . ASP B 1 23 ? 1.903 -29.109 -17.938 1 97.38 23 ASP B N 1
ATOM 2904 C CA . ASP B 1 23 ? 1.749 -27.719 -18.344 1 97.38 23 ASP B CA 1
ATOM 2905 C C . ASP B 1 23 ? 2.369 -26.781 -17.312 1 97.38 23 ASP B C 1
ATOM 2907 O O . ASP B 1 23 ? 2.391 -25.562 -17.5 1 97.38 23 ASP B O 1
ATOM 2911 N N . ILE B 1 24 ? 2.902 -27.312 -16.297 1 97.88 24 ILE B N 1
ATOM 2912 C CA . ILE B 1 24 ? 3.508 -26.516 -15.234 1 97.88 24 ILE B CA 1
ATOM 2913 C C . ILE B 1 24 ? 4.953 -26.188 -15.602 1 97.88 24 ILE B C 1
ATOM 2915 O O . ILE B 1 24 ? 5.75 -27.078 -15.891 1 97.88 24 ILE B O 1
ATOM 2919 N N . TYR B 1 25 ? 5.246 -24.906 -15.641 1 97.06 25 TYR B N 1
ATOM 2920 C CA . TYR B 1 25 ? 6.594 -24.453 -15.961 1 97.06 25 TYR B CA 1
ATOM 2921 C C . TYR B 1 25 ? 7.461 -24.391 -14.711 1 97.06 25 TYR B C 1
ATOM 2923 O O . TYR B 1 25 ? 8.656 -24.672 -14.766 1 97.06 25 TYR B O 1
ATOM 2931 N N . GLY B 1 26 ? 6.887 -23.969 -13.602 1 96.94 26 GLY B N 1
ATOM 2932 C CA . GLY B 1 26 ? 7.562 -23.891 -12.32 1 96.94 26 GLY B CA 1
ATOM 2933 C C . GLY B 1 26 ? 6.625 -24.047 -11.141 1 96.94 26 GLY B C 1
ATOM 2934 O O . GLY B 1 26 ? 5.41 -23.891 -11.273 1 96.94 26 GLY B O 1
ATOM 2935 N N . ILE B 1 27 ? 7.215 -24.438 -10.062 1 96.94 27 ILE B N 1
ATOM 2936 C CA . ILE B 1 27 ? 6.434 -24.625 -8.844 1 96.94 27 ILE B CA 1
ATOM 2937 C C . ILE B 1 27 ? 6.969 -23.703 -7.746 1 96.94 27 ILE B C 1
ATOM 2939 O O . ILE B 1 27 ? 8.156 -23.375 -7.723 1 96.94 27 ILE B O 1
ATOM 2943 N N . TYR B 1 28 ? 6.055 -23.234 -6.914 1 96.69 28 TYR B N 1
ATOM 2944 C CA . TYR B 1 28 ? 6.496 -22.469 -5.754 1 96.69 28 TYR B CA 1
ATOM 2945 C C . TYR B 1 28 ? 5.777 -22.922 -4.492 1 96.69 28 TYR B C 1
ATOM 2947 O O . TYR B 1 28 ? 4.648 -23.422 -4.555 1 96.69 28 TYR B O 1
ATOM 2955 N N . MET B 1 29 ? 6.434 -22.766 -3.385 1 94.38 29 MET B N 1
ATOM 2956 C CA . MET B 1 29 ? 5.863 -23.125 -2.084 1 94.38 29 MET B CA 1
ATOM 2957 C C . MET B 1 29 ? 6.344 -22.156 -1.007 1 94.38 29 MET B C 1
ATOM 2959 O O . MET B 1 29 ? 7.289 -21.391 -1.224 1 94.38 29 MET B O 1
ATOM 2963 N N . ALA B 1 30 ? 5.633 -22.188 0.132 1 92.25 30 ALA B N 1
ATOM 2964 C CA . ALA B 1 30 ? 6.059 -21.391 1.274 1 92.25 30 ALA B CA 1
ATOM 2965 C C . ALA B 1 30 ? 7.348 -21.938 1.88 1 92.25 30 ALA B C 1
ATOM 2967 O O . ALA B 1 30 ? 7.609 -23.141 1.816 1 92.25 30 ALA B O 1
ATOM 2968 N N . GLY B 1 31 ? 8.164 -21.062 2.408 1 90.56 31 GLY B N 1
ATOM 2969 C CA . GLY B 1 31 ? 9.312 -21.484 3.195 1 90.56 31 GLY B CA 1
ATOM 2970 C C . GLY B 1 31 ? 8.961 -21.797 4.641 1 90.56 31 GLY B C 1
ATOM 2971 O O . GLY B 1 31 ? 7.793 -21.969 4.977 1 90.56 31 GLY B O 1
ATOM 2972 N N . THR B 1 32 ? 9.992 -21.875 5.434 1 84.25 32 THR B N 1
ATOM 2973 C CA . THR B 1 32 ? 9.82 -22.125 6.859 1 84.25 32 THR B CA 1
ATOM 2974 C C . THR B 1 32 ? 9.406 -20.859 7.594 1 84.25 32 THR B C 1
ATOM 2976 O O . THR B 1 32 ? 10.164 -19.891 7.645 1 84.25 32 THR B O 1
ATOM 2979 N N . PRO B 1 33 ? 8.273 -20.859 8.188 1 80.31 33 PRO B N 1
ATOM 2980 C CA . PRO B 1 33 ? 7.75 -19.641 8.805 1 80.31 33 PRO B CA 1
ATOM 2981 C C . PRO B 1 33 ? 8.594 -19.156 9.984 1 80.31 33 PRO B C 1
ATOM 2983 O O . PRO B 1 33 ? 8.508 -17.984 10.375 1 80.31 33 PRO B O 1
ATOM 2986 N N . ASP B 1 34 ? 9.453 -19.984 10.461 1 81.38 34 ASP B N 1
ATOM 2987 C CA . ASP B 1 34 ? 10.219 -19.641 11.656 1 81.38 34 ASP B CA 1
ATOM 2988 C C . ASP B 1 34 ? 11.305 -18.625 11.328 1 81.38 34 ASP B C 1
ATOM 2990 O O . ASP B 1 34 ? 11.828 -17.953 12.227 1 81.38 34 ASP B O 1
ATOM 2994 N N . TYR B 1 35 ? 11.586 -18.531 10.102 1 83.94 35 TYR B N 1
ATOM 2995 C CA . TYR B 1 35 ? 12.68 -17.625 9.75 1 83.94 35 TYR B CA 1
ATOM 2996 C C . TYR B 1 35 ? 12.148 -16.359 9.117 1 83.94 35 TYR B C 1
ATOM 2998 O O . TYR B 1 35 ? 12.547 -15.25 9.492 1 83.94 35 TYR B O 1
ATOM 3006 N N . VAL B 1 36 ? 11.328 -16.531 8.164 1 83.44 36 VAL B N 1
ATOM 30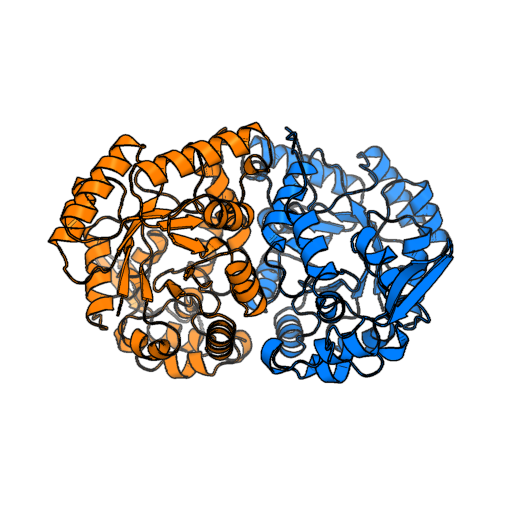07 C CA . VAL B 1 36 ? 10.664 -15.422 7.492 1 83.44 36 VAL B CA 1
ATOM 3008 C C . VAL B 1 36 ? 9.188 -15.734 7.309 1 83.44 36 VAL B C 1
ATOM 3010 O O . VAL B 1 36 ? 8.828 -16.797 6.789 1 83.44 36 VAL B O 1
ATOM 3013 N N . GLY B 1 37 ? 8.43 -14.883 7.816 1 79.19 37 GLY B N 1
ATOM 3014 C CA . GLY B 1 37 ? 6.996 -15.094 7.695 1 79.19 37 GLY B CA 1
ATOM 3015 C C . GLY B 1 37 ? 6.488 -14.953 6.273 1 79.19 37 GLY B C 1
ATOM 3016 O O . GLY B 1 37 ? 7.277 -14.836 5.332 1 79.19 37 GLY B O 1
ATOM 3017 N N . THR B 1 38 ? 5.137 -15.227 6.109 1 82.06 38 THR B N 1
ATOM 3018 C CA . THR B 1 38 ? 4.465 -15.117 4.816 1 82.06 38 THR B CA 1
ATOM 3019 C C . THR B 1 38 ? 3.191 -14.289 4.938 1 82.06 38 THR B C 1
ATOM 3021 O O . THR B 1 38 ? 2.545 -14.281 5.984 1 82.06 38 THR B O 1
ATOM 3024 N N . GLY B 1 39 ? 2.92 -13.578 3.924 1 77.38 39 GLY B N 1
ATOM 3025 C CA . GLY B 1 39 ? 1.741 -12.727 3.893 1 77.38 39 GLY B CA 1
ATOM 3026 C C . GLY B 1 39 ? 0.46 -13.492 3.619 1 77.38 39 GLY B C 1
ATOM 3027 O O . GLY B 1 39 ? -0.6 -12.898 3.432 1 77.38 39 GLY B O 1
ATOM 3028 N N . ARG B 1 40 ? 0.544 -14.836 3.457 1 76.25 40 ARG B N 1
ATOM 3029 C CA . ARG B 1 40 ? -0.632 -15.68 3.258 1 76.25 40 ARG B CA 1
ATOM 3030 C C . ARG B 1 40 ? -0.564 -16.938 4.125 1 76.25 40 ARG B C 1
ATOM 3032 O O . ARG B 1 40 ? 0.519 -17.344 4.543 1 76.25 40 ARG B O 1
ATOM 3039 N N . THR B 1 41 ? -1.756 -17.422 4.387 1 76.5 41 THR B N 1
ATOM 3040 C CA . THR B 1 41 ? -1.818 -18.688 5.113 1 76.5 41 THR B CA 1
ATOM 3041 C C . THR B 1 41 ? -1.36 -19.844 4.23 1 76.5 41 THR B C 1
ATOM 3043 O O . THR B 1 41 ? -1.396 -19.75 3.004 1 76.5 41 THR B O 1
ATOM 3046 N N . ASN B 1 42 ? -0.742 -20.828 4.902 1 75.44 42 ASN B N 1
ATOM 3047 C CA . ASN B 1 42 ? -0.285 -22.016 4.211 1 75.44 42 ASN B CA 1
ATOM 3048 C C . ASN B 1 42 ? -0.908 -23.281 4.801 1 75.44 42 ASN B C 1
ATOM 3050 O O . ASN B 1 42 ? -1.273 -23.312 5.977 1 75.44 42 ASN B O 1
ATOM 3054 N N . LEU B 1 43 ? -1.049 -24.219 3.922 1 75.75 43 LEU B N 1
ATOM 3055 C CA . LEU B 1 43 ? -1.562 -25.484 4.402 1 75.75 43 LEU B CA 1
ATOM 3056 C C . LEU B 1 43 ? -0.492 -26.25 5.18 1 75.75 43 LEU B C 1
ATOM 3058 O O . LEU B 1 43 ? -0.809 -27.016 6.098 1 75.75 43 LEU B O 1
ATOM 3062 N N . SER B 1 44 ? 0.801 -26.047 4.738 1 78.44 44 SER B N 1
ATOM 3063 C CA . SER B 1 44 ? 1.928 -26.703 5.391 1 78.44 44 SER B CA 1
ATOM 3064 C C . SER B 1 44 ? 3.082 -25.734 5.617 1 78.44 44 SER B C 1
ATOM 3066 O O . SER B 1 44 ? 3.129 -24.672 5.008 1 78.44 44 SER B O 1
ATOM 3068 N N . SER B 1 45 ? 3.949 -26.125 6.57 1 82.5 45 SER B N 1
ATOM 3069 C CA . SER B 1 45 ? 5.156 -25.375 6.906 1 82.5 45 SER B CA 1
ATOM 3070 C C . SER B 1 45 ? 6.395 -26.266 6.832 1 82.5 45 SER B C 1
ATOM 3072 O O . SER B 1 45 ? 6.887 -26.734 7.855 1 82.5 45 SER B O 1
ATOM 3074 N N . PRO B 1 46 ? 6.887 -26.422 5.641 1 88.62 46 PRO B N 1
ATOM 3075 C CA . PRO B 1 46 ? 8.008 -27.359 5.488 1 88.62 46 PRO B CA 1
ATOM 3076 C C . PRO B 1 46 ? 9.289 -26.844 6.148 1 88.62 46 PRO B C 1
ATOM 3078 O O . PRO B 1 46 ? 9.586 -25.656 6.09 1 88.62 46 PRO B O 1
ATOM 3081 N N . GLY B 1 47 ? 9.977 -27.766 6.758 1 91.69 47 GLY B N 1
ATOM 3082 C CA . GLY B 1 47 ? 11.32 -27.469 7.23 1 91.69 47 GLY B CA 1
ATOM 3083 C C . GLY B 1 47 ? 12.375 -27.594 6.152 1 91.69 47 GLY B C 1
ATOM 3084 O O . GLY B 1 47 ? 12.062 -27.922 5.004 1 91.69 47 GLY B O 1
ATOM 3085 N N . LEU B 1 48 ? 13.594 -27.391 6.527 1 95.44 48 LEU B N 1
ATOM 3086 C CA . LEU B 1 48 ? 14.695 -27.375 5.57 1 95.44 48 LEU B CA 1
ATOM 3087 C C . LEU B 1 48 ? 14.867 -28.75 4.922 1 95.44 48 LEU B C 1
ATOM 3089 O O . LEU B 1 48 ? 15.133 -28.844 3.723 1 95.44 48 LEU B O 1
ATOM 3093 N N . GLU B 1 49 ? 14.727 -29.781 5.664 1 96.31 49 GLU B N 1
ATOM 3094 C CA . GLU B 1 49 ? 14.867 -31.125 5.125 1 96.31 49 GLU B CA 1
ATOM 3095 C C . GLU B 1 49 ? 13.789 -31.422 4.086 1 96.31 49 GLU B C 1
ATOM 3097 O O . GLU B 1 49 ? 14.07 -32 3.041 1 96.31 49 GLU B O 1
ATOM 3102 N N . GLU B 1 50 ? 12.602 -31.016 4.414 1 96.12 50 GLU B N 1
ATOM 3103 C CA . GLU B 1 50 ? 11.5 -31.203 3.48 1 96.12 50 GLU B CA 1
ATOM 3104 C C . GLU B 1 50 ? 11.695 -30.375 2.215 1 96.12 50 GLU B C 1
ATOM 3106 O O . GLU B 1 50 ? 11.406 -30.844 1.11 1 96.12 50 GLU B O 1
ATOM 3111 N N . ILE B 1 51 ? 12.188 -29.188 2.369 1 96.69 51 ILE B N 1
ATOM 3112 C CA . ILE B 1 51 ? 12.453 -28.328 1.229 1 96.69 51 ILE B CA 1
ATOM 3113 C C . ILE B 1 51 ? 13.523 -28.953 0.34 1 96.69 51 ILE B C 1
ATOM 3115 O O . ILE B 1 51 ? 13.391 -28.969 -0.887 1 96.69 51 ILE B O 1
ATOM 3119 N N . ALA B 1 52 ? 14.523 -29.516 0.965 1 98 52 ALA B N 1
ATOM 3120 C CA . ALA B 1 52 ? 15.602 -30.156 0.218 1 98 52 ALA B CA 1
ATOM 3121 C C . ALA B 1 52 ? 15.07 -31.344 -0.589 1 98 52 ALA B C 1
ATOM 3123 O O . ALA B 1 52 ? 15.375 -31.484 -1.776 1 98 52 ALA B O 1
ATOM 3124 N N . GLU B 1 53 ? 14.305 -32.125 0.082 1 98.06 53 GLU B N 1
ATOM 3125 C CA . GLU B 1 53 ? 13.734 -33.312 -0.568 1 98.06 53 GLU B CA 1
ATOM 3126 C C . GLU B 1 53 ? 12.852 -32.906 -1.744 1 98.06 53 GLU B C 1
ATOM 3128 O O . GLU B 1 53 ? 12.938 -33.5 -2.822 1 98.06 53 GLU B O 1
ATOM 3133 N N . GLN B 1 54 ? 12.031 -32 -1.537 1 97.69 54 GLN B N 1
ATOM 3134 C CA . GLN B 1 54 ? 11.086 -31.578 -2.559 1 97.69 54 GLN B CA 1
ATOM 3135 C C . GLN B 1 54 ? 11.797 -30.875 -3.713 1 97.69 54 GLN B C 1
ATOM 3137 O O . GLN B 1 54 ? 11.414 -31.031 -4.875 1 97.69 54 GLN B O 1
ATOM 3142 N N . THR B 1 55 ? 12.812 -30.094 -3.406 1 98.19 55 THR B N 1
ATOM 3143 C CA . THR B 1 55 ? 13.609 -29.453 -4.445 1 98.19 55 THR B CA 1
ATOM 3144 C C . THR B 1 55 ? 14.297 -30.5 -5.324 1 98.19 55 THR B C 1
ATOM 3146 O O . THR B 1 55 ? 14.273 -30.406 -6.551 1 98.19 55 THR B O 1
ATOM 3149 N N . ALA B 1 56 ? 14.875 -31.453 -4.707 1 98.31 56 ALA B N 1
ATOM 3150 C CA . ALA B 1 56 ? 15.523 -32.531 -5.445 1 98.31 56 ALA B CA 1
ATOM 3151 C C . ALA B 1 56 ? 14.531 -33.219 -6.371 1 98.31 56 ALA B C 1
ATOM 3153 O O . ALA B 1 56 ? 14.844 -33.5 -7.535 1 98.31 56 ALA B O 1
ATOM 3154 N N . TYR B 1 57 ? 13.414 -33.531 -5.809 1 98.06 57 TYR B N 1
ATOM 3155 C CA . TYR B 1 57 ? 12.391 -34.188 -6.605 1 98.06 57 TYR B CA 1
ATOM 3156 C C . TYR B 1 57 ? 11.977 -33.344 -7.789 1 98.06 57 TYR B C 1
ATOM 3158 O O . TYR B 1 57 ? 11.844 -33.812 -8.914 1 98.06 57 TYR B O 1
ATOM 3166 N N . ALA B 1 58 ? 11.664 -32.062 -7.543 1 97.75 58 ALA B N 1
ATOM 3167 C CA . ALA B 1 58 ? 11.305 -31.125 -8.617 1 97.75 58 ALA B CA 1
ATOM 3168 C C . ALA B 1 58 ? 12.359 -31.125 -9.719 1 97.75 58 ALA B C 1
ATOM 3170 O O . ALA B 1 58 ? 12.031 -31.219 -10.898 1 97.75 58 ALA B O 1
ATOM 3171 N N . HIS B 1 59 ? 13.617 -31.094 -9.344 1 98.06 59 HIS B N 1
ATOM 3172 C CA . HIS B 1 59 ? 14.719 -31.078 -10.297 1 98.06 59 HIS B CA 1
ATOM 3173 C C . HIS B 1 59 ? 14.766 -32.375 -11.109 1 98.06 59 HIS B C 1
ATOM 3175 O O . HIS B 1 59 ? 15.031 -32.344 -12.312 1 98.06 59 HIS B O 1
ATOM 3181 N N . GLU B 1 60 ? 14.547 -33.438 -10.398 1 97.75 60 GLU B N 1
ATOM 3182 C CA . GLU B 1 60 ? 14.492 -34.719 -11.086 1 97.75 60 GLU B CA 1
ATOM 3183 C C . GLU B 1 60 ? 13.453 -34.688 -12.211 1 97.75 60 GLU B C 1
ATOM 3185 O O . GLU B 1 60 ? 13.641 -35.344 -13.242 1 97.75 60 GLU B O 1
ATOM 3190 N N . LYS B 1 61 ? 12.414 -34.031 -12 1 96.81 61 LYS B N 1
ATOM 3191 C CA . LYS B 1 61 ? 11.328 -33.969 -12.969 1 96.81 61 LYS B CA 1
ATOM 3192 C C . LYS B 1 61 ? 11.523 -32.781 -13.93 1 96.81 61 LYS B C 1
ATOM 3194 O O . LYS B 1 61 ? 10.633 -32.469 -14.711 1 96.81 61 LYS B O 1
ATOM 3199 N N . GLY B 1 62 ? 12.648 -32.062 -13.82 1 96.19 62 GLY B N 1
ATOM 3200 C CA . GLY B 1 62 ? 12.961 -30.969 -14.703 1 96.19 62 GLY B CA 1
ATOM 3201 C C . GLY B 1 62 ? 12.242 -29.688 -14.336 1 96.19 62 GLY B C 1
ATOM 3202 O O . GLY B 1 62 ? 12.023 -28.812 -15.18 1 96.19 62 GLY B O 1
ATOM 3203 N N . MET B 1 63 ? 11.82 -29.594 -13.117 1 96.44 63 MET B N 1
ATOM 3204 C CA . MET B 1 63 ? 11.055 -28.453 -12.648 1 96.44 63 MET B CA 1
ATOM 3205 C C . MET B 1 63 ? 11.914 -27.547 -11.758 1 96.44 63 MET B C 1
ATOM 3207 O O . MET B 1 63 ? 12.758 -28.047 -11.008 1 96.44 63 MET B O 1
ATOM 3211 N N . LYS B 1 64 ? 11.648 -26.234 -11.867 1 96.31 64 LYS B N 1
ATOM 3212 C CA . LYS B 1 64 ? 12.273 -25.281 -10.945 1 96.31 64 LYS B CA 1
ATOM 3213 C C . LYS B 1 64 ? 11.477 -25.188 -9.641 1 96.31 64 LYS B C 1
ATOM 3215 O O . LYS B 1 64 ? 10.25 -25.266 -9.656 1 96.31 64 LYS B O 1
ATOM 3220 N N . MET B 1 65 ? 12.219 -24.984 -8.57 1 97.88 65 MET B N 1
ATOM 3221 C CA . MET B 1 65 ? 11.594 -24.781 -7.266 1 97.88 65 MET B CA 1
ATOM 3222 C C . MET B 1 65 ? 11.789 -23.344 -6.789 1 97.88 65 MET B C 1
ATOM 3224 O O . MET B 1 65 ? 12.922 -22.875 -6.691 1 97.88 65 MET B O 1
ATOM 3228 N N . GLU B 1 66 ? 10.711 -22.672 -6.547 1 97.69 66 GLU B N 1
ATOM 3229 C CA . GLU B 1 66 ? 10.695 -21.328 -5.984 1 97.69 66 GLU B CA 1
ATOM 3230 C C . GLU B 1 66 ? 10.141 -21.328 -4.562 1 97.69 66 GLU B C 1
ATOM 3232 O O . GLU B 1 66 ? 9.141 -21.984 -4.281 1 97.69 66 GLU B O 1
ATOM 3237 N N . VAL B 1 67 ? 10.844 -20.656 -3.654 1 96.81 67 VAL B N 1
ATOM 3238 C CA . VAL B 1 67 ? 10.391 -20.547 -2.271 1 96.81 67 VAL B CA 1
ATOM 3239 C C . VAL B 1 67 ? 9.898 -19.125 -1.995 1 96.81 67 VAL B C 1
ATOM 3241 O O . VAL B 1 67 ? 10.578 -18.156 -2.332 1 96.81 67 VAL B O 1
ATOM 3244 N N . VAL B 1 68 ? 8.75 -19.047 -1.383 1 96.25 68 VAL B N 1
ATOM 3245 C CA . VAL B 1 68 ? 8.133 -17.75 -1.135 1 96.25 68 VAL B CA 1
ATOM 3246 C C . VAL B 1 68 ? 8.344 -17.344 0.322 1 96.25 68 VAL B C 1
ATOM 3248 O O . VAL B 1 68 ? 7.945 -18.062 1.239 1 96.25 68 VAL B O 1
ATOM 3251 N N . LEU B 1 69 ? 8.992 -16.266 0.522 1 95.38 69 LEU B N 1
ATOM 3252 C CA . LEU B 1 69 ? 9.234 -15.602 1.798 1 95.38 69 LEU B CA 1
ATOM 3253 C C . LEU B 1 69 ? 8.758 -14.156 1.757 1 95.38 69 LEU B C 1
ATOM 3255 O O . LEU B 1 69 ? 9.562 -13.227 1.874 1 95.38 69 LEU B O 1
ATOM 3259 N N . ASN B 1 70 ? 7.398 -13.977 1.714 1 95.38 70 ASN B N 1
ATOM 3260 C CA . ASN B 1 70 ? 6.875 -12.688 1.274 1 95.38 70 ASN B CA 1
ATOM 3261 C C . ASN B 1 70 ? 6.188 -11.945 2.414 1 95.38 70 ASN B C 1
ATOM 3263 O O . ASN B 1 70 ? 5.156 -11.305 2.209 1 95.38 70 ASN B O 1
ATOM 3267 N N . SER B 1 71 ? 6.793 -12.039 3.629 1 94.25 71 SER B N 1
ATOM 3268 C CA . SER B 1 71 ? 6.301 -11.219 4.727 1 94.25 71 SER B CA 1
ATOM 3269 C C . SER B 1 71 ? 6.375 -9.734 4.383 1 94.25 71 SER B C 1
ATOM 3271 O O . SER B 1 71 ? 7.418 -9.25 3.934 1 94.25 71 SER B O 1
ATOM 3273 N N . SER B 1 72 ? 5.223 -9.078 4.578 1 94.94 72 SER B N 1
ATOM 3274 C CA . SER B 1 72 ? 5.191 -7.645 4.281 1 94.94 72 SER B CA 1
ATOM 3275 C C . SER B 1 72 ? 5.621 -6.824 5.492 1 94.94 72 SER B C 1
ATOM 3277 O O . SER B 1 72 ? 5.867 -5.621 5.379 1 94.94 72 SER B O 1
ATOM 3279 N N . CYS B 1 73 ? 5.691 -7.418 6.66 1 94.62 73 CYS B N 1
ATOM 3280 C CA . CYS B 1 73 ? 6.129 -6.734 7.875 1 94.62 73 CYS B CA 1
ATOM 3281 C C . CYS B 1 73 ? 6.711 -7.723 8.875 1 94.62 73 CYS B C 1
ATOM 3283 O O . CYS B 1 73 ? 6.062 -8.711 9.227 1 94.62 73 CYS B O 1
ATOM 3285 N N . MET B 1 74 ? 7.875 -7.426 9.328 1 91.88 74 MET B N 1
ATOM 3286 C CA . MET B 1 74 ? 8.531 -8.297 10.297 1 91.88 74 MET B CA 1
ATOM 3287 C C . MET B 1 74 ? 8.828 -7.555 11.594 1 91.88 74 MET B C 1
ATOM 3289 O O . MET B 1 74 ? 9.664 -7.98 12.383 1 91.88 74 MET B O 1
ATOM 3293 N N . GLY B 1 75 ? 8.188 -6.363 11.727 1 89.81 75 GLY B N 1
ATOM 3294 C CA . GLY B 1 75 ? 8.281 -5.598 12.961 1 89.81 75 GLY B CA 1
ATOM 3295 C C . GLY B 1 75 ? 9.648 -4.98 13.18 1 89.81 75 GLY B C 1
ATOM 3296 O O . GLY B 1 75 ? 9.984 -4.59 14.297 1 89.81 75 GLY B O 1
ATOM 3297 N N . GLY B 1 76 ? 10.484 -4.965 12.188 1 92.06 76 GLY B N 1
ATOM 3298 C CA . GLY B 1 76 ? 11.82 -4.398 12.289 1 92.06 76 GLY B CA 1
ATOM 3299 C C . GLY B 1 76 ? 12.883 -5.434 12.625 1 92.06 76 GLY B C 1
ATOM 3300 O O . GLY B 1 76 ? 14.078 -5.137 12.586 1 92.06 76 GLY B O 1
ATOM 3301 N N . GLN B 1 77 ? 12.492 -6.645 12.852 1 91.44 77 GLN B N 1
ATOM 3302 C CA . GLN B 1 77 ? 13.406 -7.699 13.258 1 91.44 77 GLN B CA 1
ATOM 3303 C C . GLN B 1 77 ? 14.5 -7.922 12.211 1 91.44 77 GLN B C 1
ATOM 3305 O O . GLN B 1 77 ? 15.656 -8.172 12.555 1 91.44 77 GLN B O 1
ATOM 3310 N N . HIS B 1 78 ? 14.156 -7.863 10.977 1 93.5 78 HIS B N 1
ATOM 3311 C CA . HIS B 1 78 ? 15.078 -8.148 9.883 1 93.5 78 HIS B CA 1
ATOM 3312 C C . HIS B 1 78 ? 16.188 -7.105 9.797 1 93.5 78 HIS B C 1
ATOM 3314 O O . HIS B 1 78 ? 17.188 -7.312 9.117 1 93.5 78 HIS B O 1
ATOM 3320 N N . LEU B 1 79 ? 16.016 -6 10.5 1 95.25 79 LEU B N 1
ATOM 3321 C CA . LEU B 1 79 ? 16.984 -4.918 10.469 1 95.25 79 LEU B CA 1
ATOM 3322 C C . LEU B 1 79 ? 17.906 -4.977 11.688 1 95.25 79 LEU B C 1
ATOM 3324 O O . LEU B 1 79 ? 18.812 -4.148 11.828 1 95.25 79 LEU B O 1
ATOM 3328 N N . THR B 1 80 ? 17.703 -5.902 12.648 1 95.06 80 THR B N 1
ATOM 3329 C CA . THR B 1 80 ? 18.594 -6.141 13.766 1 95.06 80 THR B CA 1
ATOM 3330 C C . THR B 1 80 ? 19.75 -7.051 13.359 1 95.06 80 THR B C 1
ATOM 3332 O O . THR B 1 80 ? 19.672 -7.742 12.344 1 95.06 80 THR B O 1
ATOM 3335 N N . ALA B 1 81 ? 20.797 -7.016 14.156 1 95.31 81 ALA B N 1
ATOM 3336 C CA . ALA B 1 81 ? 21.922 -7.91 13.883 1 95.31 81 ALA B CA 1
ATOM 3337 C C . ALA B 1 81 ? 21.484 -9.375 13.93 1 95.31 81 ALA B C 1
ATOM 3339 O O . ALA B 1 81 ? 21.844 -10.164 13.062 1 95.31 81 ALA B O 1
ATOM 3340 N N . GLU B 1 82 ? 20.719 -9.703 14.922 1 94 82 GLU B N 1
ATOM 3341 C CA . GLU B 1 82 ? 20.234 -11.07 15.078 1 94 82 GLU B CA 1
ATOM 3342 C C . GLU B 1 82 ? 19.312 -11.461 13.922 1 94 82 GLU B C 1
ATOM 3344 O O . GLU B 1 82 ? 19.422 -12.578 13.391 1 94 82 GLU B O 1
ATOM 3349 N N . GLY B 1 83 ? 18.406 -10.57 13.602 1 92.94 83 GLY B N 1
ATOM 3350 C CA . GLY B 1 83 ? 17.516 -10.836 12.484 1 92.94 83 GLY B CA 1
ATOM 3351 C C . GLY B 1 83 ? 18.234 -11.023 11.164 1 92.94 83 GLY B C 1
ATOM 3352 O O . GLY B 1 83 ? 17.938 -11.961 10.414 1 92.94 83 GLY B O 1
ATOM 3353 N N . TYR B 1 84 ? 19.156 -10.133 10.945 1 94.75 84 TYR B N 1
ATOM 3354 C CA . TYR B 1 84 ? 19.969 -10.25 9.742 1 94.75 84 TYR B CA 1
ATOM 3355 C C . TYR B 1 84 ? 20.656 -11.602 9.68 1 94.75 84 TYR B C 1
ATOM 3357 O O . TYR B 1 84 ? 20.641 -12.273 8.641 1 94.75 84 TYR B O 1
ATOM 3365 N N . ASN B 1 85 ? 21.328 -11.992 10.75 1 95.88 85 ASN B N 1
ATOM 3366 C CA . ASN B 1 85 ? 22.062 -13.25 10.789 1 95.88 85 ASN B CA 1
ATOM 3367 C C . ASN B 1 85 ? 21.156 -14.445 10.539 1 95.88 85 ASN B C 1
ATOM 3369 O O . ASN B 1 85 ? 21.516 -15.367 9.812 1 95.88 85 ASN B O 1
ATOM 3373 N N . ARG B 1 86 ? 20.047 -14.375 11.109 1 94.75 86 ARG B N 1
ATOM 3374 C CA . ARG B 1 86 ? 19.078 -15.461 10.953 1 94.75 86 ARG B CA 1
ATOM 3375 C C . ARG B 1 86 ? 18.625 -15.57 9.5 1 94.75 86 ARG B C 1
ATOM 3377 O O . ARG B 1 86 ? 18.562 -16.672 8.945 1 94.75 86 ARG B O 1
ATOM 3384 N N . ILE B 1 87 ? 18.281 -14.492 8.938 1 95.38 87 ILE B N 1
ATOM 3385 C CA . ILE B 1 87 ? 17.781 -14.445 7.57 1 95.38 87 ILE B CA 1
ATOM 3386 C C . ILE B 1 87 ? 18.891 -14.844 6.602 1 95.38 87 ILE B C 1
ATOM 3388 O O . ILE B 1 87 ? 18.656 -15.625 5.676 1 95.38 87 ILE B O 1
ATOM 3392 N N . ASN B 1 88 ? 20.047 -14.266 6.844 1 97.06 88 ASN B N 1
ATOM 3393 C CA . ASN B 1 88 ? 21.203 -14.633 6.023 1 97.06 88 ASN B CA 1
ATOM 3394 C C . ASN B 1 88 ? 21.469 -16.125 6.074 1 97.06 88 ASN B C 1
ATOM 3396 O O . ASN B 1 88 ? 21.766 -16.75 5.055 1 97.06 88 ASN B O 1
ATOM 3400 N N . TRP B 1 89 ? 21.469 -16.656 7.238 1 97.62 89 TRP B N 1
ATOM 3401 C CA . TRP B 1 89 ? 21.656 -18.094 7.398 1 97.62 89 TRP B CA 1
ATOM 3402 C C . TRP B 1 89 ? 20.594 -18.875 6.617 1 97.62 89 TRP B C 1
ATOM 3404 O O . TRP B 1 89 ? 20.922 -19.844 5.93 1 97.62 89 TRP B O 1
ATOM 3414 N N . TYR B 1 90 ? 19.375 -18.484 6.734 1 97 90 TYR B N 1
ATOM 3415 C CA . TYR B 1 90 ? 18.297 -19.172 6.047 1 97 90 TYR B CA 1
ATOM 3416 C C . TYR B 1 90 ? 18.469 -19.109 4.535 1 97 90 TYR B C 1
ATOM 3418 O O . TYR B 1 90 ? 18.312 -20.125 3.84 1 97 90 TYR B O 1
ATOM 3426 N N . PHE B 1 91 ? 18.781 -17.922 3.98 1 98.12 91 PHE B N 1
ATOM 3427 C CA . PHE B 1 91 ? 19.062 -17.766 2.557 1 98.12 91 PHE B CA 1
ATOM 3428 C C . PHE B 1 91 ? 20.203 -18.672 2.135 1 98.12 91 PHE B C 1
ATOM 3430 O O . PHE B 1 91 ? 20.172 -19.281 1.062 1 98.12 91 PHE B O 1
ATOM 3437 N N . THR B 1 92 ? 21.219 -18.75 2.984 1 98.5 92 THR B N 1
ATOM 3438 C CA . THR B 1 92 ? 22.344 -19.609 2.705 1 98.5 92 THR B CA 1
ATOM 3439 C C . THR B 1 92 ? 21.906 -21.062 2.604 1 98.5 92 THR B C 1
ATOM 3441 O O . THR B 1 92 ? 22.328 -21.797 1.7 1 98.5 92 THR B O 1
ATOM 3444 N N . GLN B 1 93 ? 21.078 -21.5 3.541 1 98.12 93 GLN B N 1
ATOM 3445 C CA . GLN B 1 93 ? 20.562 -22.859 3.521 1 98.12 93 GLN B CA 1
ATOM 3446 C C . GLN B 1 93 ? 19.797 -23.141 2.238 1 98.12 93 GLN B C 1
ATOM 3448 O O . GLN B 1 93 ? 19.969 -24.188 1.609 1 98.12 93 GLN B O 1
ATOM 3453 N N . LEU B 1 94 ? 18.922 -22.234 1.84 1 98.19 94 LEU B N 1
ATOM 3454 C CA . LEU B 1 94 ? 18.125 -22.406 0.623 1 98.19 94 LEU B CA 1
ATOM 3455 C C . LEU B 1 94 ? 19.031 -22.484 -0.602 1 98.19 94 LEU B C 1
ATOM 3457 O O . LEU B 1 94 ? 18.812 -23.312 -1.491 1 98.19 94 LEU B O 1
ATOM 3461 N N . HIS B 1 95 ? 20.016 -21.625 -0.603 1 98.62 95 HIS B N 1
ATOM 3462 C CA . HIS B 1 95 ? 21 -21.641 -1.683 1 98.62 95 HIS B CA 1
ATOM 3463 C C . HIS B 1 95 ? 21.719 -22.984 -1.768 1 98.62 95 HIS B C 1
ATOM 3465 O O . HIS B 1 95 ? 21.859 -23.547 -2.855 1 98.62 95 HIS B O 1
ATOM 3471 N N . ASN B 1 96 ? 22.141 -23.484 -0.66 1 98.5 96 ASN B N 1
ATOM 3472 C CA . ASN B 1 96 ? 22.859 -24.75 -0.608 1 98.5 96 ASN B CA 1
ATOM 3473 C C . ASN B 1 96 ? 21.969 -25.922 -1.04 1 98.5 96 ASN B C 1
ATOM 3475 O O . ASN B 1 96 ? 22.453 -26.891 -1.62 1 98.5 96 ASN B O 1
ATOM 3479 N N . ILE B 1 97 ? 20.75 -25.875 -0.721 1 98.12 97 ILE B N 1
ATOM 3480 C CA . ILE B 1 97 ? 19.766 -26.891 -1.098 1 98.12 97 ILE B CA 1
ATOM 3481 C C . ILE B 1 97 ? 19.609 -26.922 -2.615 1 98.12 97 ILE B C 1
ATOM 3483 O O . ILE B 1 97 ? 19.281 -27.953 -3.197 1 98.12 97 ILE B O 1
ATOM 3487 N N . GLY B 1 98 ? 19.797 -25.75 -3.217 1 98.31 98 GLY B N 1
ATOM 3488 C CA . GLY B 1 98 ? 19.656 -25.641 -4.66 1 98.31 98 GLY B CA 1
ATOM 3489 C C . GLY B 1 98 ? 18.312 -25.047 -5.086 1 98.31 98 GLY B C 1
ATOM 3490 O O . GLY B 1 98 ? 17.875 -25.25 -6.223 1 98.31 98 GLY B O 1
ATOM 3491 N N . VAL B 1 99 ? 17.656 -24.375 -4.199 1 98.38 99 VAL B N 1
ATOM 3492 C CA . VAL B 1 99 ? 16.438 -23.656 -4.566 1 98.38 99 VAL B CA 1
ATOM 3493 C C . VAL B 1 99 ? 16.719 -22.703 -5.723 1 98.38 99 VAL B C 1
ATOM 3495 O O . VAL B 1 99 ? 17.766 -22.047 -5.746 1 98.38 99 VAL B O 1
ATOM 3498 N N . ASP B 1 100 ? 15.844 -22.641 -6.68 1 98.69 100 ASP B N 1
ATOM 3499 C CA . ASP B 1 100 ? 16.109 -21.906 -7.91 1 98.69 100 ASP B CA 1
ATOM 3500 C C . ASP B 1 100 ? 15.805 -20.422 -7.746 1 98.69 100 ASP B C 1
ATOM 3502 O O . ASP B 1 100 ? 16.516 -19.578 -8.281 1 98.69 100 ASP B O 1
ATOM 3506 N N . ALA B 1 101 ? 14.758 -20.125 -7.043 1 98.62 101 ALA B N 1
ATOM 3507 C CA . ALA B 1 101 ? 14.281 -18.75 -6.926 1 98.62 101 ALA B CA 1
ATOM 3508 C C . ALA B 1 101 ? 13.68 -18.5 -5.547 1 98.62 101 ALA B C 1
ATOM 3510 O O . ALA B 1 101 ? 13.148 -19.406 -4.918 1 98.62 101 ALA B O 1
ATOM 3511 N N . VAL B 1 102 ? 13.773 -17.297 -5.055 1 98.38 102 VAL B N 1
ATOM 3512 C CA . VAL B 1 102 ? 13.148 -16.875 -3.809 1 98.38 102 VAL B CA 1
ATOM 3513 C C . VAL B 1 102 ? 12.281 -15.633 -4.062 1 98.38 102 VAL B C 1
ATOM 3515 O O . VAL B 1 102 ? 12.734 -14.672 -4.695 1 98.38 102 VAL B O 1
ATOM 3518 N N . THR B 1 103 ? 11.062 -15.711 -3.682 1 97.88 103 THR B N 1
ATOM 3519 C CA . THR B 1 103 ? 10.141 -14.586 -3.771 1 97.88 103 THR B CA 1
ATOM 3520 C C . THR B 1 103 ? 10.078 -13.828 -2.447 1 97.88 103 THR B C 1
ATOM 3522 O O . THR B 1 103 ? 9.75 -14.406 -1.41 1 97.88 103 THR B O 1
ATOM 3525 N N . VAL B 1 104 ? 10.383 -12.578 -2.461 1 97.94 104 VAL B N 1
ATOM 3526 C CA . VAL B 1 104 ? 10.398 -11.789 -1.23 1 97.94 104 VAL B CA 1
ATOM 3527 C C . VAL B 1 104 ? 9.617 -10.492 -1.437 1 97.94 104 VAL B C 1
ATOM 3529 O O . VAL B 1 104 ? 9.547 -9.977 -2.555 1 97.94 104 VAL B O 1
ATOM 3532 N N . ALA B 1 105 ? 9.008 -9.984 -0.375 1 97.44 105 ALA B N 1
ATOM 3533 C CA . ALA B 1 105 ? 8.289 -8.719 -0.412 1 97.44 105 ALA B CA 1
ATOM 3534 C C . ALA B 1 105 ? 9.172 -7.57 0.071 1 97.44 105 ALA B C 1
ATOM 3536 O O . ALA B 1 105 ? 9.039 -6.434 -0.395 1 97.44 105 ALA B O 1
ATOM 3537 N N . GLU B 1 106 ? 10.109 -7.836 0.964 1 97.38 106 GLU B N 1
ATOM 3538 C CA . GLU B 1 106 ? 10.969 -6.863 1.637 1 97.38 106 GLU B CA 1
ATOM 3539 C C . GLU B 1 106 ? 12.078 -6.375 0.712 1 97.38 106 GLU B C 1
ATOM 3541 O O . GLU B 1 106 ? 12.914 -7.164 0.269 1 97.38 106 GLU B O 1
ATOM 3546 N N . PRO B 1 107 ? 12.094 -5.039 0.46 1 98.25 107 PRO B N 1
ATOM 3547 C CA . PRO B 1 107 ? 13.125 -4.523 -0.439 1 98.25 107 PRO B CA 1
ATOM 3548 C C . PRO B 1 107 ? 14.539 -4.859 0.036 1 98.25 107 PRO B C 1
ATOM 3550 O O . PRO B 1 107 ? 15.422 -5.137 -0.782 1 98.25 107 PRO B O 1
ATOM 3553 N N . TYR B 1 108 ? 14.734 -4.844 1.307 1 97.56 108 TYR B N 1
ATOM 3554 C CA . TYR B 1 108 ? 16.031 -5.191 1.867 1 97.56 108 TYR B CA 1
ATOM 3555 C C . TYR B 1 108 ? 16.453 -6.602 1.459 1 97.56 108 TYR B C 1
ATOM 3557 O O . TYR B 1 108 ? 17.625 -6.852 1.169 1 97.56 108 TYR B O 1
ATOM 3565 N N . PHE B 1 109 ? 15.516 -7.488 1.399 1 98.06 109 PHE B N 1
ATOM 3566 C CA . PHE B 1 109 ? 15.789 -8.875 1.032 1 98.06 109 PHE B CA 1
ATOM 3567 C C . PHE B 1 109 ? 16.125 -8.984 -0.45 1 98.06 109 PHE B C 1
ATOM 3569 O O . PHE B 1 109 ? 16.953 -9.805 -0.843 1 98.06 109 PHE B O 1
ATOM 3576 N N . VAL B 1 110 ? 15.461 -8.188 -1.271 1 98.62 110 VAL B N 1
ATOM 3577 C CA . VAL B 1 110 ? 15.773 -8.188 -2.697 1 98.62 110 VAL B CA 1
ATOM 3578 C C . VAL B 1 110 ? 17.25 -7.84 -2.904 1 98.62 110 VAL B C 1
ATOM 3580 O O . VAL B 1 110 ? 17.953 -8.523 -3.646 1 98.62 110 VAL B O 1
ATOM 3583 N N . GLU B 1 111 ? 17.625 -6.809 -2.234 1 97.81 111 GLU B N 1
ATOM 3584 C CA . GLU B 1 111 ? 19 -6.348 -2.359 1 97.81 111 GLU B CA 1
ATOM 3585 C C . GLU B 1 111 ? 19.984 -7.387 -1.818 1 97.81 111 GLU B C 1
ATOM 3587 O O . GLU B 1 111 ? 21 -7.672 -2.447 1 97.81 111 GLU B O 1
ATOM 3592 N N . MET B 1 112 ? 19.703 -7.969 -0.654 1 97.62 112 MET B N 1
ATOM 3593 C CA . MET B 1 112 ? 20.547 -8.984 -0.041 1 97.62 112 MET B CA 1
ATOM 3594 C C . MET B 1 112 ? 20.719 -10.18 -0.973 1 97.62 112 MET B C 1
ATOM 3596 O O . MET B 1 112 ? 21.844 -10.633 -1.215 1 97.62 112 MET B O 1
ATOM 3600 N N . LEU B 1 113 ? 19.625 -10.664 -1.464 1 98.69 113 LEU B N 1
ATOM 3601 C CA . LEU B 1 113 ? 19.625 -11.852 -2.311 1 98.69 113 LEU B CA 1
ATOM 3602 C C . LEU B 1 113 ? 20.406 -11.594 -3.596 1 98.69 113 LEU B C 1
ATOM 3604 O O . LEU B 1 113 ? 21.219 -12.43 -4.016 1 98.69 113 LEU B O 1
ATOM 3608 N N . SER B 1 114 ? 20.156 -10.445 -4.211 1 98.69 114 SER B N 1
ATOM 3609 C CA . SER B 1 114 ? 20.812 -10.117 -5.473 1 98.69 114 SER B CA 1
ATOM 3610 C C . SER B 1 114 ? 22.328 -9.992 -5.301 1 98.69 114 SER B C 1
ATOM 3612 O O . SER B 1 114 ? 23.094 -10.367 -6.188 1 98.69 114 SER B O 1
ATOM 3614 N N . ARG B 1 115 ? 22.766 -9.523 -4.207 1 98 115 ARG B N 1
ATOM 3615 C CA . ARG B 1 115 ? 24.172 -9.242 -3.963 1 98 115 ARG B CA 1
ATOM 3616 C C . ARG B 1 115 ? 24.922 -10.516 -3.566 1 98 115 ARG B C 1
ATOM 3618 O O . ARG B 1 115 ? 26.047 -10.742 -4.012 1 98 115 ARG B O 1
ATOM 3625 N N . ASP B 1 116 ? 24.297 -11.328 -2.787 1 98 116 ASP B N 1
ATOM 3626 C CA . ASP B 1 116 ? 25.078 -12.297 -2.031 1 98 116 ASP B CA 1
ATOM 3627 C C . ASP B 1 116 ? 24.797 -13.727 -2.49 1 98 116 ASP B C 1
ATOM 3629 O O . ASP B 1 116 ? 25.531 -14.656 -2.154 1 98 116 ASP B O 1
ATOM 3633 N N . PHE B 1 117 ? 23.75 -13.969 -3.281 1 98.5 117 PHE B N 1
ATOM 3634 C CA . PHE B 1 117 ? 23.359 -15.328 -3.604 1 98.5 117 PHE B CA 1
ATOM 3635 C C . PHE B 1 117 ? 23.125 -15.492 -5.102 1 98.5 117 PHE B C 1
ATOM 3637 O O . PHE B 1 117 ? 22.875 -14.508 -5.801 1 98.5 117 PHE B O 1
ATOM 3644 N N . ASP B 1 118 ? 23.172 -16.672 -5.641 1 97.69 118 ASP B N 1
ATOM 3645 C CA . ASP B 1 118 ? 22.969 -16.984 -7.051 1 97.69 118 ASP B CA 1
ATOM 3646 C C . ASP B 1 118 ? 21.562 -17.516 -7.301 1 97.69 118 ASP B C 1
ATOM 3648 O O . ASP B 1 118 ? 21.297 -18.109 -8.344 1 97.69 118 ASP B O 1
ATOM 3652 N N . MET B 1 119 ? 20.625 -17.359 -6.5 1 98.56 119 MET B N 1
ATOM 3653 C CA . MET B 1 119 ? 19.219 -17.688 -6.711 1 98.56 119 MET B CA 1
ATOM 3654 C C . MET B 1 119 ? 18.5 -16.562 -7.434 1 98.56 119 MET B C 1
ATOM 3656 O O . MET B 1 119 ? 18.828 -15.391 -7.25 1 98.56 119 MET B O 1
ATOM 3660 N N . GLU B 1 120 ? 17.594 -16.922 -8.305 1 98.62 120 GLU B N 1
ATOM 3661 C CA . GLU B 1 120 ? 16.75 -15.898 -8.922 1 98.62 120 GLU B CA 1
ATOM 3662 C C . GLU B 1 120 ? 15.945 -15.133 -7.879 1 98.62 120 GLU B C 1
ATOM 3664 O O . GLU B 1 120 ? 15.367 -15.727 -6.973 1 98.62 120 GLU B O 1
ATOM 3669 N N . VAL B 1 121 ? 15.93 -13.82 -7.98 1 98.88 121 VAL B N 1
ATOM 3670 C CA . VAL B 1 121 ? 15.219 -12.977 -7.031 1 98.88 121 VAL B CA 1
ATOM 3671 C C . VAL B 1 121 ? 13.875 -12.555 -7.625 1 98.88 121 VAL B C 1
ATOM 3673 O O . VAL B 1 121 ? 13.828 -11.859 -8.641 1 98.88 121 VAL B O 1
ATOM 3676 N N . VAL B 1 122 ? 12.828 -12.953 -7.008 1 98.88 122 VAL B N 1
ATOM 3677 C CA . VAL B 1 122 ? 11.477 -12.633 -7.449 1 98.88 122 VAL B CA 1
ATOM 3678 C C . VAL B 1 122 ? 10.828 -11.664 -6.465 1 98.88 122 VAL B C 1
ATOM 3680 O O . VAL B 1 122 ? 10.789 -11.922 -5.262 1 98.88 122 VAL B O 1
ATOM 3683 N N . VAL B 1 123 ? 10.336 -10.516 -6.973 1 98.88 123 VAL B N 1
ATOM 3684 C CA . VAL B 1 123 ? 9.617 -9.539 -6.164 1 98.88 123 VAL B CA 1
ATOM 3685 C C . VAL B 1 123 ? 8.156 -9.969 -6.023 1 98.88 123 VAL B C 1
ATOM 3687 O O . VAL B 1 123 ? 7.473 -10.219 -7.02 1 98.88 123 VAL B O 1
ATOM 3690 N N . SER B 1 124 ? 7.711 -10 -4.848 1 98.19 124 SER B N 1
ATOM 3691 C CA . SER B 1 124 ? 6.387 -10.516 -4.512 1 98.19 124 SER B CA 1
ATOM 3692 C C . SER B 1 124 ? 5.293 -9.531 -4.898 1 98.19 124 SER B C 1
ATOM 3694 O O . SER B 1 124 ? 5.539 -8.32 -4.965 1 98.19 124 SER B O 1
ATOM 3696 N N . VAL B 1 125 ? 4.105 -10.055 -5.086 1 97.38 125 VAL B N 1
ATOM 3697 C CA . VAL B 1 125 ? 2.926 -9.211 -5.25 1 97.38 125 VAL B CA 1
ATOM 3698 C C . VAL B 1 125 ? 2.727 -8.352 -4.004 1 97.38 125 VAL B C 1
ATOM 3700 O O . VAL B 1 125 ? 2.16 -7.262 -4.078 1 97.38 125 VAL B O 1
ATOM 3703 N N . LEU B 1 126 ? 3.246 -8.758 -2.855 1 97.25 126 LEU B N 1
ATOM 3704 C CA . LEU B 1 126 ? 3.09 -8.039 -1.597 1 97.25 126 LEU B CA 1
ATOM 3705 C C . LEU B 1 126 ? 4.082 -6.879 -1.504 1 97.25 126 LEU B C 1
ATOM 3707 O O . LEU B 1 126 ? 4.113 -6.164 -0.502 1 97.25 126 LEU B O 1
ATOM 3711 N N . SER B 1 127 ? 4.852 -6.707 -2.586 1 98.06 127 SER B N 1
ATOM 3712 C CA . SER B 1 127 ? 5.637 -5.484 -2.729 1 98.06 127 SER B CA 1
ATOM 3713 C C . SER B 1 127 ? 4.832 -4.391 -3.426 1 98.06 127 SER B C 1
ATOM 3715 O O . SER B 1 127 ? 5.293 -3.252 -3.541 1 98.06 127 SER B O 1
ATOM 3717 N N . PHE B 1 128 ? 3.711 -4.68 -3.945 1 97.62 128 PHE B N 1
ATOM 3718 C CA . PHE B 1 128 ? 2.713 -3.75 -4.457 1 97.62 128 PHE B CA 1
ATOM 3719 C C . PHE B 1 128 ? 3.273 -2.939 -5.621 1 97.62 128 PHE B C 1
ATOM 3721 O O . PHE B 1 128 ? 3.109 -1.719 -5.668 1 97.62 128 PHE B O 1
ATOM 3728 N N . VAL B 1 129 ? 3.924 -3.646 -6.527 1 98.69 129 VAL B N 1
ATOM 3729 C CA . VAL B 1 129 ? 4.438 -2.975 -7.715 1 98.69 129 VAL B CA 1
ATOM 3730 C C . VAL B 1 129 ? 3.295 -2.715 -8.695 1 98.69 129 VAL B C 1
ATOM 3732 O O . VAL B 1 129 ? 2.812 -3.639 -9.352 1 98.69 129 VAL B O 1
ATOM 3735 N N . ASP B 1 130 ? 2.898 -1.425 -8.797 1 98.19 130 ASP B N 1
ATOM 3736 C CA . ASP B 1 130 ? 1.752 -1.047 -9.617 1 98.19 130 ASP B CA 1
ATOM 3737 C C . ASP B 1 130 ? 2.072 0.17 -10.484 1 98.19 130 ASP B C 1
ATOM 3739 O O . ASP B 1 130 ? 1.165 0.845 -10.977 1 98.19 130 ASP B O 1
ATOM 3743 N N . SER B 1 131 ? 3.365 0.492 -10.609 1 97.75 131 SER B N 1
ATOM 3744 C CA . SER B 1 131 ? 3.793 1.643 -11.398 1 97.75 131 SER B CA 1
ATOM 3745 C C . SER B 1 131 ? 5.172 1.413 -12.008 1 97.75 131 SER B C 1
ATOM 3747 O O . SER B 1 131 ? 5.941 0.579 -11.523 1 97.75 131 SER B O 1
ATOM 3749 N N . PRO B 1 132 ? 5.48 2.152 -13.094 1 97.75 132 PRO B N 1
ATOM 3750 C CA . PRO B 1 132 ? 6.82 2.035 -13.664 1 97.75 132 PRO B CA 1
ATOM 3751 C C . PRO B 1 132 ? 7.922 2.424 -12.68 1 97.75 132 PRO B C 1
ATOM 3753 O O . PRO B 1 132 ? 9 1.825 -12.688 1 97.75 132 PRO B O 1
ATOM 3756 N N . GLN B 1 133 ? 7.656 3.418 -11.828 1 97 133 GLN B N 1
ATOM 3757 C CA . GLN B 1 133 ? 8.648 3.881 -10.859 1 97 133 GLN B CA 1
ATOM 3758 C C . GLN B 1 133 ? 9.039 2.762 -9.898 1 97 133 GLN B C 1
ATOM 3760 O O . GLN B 1 133 ? 10.227 2.533 -9.656 1 97 133 GLN B O 1
ATOM 3765 N N . LYS B 1 134 ? 8.062 2.02 -9.398 1 98.25 134 LYS B N 1
ATOM 3766 C CA . LYS B 1 134 ? 8.336 0.926 -8.469 1 98.25 134 LYS B CA 1
ATOM 3767 C C . LYS B 1 134 ? 9.047 -0.226 -9.164 1 98.25 134 LYS B C 1
ATOM 3769 O O . LYS B 1 134 ? 9.953 -0.842 -8.602 1 98.25 134 LYS B O 1
ATOM 3774 N N . ALA B 1 135 ? 8.562 -0.484 -10.414 1 98.75 135 ALA B N 1
ATOM 3775 C CA . ALA B 1 135 ? 9.211 -1.547 -11.18 1 98.75 135 ALA B CA 1
ATOM 3776 C C . ALA B 1 135 ? 10.695 -1.239 -11.406 1 98.75 135 ALA B C 1
ATOM 3778 O O . ALA B 1 135 ? 11.555 -2.096 -11.18 1 98.75 135 ALA B O 1
ATOM 3779 N N . GLU B 1 136 ? 10.992 -0.017 -11.781 1 97.75 136 GLU B N 1
ATOM 3780 C CA . GLU B 1 136 ? 12.367 0.409 -12.016 1 97.75 136 GLU B CA 1
ATOM 3781 C C . GLU B 1 136 ? 13.203 0.299 -10.742 1 97.75 136 GLU B C 1
ATOM 3783 O O . GLU B 1 136 ? 14.359 -0.118 -10.781 1 97.75 136 GLU B O 1
ATOM 3788 N N . PHE B 1 137 ? 12.648 0.621 -9.68 1 98.12 137 PHE B N 1
ATOM 3789 C CA . PHE B 1 137 ? 13.328 0.54 -8.391 1 98.12 137 PHE B CA 1
ATOM 3790 C C . PHE B 1 137 ? 13.773 -0.889 -8.102 1 98.12 137 PHE B C 1
ATOM 3792 O O . PHE B 1 137 ? 14.945 -1.128 -7.789 1 98.12 137 PHE B O 1
ATOM 3799 N N . TYR B 1 138 ? 12.82 -1.817 -8.203 1 98.81 138 TYR B N 1
ATOM 3800 C CA . TYR B 1 138 ? 13.133 -3.193 -7.828 1 98.81 138 TYR B CA 1
ATOM 3801 C C . TYR B 1 138 ? 14.094 -3.826 -8.828 1 98.81 138 TYR B C 1
ATOM 3803 O O . TYR B 1 138 ? 14.953 -4.625 -8.445 1 98.81 138 TYR B O 1
ATOM 3811 N N . GLU B 1 139 ? 13.922 -3.506 -10.148 1 98.62 139 GLU B N 1
ATOM 3812 C CA . GLU B 1 139 ? 14.938 -3.955 -11.086 1 98.62 139 GLU B CA 1
ATOM 3813 C C . GLU B 1 139 ? 16.312 -3.418 -10.711 1 98.62 139 GLU B C 1
ATOM 3815 O O . GLU B 1 139 ? 17.297 -4.156 -10.727 1 98.62 139 GLU B O 1
ATOM 3820 N N . GLY B 1 140 ? 16.375 -2.182 -10.305 1 97.81 140 GLY B N 1
ATOM 3821 C CA . GLY B 1 140 ? 17.625 -1.562 -9.883 1 97.81 140 GLY B CA 1
ATOM 3822 C C . GLY B 1 140 ? 18.234 -2.223 -8.664 1 97.81 140 GLY B C 1
ATOM 3823 O O . GLY B 1 140 ? 19.453 -2.234 -8.508 1 97.81 140 GLY B O 1
ATOM 3824 N N . LEU B 1 141 ? 17.391 -2.787 -7.797 1 98.12 141 LEU B N 1
ATOM 3825 C CA . LEU B 1 141 ? 17.891 -3.477 -6.609 1 98.12 141 LEU B CA 1
ATOM 3826 C C . LEU B 1 141 ? 18.469 -4.84 -6.973 1 98.12 141 LEU B C 1
ATOM 3828 O O . LEU B 1 141 ? 19.188 -5.449 -6.176 1 98.12 141 LEU B O 1
ATOM 3832 N N . GLY B 1 142 ? 18.016 -5.344 -8.141 1 98.5 142 GLY B N 1
ATOM 3833 C CA . GLY B 1 142 ? 18.562 -6.613 -8.586 1 98.5 142 GLY B CA 1
ATOM 3834 C C . GLY B 1 142 ? 17.516 -7.684 -8.797 1 98.5 142 GLY B C 1
ATOM 3835 O O . GLY B 1 142 ? 17.828 -8.867 -8.883 1 98.5 142 GLY B O 1
ATOM 3836 N N . ALA B 1 143 ? 16.266 -7.316 -8.938 1 98.81 143 ALA B N 1
ATOM 3837 C CA . ALA B 1 143 ? 15.195 -8.281 -9.164 1 98.81 143 ALA B CA 1
ATOM 3838 C C . ALA B 1 143 ? 15.328 -8.945 -10.531 1 98.81 143 ALA B C 1
ATOM 3840 O O . ALA B 1 143 ? 15.609 -8.266 -11.523 1 98.81 143 ALA B O 1
ATOM 3841 N N . ASP B 1 144 ? 15.125 -10.211 -10.617 1 98.88 144 ASP B N 1
ATOM 3842 C CA . ASP B 1 144 ? 15.078 -10.938 -11.883 1 98.88 144 ASP B CA 1
ATOM 3843 C C . ASP B 1 144 ? 13.656 -10.984 -12.438 1 98.88 144 ASP B C 1
ATOM 3845 O O . ASP B 1 144 ? 13.461 -11.031 -13.648 1 98.88 144 ASP B O 1
ATOM 3849 N N . THR B 1 145 ? 12.75 -11.047 -11.578 1 98.88 145 THR B N 1
ATOM 3850 C CA . THR B 1 145 ? 11.336 -11.125 -11.93 1 98.88 145 THR B CA 1
ATOM 3851 C C . THR B 1 145 ? 10.492 -10.289 -10.969 1 98.88 145 THR B C 1
ATOM 3853 O O . THR B 1 145 ? 10.781 -10.242 -9.766 1 98.88 145 THR B O 1
ATOM 3856 N N . ILE B 1 146 ? 9.477 -9.625 -11.445 1 98.94 146 ILE B N 1
ATOM 3857 C CA . ILE B 1 146 ? 8.531 -8.867 -10.625 1 98.94 146 ILE B CA 1
ATOM 3858 C C . ILE B 1 146 ? 7.125 -9.422 -10.82 1 98.94 146 ILE B C 1
ATOM 3860 O O . ILE B 1 146 ? 6.641 -9.531 -11.953 1 98.94 146 ILE B O 1
ATOM 3864 N N . VAL B 1 147 ? 6.551 -9.852 -9.766 1 98.88 147 VAL B N 1
ATOM 3865 C CA . VAL B 1 147 ? 5.121 -10.148 -9.812 1 98.88 147 VAL B CA 1
ATOM 3866 C C . VAL B 1 147 ? 4.32 -8.859 -9.641 1 98.88 147 VAL B C 1
ATOM 3868 O O . VAL B 1 147 ? 4.324 -8.258 -8.57 1 98.88 147 VAL B O 1
ATOM 3871 N N . ILE B 1 148 ? 3.598 -8.477 -10.609 1 98.81 148 ILE B N 1
ATOM 3872 C CA . ILE B 1 148 ? 2.898 -7.199 -10.648 1 98.81 148 ILE B CA 1
ATOM 3873 C C . ILE B 1 148 ? 1.679 -7.254 -9.727 1 98.81 148 ILE B C 1
ATOM 3875 O O . ILE B 1 148 ? 1.003 -8.281 -9.641 1 98.81 148 ILE B O 1
ATOM 3879 N N . ASP B 1 149 ? 1.451 -6.164 -9.023 1 98.31 149 ASP B N 1
ATOM 3880 C CA . ASP B 1 149 ? 0.238 -6.059 -8.219 1 98.31 149 ASP B CA 1
ATOM 3881 C C . ASP B 1 149 ? -1.01 -6.246 -9.078 1 98.31 149 ASP B C 1
ATOM 3883 O O . ASP B 1 149 ? -1.213 -5.523 -10.055 1 98.31 149 ASP B O 1
ATOM 3887 N N . PRO B 1 150 ? -1.884 -7.168 -8.68 1 98.06 150 PRO B N 1
ATOM 3888 C CA . PRO B 1 150 ? -3.062 -7.445 -9.508 1 98.06 150 PRO B CA 1
ATOM 3889 C C . PRO B 1 150 ? -3.982 -6.23 -9.648 1 98.06 150 PRO B C 1
ATOM 3891 O O . PRO B 1 150 ? -4.828 -6.195 -10.539 1 98.06 150 PRO B O 1
ATOM 3894 N N . VAL B 1 151 ? -3.807 -5.234 -8.852 1 97.31 151 VAL B N 1
ATOM 3895 C CA . VAL B 1 151 ? -4.68 -4.066 -8.883 1 97.31 151 VAL B CA 1
ATOM 3896 C C . VAL B 1 151 ? -4.613 -3.406 -10.258 1 97.31 151 VAL B C 1
ATOM 3898 O O . VAL B 1 151 ? -5.551 -2.715 -10.672 1 97.31 151 VAL B O 1
ATOM 3901 N N . VAL B 1 152 ? -3.527 -3.686 -11.055 1 97.69 152 VAL B N 1
ATOM 3902 C CA . VAL B 1 152 ? -3.416 -3.025 -12.352 1 97.69 152 VAL B CA 1
ATOM 3903 C C . VAL B 1 152 ? -3.566 -4.055 -13.469 1 97.69 152 VAL B C 1
ATOM 3905 O O . VAL B 1 152 ? -3.264 -3.77 -14.633 1 97.69 152 VAL B O 1
ATOM 3908 N N . ASN B 1 153 ? -4.055 -5.25 -13.156 1 98.44 153 ASN B N 1
ATOM 3909 C CA . ASN B 1 153 ? -4.23 -6.281 -14.172 1 98.44 153 ASN B CA 1
ATOM 3910 C C . ASN B 1 153 ? -5.125 -5.801 -15.312 1 98.44 153 ASN B C 1
ATOM 3912 O O . ASN B 1 153 ? -4.961 -6.23 -16.453 1 98.44 153 ASN B O 1
ATOM 3916 N N . ARG B 1 154 ? -6.074 -4.938 -15 1 97.94 154 ARG B N 1
ATOM 3917 C CA . ARG B 1 154 ? -7.023 -4.504 -16.016 1 97.94 154 ARG B CA 1
ATOM 3918 C C . ARG B 1 154 ? -6.746 -3.068 -16.453 1 97.94 154 ARG B C 1
ATOM 3920 O O . ARG B 1 154 ? -7.586 -2.439 -17.109 1 97.94 154 ARG B O 1
ATOM 3927 N N . ASP B 1 155 ? -5.691 -2.521 -16.016 1 96.56 155 ASP B N 1
ATOM 3928 C CA . ASP B 1 155 ? -5.188 -1.229 -16.469 1 96.56 155 ASP B CA 1
ATOM 3929 C C . ASP B 1 155 ? -4.043 -1.406 -17.453 1 96.56 155 ASP B C 1
ATOM 3931 O O . ASP B 1 155 ? -2.871 -1.296 -17.094 1 96.56 155 ASP B O 1
ATOM 3935 N N . PHE B 1 156 ? -4.352 -1.562 -18.703 1 97.31 156 PHE B N 1
ATOM 3936 C CA . PHE B 1 156 ? -3.381 -1.96 -19.719 1 97.31 156 PHE B CA 1
ATOM 3937 C C . PHE B 1 156 ? -2.377 -0.842 -19.984 1 97.31 156 PHE B C 1
ATOM 3939 O O . PHE B 1 156 ? -1.207 -1.105 -20.266 1 97.31 156 PHE B O 1
ATOM 3946 N N . ASP B 1 157 ? -2.834 0.482 -19.859 1 95.12 157 ASP B N 1
ATOM 3947 C CA . ASP B 1 157 ? -1.883 1.582 -19.984 1 95.12 157 ASP B CA 1
ATOM 3948 C C . ASP B 1 157 ? -0.764 1.46 -18.953 1 95.12 157 ASP B C 1
ATOM 3950 O O . ASP B 1 157 ? 0.41 1.651 -19.266 1 95.12 157 ASP B O 1
ATOM 3954 N N . LYS B 1 158 ? -1.121 1.112 -17.734 1 95.94 158 LYS B N 1
ATOM 3955 C CA . LYS B 1 158 ? -0.141 0.978 -16.656 1 95.94 158 LYS B CA 1
ATOM 3956 C C . LYS B 1 158 ? 0.732 -0.257 -16.875 1 95.94 158 LYS B C 1
ATOM 3958 O O . LYS B 1 158 ? 1.944 -0.21 -16.641 1 95.94 158 LYS B O 1
ATOM 3963 N N . LEU B 1 159 ? 0.103 -1.354 -17.25 1 98.31 159 LEU B N 1
ATOM 3964 C CA . LEU B 1 159 ? 0.853 -2.582 -17.5 1 98.31 159 LEU B CA 1
ATOM 3965 C C . LEU B 1 159 ? 1.903 -2.369 -18.578 1 98.31 159 LEU B C 1
ATOM 3967 O O . LEU B 1 159 ? 3.053 -2.791 -18.438 1 98.31 159 LEU B O 1
ATOM 3971 N N . GLU B 1 160 ? 1.493 -1.73 -19.641 1 97.88 160 GLU B N 1
ATOM 3972 C CA . GLU B 1 160 ? 2.408 -1.461 -20.75 1 97.88 160 GLU B CA 1
ATOM 3973 C C . GLU B 1 160 ? 3.531 -0.522 -20.312 1 97.88 160 GLU B C 1
ATOM 3975 O O . GLU B 1 160 ? 4.691 -0.727 -20.672 1 97.88 160 GLU B O 1
ATOM 3980 N N . ALA B 1 161 ? 3.182 0.5 -19.531 1 97.69 161 ALA B N 1
ATOM 3981 C CA . ALA B 1 161 ? 4.195 1.417 -19.016 1 97.69 161 ALA B CA 1
ATOM 3982 C C . ALA B 1 161 ? 5.207 0.682 -18.141 1 97.69 161 ALA B C 1
ATOM 3984 O O . ALA B 1 161 ? 6.406 0.955 -18.203 1 97.69 161 ALA B O 1
ATOM 3985 N N . ILE B 1 162 ? 4.73 -0.231 -17.297 1 98.62 162 ILE B N 1
ATOM 3986 C CA . ILE B 1 162 ? 5.609 -1.028 -16.453 1 98.62 162 ILE B CA 1
ATOM 3987 C C . ILE B 1 162 ? 6.527 -1.887 -17.328 1 98.62 162 ILE B C 1
ATOM 3989 O O . ILE B 1 162 ? 7.746 -1.902 -17.125 1 98.62 162 ILE B O 1
ATOM 3993 N N . ARG B 1 163 ? 5.949 -2.576 -18.312 1 98.56 163 ARG B N 1
ATOM 3994 C CA . ARG B 1 163 ? 6.734 -3.416 -19.219 1 98.56 163 ARG B CA 1
ATOM 3995 C C . ARG B 1 163 ? 7.824 -2.607 -19.906 1 98.56 163 ARG B C 1
ATOM 3997 O O . ARG B 1 163 ? 8.969 -3.057 -20 1 98.56 163 ARG B O 1
ATOM 4004 N N . ASP B 1 164 ? 7.5 -1.417 -20.297 1 97.44 164 ASP B N 1
ATOM 4005 C CA . ASP B 1 164 ? 8.43 -0.565 -21.031 1 97.44 164 ASP B CA 1
ATOM 4006 C C . ASP B 1 164 ? 9.547 -0.059 -20.125 1 97.44 164 ASP B C 1
ATOM 4008 O O . ASP B 1 164 ? 10.617 0.325 -20.609 1 97.44 164 ASP B O 1
ATOM 4012 N N . SER B 1 165 ? 9.344 -0.039 -18.875 1 96.94 165 SER B N 1
ATOM 4013 C CA . SER B 1 165 ? 10.266 0.626 -17.953 1 96.94 165 SER B CA 1
ATOM 4014 C C . SER B 1 165 ? 11.352 -0.327 -17.484 1 96.94 165 SER B C 1
ATOM 4016 O O . SER B 1 165 ? 12.367 0.106 -16.922 1 96.94 165 SER B O 1
ATOM 4018 N N . VAL B 1 166 ? 11.133 -1.653 -17.703 1 98.12 166 VAL B N 1
ATOM 4019 C CA . VAL B 1 166 ? 12.086 -2.604 -17.156 1 98.12 166 VAL B CA 1
ATOM 4020 C C . VAL B 1 166 ? 12.422 -3.668 -18.188 1 98.12 166 VAL B C 1
ATOM 4022 O O . VAL B 1 166 ? 11.695 -3.832 -19.172 1 98.12 166 VAL B O 1
ATOM 4025 N N . SER B 1 167 ? 13.531 -4.363 -17.984 1 98.25 167 SER B N 1
ATOM 4026 C CA . SER B 1 167 ? 13.961 -5.449 -18.859 1 98.25 167 SER B CA 1
ATOM 4027 C C . SER B 1 167 ? 13.781 -6.805 -18.188 1 98.25 167 SER B C 1
ATOM 4029 O O . SER B 1 167 ? 13.805 -7.844 -18.844 1 98.25 167 SER B O 1
ATOM 4031 N N . CYS B 1 168 ? 13.625 -6.746 -16.844 1 98.56 168 CYS B N 1
ATOM 4032 C CA . CYS B 1 168 ? 13.5 -8.016 -16.125 1 98.56 168 CYS B CA 1
ATOM 4033 C C . CYS B 1 168 ? 12.172 -8.688 -16.438 1 98.56 168 CYS B C 1
ATOM 4035 O O . CYS B 1 168 ? 11.32 -8.117 -17.109 1 98.56 168 CYS B O 1
ATOM 4037 N N . ASP B 1 169 ? 12.016 -9.898 -15.984 1 98.62 169 ASP B N 1
ATOM 4038 C CA . ASP B 1 169 ? 10.789 -10.656 -16.25 1 98.62 169 ASP B CA 1
ATOM 4039 C C . ASP B 1 169 ? 9.633 -10.125 -15.414 1 98.62 169 ASP B C 1
ATOM 4041 O O . ASP B 1 169 ? 9.836 -9.625 -14.305 1 98.62 169 ASP B O 1
ATOM 4045 N N . LEU B 1 170 ? 8.477 -10.227 -15.961 1 98.88 170 LEU B N 1
ATOM 4046 C CA . LEU B 1 170 ? 7.242 -9.891 -15.258 1 98.88 170 LEU B CA 1
ATOM 4047 C C . LEU B 1 170 ? 6.336 -11.109 -15.141 1 98.88 170 LEU B C 1
ATOM 4049 O O . LEU B 1 170 ? 6.258 -11.922 -16.062 1 98.88 170 LEU B O 1
ATOM 4053 N N . LYS B 1 171 ? 5.688 -11.258 -14.008 1 98.62 171 LYS B N 1
ATOM 4054 C CA . LYS B 1 171 ? 4.668 -12.273 -13.742 1 98.62 171 LYS B CA 1
ATOM 4055 C C . LYS B 1 171 ? 3.33 -11.625 -13.391 1 98.62 171 LYS B C 1
ATOM 4057 O O . LYS B 1 171 ? 3.287 -10.633 -12.664 1 98.62 171 LYS B O 1
ATOM 4062 N N . LEU B 1 172 ? 2.305 -12.211 -13.953 1 98.88 172 LEU B N 1
ATOM 4063 C CA . LEU B 1 172 ? 0.972 -11.766 -13.562 1 98.88 172 LEU B CA 1
ATOM 4064 C C . LEU B 1 172 ? 0.251 -12.844 -12.758 1 98.88 172 LEU B C 1
ATOM 4066 O O . LEU B 1 172 ? 0.149 -13.992 -13.203 1 98.88 172 LEU B O 1
ATOM 4070 N N . LEU B 1 173 ? -0.145 -12.5 -11.555 1 98.75 173 LEU B N 1
ATOM 4071 C CA . LEU B 1 173 ? -1.022 -13.367 -10.781 1 98.75 173 LEU B CA 1
ATOM 4072 C C . LEU B 1 173 ? -2.443 -13.344 -11.336 1 98.75 173 LEU B C 1
ATOM 4074 O O . LEU B 1 173 ? -3.061 -12.281 -11.43 1 98.75 173 LEU B O 1
ATOM 4078 N N . VAL B 1 174 ? -3.016 -14.445 -11.602 1 98.69 174 VAL B N 1
ATOM 4079 C CA . VAL B 1 174 ? -4.137 -14.43 -12.531 1 98.69 174 VAL B CA 1
ATOM 4080 C C . VAL B 1 174 ? -5.441 -14.68 -11.781 1 98.69 174 VAL B C 1
ATOM 4082 O O . VAL B 1 174 ? -6.512 -14.258 -12.227 1 98.69 174 VAL B O 1
ATOM 4085 N N . ASN B 1 175 ? -5.387 -15.305 -10.586 1 98.5 175 ASN B N 1
ATOM 4086 C CA . ASN B 1 175 ? -6.656 -15.797 -10.062 1 98.5 175 ASN B CA 1
ATOM 4087 C C . ASN B 1 175 ? -6.914 -15.305 -8.641 1 98.5 175 ASN B C 1
ATOM 4089 O O . ASN B 1 175 ? -7.691 -15.898 -7.902 1 98.5 175 ASN B O 1
ATOM 4093 N N . GLU B 1 176 ? -6.191 -14.281 -8.234 1 95.69 176 GLU B N 1
ATOM 4094 C CA . GLU B 1 176 ? -6.496 -13.703 -6.93 1 95.69 176 GLU B CA 1
ATOM 4095 C C . GLU B 1 176 ? -7.863 -13.031 -6.926 1 95.69 176 GLU B C 1
ATOM 4097 O O . GLU B 1 176 ? -8.148 -12.188 -7.781 1 95.69 176 GLU B O 1
ATOM 4102 N N . GLY B 1 177 ? -8.695 -13.391 -6.004 1 94.56 177 GLY B N 1
ATOM 4103 C CA . GLY B 1 177 ? -10.055 -12.883 -5.949 1 94.56 177 GLY B CA 1
ATOM 4104 C C . GLY B 1 177 ? -10.258 -11.82 -4.891 1 94.56 177 GLY B C 1
ATOM 4105 O O . GLY B 1 177 ? -11.281 -11.797 -4.207 1 94.56 177 GLY B O 1
ATOM 4106 N N . CYS B 1 178 ? -9.305 -10.875 -4.707 1 94.12 178 CYS B N 1
ATOM 4107 C CA . CYS B 1 178 ? -9.398 -9.797 -3.729 1 94.12 178 CYS B CA 1
ATOM 4108 C C . CYS B 1 178 ? -10.25 -8.656 -4.262 1 94.12 178 CYS B C 1
ATOM 4110 O O . CYS B 1 178 ? -10.539 -8.594 -5.461 1 94.12 178 CYS B O 1
ATOM 4112 N N . LEU B 1 179 ? -10.719 -7.82 -3.375 1 96.62 179 LEU B N 1
ATOM 4113 C CA . LEU B 1 179 ? -11.43 -6.609 -3.781 1 96.62 179 LEU B CA 1
ATOM 4114 C C . LEU B 1 179 ? -10.547 -5.734 -4.664 1 96.62 179 LEU B C 1
ATOM 4116 O O . LEU B 1 179 ? -9.344 -5.602 -4.414 1 96.62 179 LEU B O 1
ATOM 4120 N N . TYR B 1 180 ? -11.164 -5.23 -5.77 1 97.12 180 TYR B N 1
ATOM 4121 C CA . TYR B 1 180 ? -10.453 -4.215 -6.539 1 97.12 180 TYR B CA 1
ATOM 4122 C C . TYR B 1 180 ? -10.133 -3.002 -5.676 1 97.12 180 TYR B C 1
ATOM 4124 O O . TYR B 1 180 ? -11.016 -2.455 -5.012 1 97.12 180 TYR B O 1
ATOM 4132 N N . GLN B 1 181 ? -8.82 -2.584 -5.672 1 96.94 181 GLN B N 1
ATOM 4133 C CA . GLN B 1 181 ? -8.398 -1.466 -4.836 1 96.94 181 GLN B CA 1
ATOM 4134 C C . GLN B 1 181 ? -8.773 -1.702 -3.373 1 96.94 181 GLN B C 1
ATOM 4136 O O . GLN B 1 181 ? -9.391 -0.842 -2.738 1 96.94 181 GLN B O 1
ATOM 4141 N N . CYS B 1 182 ? -8.422 -2.85 -2.885 1 96.75 182 CYS B N 1
ATOM 4142 C CA . CYS B 1 182 ? -8.812 -3.271 -1.545 1 96.75 182 CYS B CA 1
ATOM 4143 C C . CYS B 1 182 ? -8.211 -2.352 -0.488 1 96.75 182 CYS B C 1
ATOM 4145 O O . CYS B 1 182 ? -6.992 -2.297 -0.323 1 96.75 182 CYS B O 1
ATOM 4147 N N . PRO B 1 183 ? -9.023 -1.678 0.27 1 96.62 183 PRO B N 1
ATOM 4148 C CA . PRO B 1 183 ? -8.531 -0.79 1.326 1 96.62 183 PRO B CA 1
ATOM 4149 C C . PRO B 1 183 ? -7.965 -1.551 2.521 1 96.62 183 PRO B C 1
ATOM 4151 O O . PRO B 1 183 ? -7.328 -0.954 3.393 1 96.62 183 PRO B O 1
ATOM 4154 N N . LEU B 1 184 ? -8.203 -2.854 2.615 1 97.31 184 LEU B N 1
ATOM 4155 C CA . LEU B 1 184 ? -7.785 -3.684 3.74 1 97.31 184 LEU B CA 1
ATOM 4156 C C . LEU B 1 184 ? -6.484 -4.41 3.424 1 97.31 184 LEU B C 1
ATOM 4158 O O . LEU B 1 184 ? -5.887 -5.035 4.305 1 97.31 184 LEU B O 1
ATOM 4162 N N . ARG B 1 185 ? -6.082 -4.324 2.168 1 95.38 185 ARG B N 1
ATOM 4163 C CA . ARG B 1 185 ? -5.035 -5.18 1.613 1 95.38 185 ARG B CA 1
ATOM 4164 C C . ARG B 1 185 ? -3.758 -5.086 2.438 1 95.38 185 ARG B C 1
ATOM 4166 O O . ARG B 1 185 ? -3.227 -6.105 2.887 1 95.38 185 ARG B O 1
ATOM 4173 N N . TYR B 1 186 ? -3.33 -3.924 2.732 1 95.19 186 TYR B N 1
ATOM 4174 C CA . TYR B 1 186 ? -2.061 -3.701 3.418 1 95.19 186 TYR B CA 1
ATOM 4175 C C . TYR B 1 186 ? -2.133 -4.172 4.863 1 95.19 186 TYR B C 1
ATOM 4177 O O . TYR B 1 186 ? -1.26 -4.91 5.328 1 95.19 186 TYR B O 1
ATOM 4185 N N . ALA B 1 187 ? -3.158 -3.793 5.551 1 96.38 187 ALA B N 1
ATOM 4186 C CA . ALA B 1 187 ? -3.338 -4.176 6.949 1 96.38 187 ALA B CA 1
ATOM 4187 C C . ALA B 1 187 ? -3.482 -5.688 7.09 1 96.38 187 ALA B C 1
ATOM 4189 O O . ALA B 1 187 ? -2.924 -6.289 8.008 1 96.38 187 ALA B O 1
ATOM 4190 N N . HIS B 1 188 ? -4.18 -6.281 6.152 1 96.38 188 HIS B N 1
ATOM 4191 C CA . HIS B 1 188 ? -4.438 -7.715 6.219 1 96.38 188 HIS B CA 1
ATOM 4192 C C . HIS B 1 188 ? -3.156 -8.516 6.016 1 96.38 188 HIS B C 1
ATOM 4194 O O . HIS B 1 188 ? -2.895 -9.469 6.75 1 96.38 188 HIS B O 1
ATOM 4200 N N . PHE B 1 189 ? -2.379 -8.148 5.027 1 96.06 189 PHE B N 1
ATOM 4201 C CA . PHE B 1 189 ? -1.15 -8.883 4.754 1 96.06 189 PHE B CA 1
ATOM 4202 C C . PHE B 1 189 ? -0.131 -8.672 5.867 1 96.06 189 PHE B C 1
ATOM 4204 O O . PHE B 1 189 ? 0.645 -9.578 6.188 1 96.06 189 PHE B O 1
ATOM 4211 N N . ASN B 1 190 ? -0.121 -7.418 6.461 1 95.38 190 ASN B N 1
ATOM 4212 C CA . ASN B 1 190 ? 0.689 -7.223 7.656 1 95.38 190 ASN B CA 1
ATOM 4213 C C . ASN B 1 190 ? 0.277 -8.18 8.773 1 95.38 190 ASN B C 1
ATOM 4215 O O . ASN B 1 190 ? 1.129 -8.805 9.406 1 95.38 190 ASN B O 1
ATOM 4219 N N . PHE B 1 191 ? -0.993 -8.289 8.969 1 94.81 191 PHE B N 1
ATOM 4220 C CA . PHE B 1 191 ? -1.5 -9.18 10.008 1 94.81 191 PHE B CA 1
ATOM 4221 C C . PHE B 1 191 ? -1.079 -10.617 9.742 1 94.81 191 PHE B C 1
ATOM 4223 O O . PHE B 1 191 ? -0.554 -11.289 10.633 1 94.81 191 PHE B O 1
ATOM 4230 N N . PHE B 1 192 ? -1.255 -11.07 8.469 1 93.44 192 PHE B N 1
ATOM 4231 C CA . PHE B 1 192 ? -0.873 -12.43 8.094 1 93.44 192 PHE B CA 1
ATOM 4232 C C . PHE B 1 192 ? 0.616 -12.656 8.328 1 93.44 192 PHE B C 1
ATOM 4234 O O . PHE B 1 192 ? 1.023 -13.727 8.773 1 93.44 192 PHE B O 1
ATOM 4241 N N . SER B 1 193 ? 1.387 -11.672 7.996 1 93.12 193 SER B N 1
ATOM 4242 C CA . SER B 1 193 ? 2.836 -11.789 8.133 1 93.12 193 SER B CA 1
ATOM 4243 C C . SER B 1 193 ? 3.234 -12.031 9.586 1 93.12 193 SER B C 1
ATOM 4245 O O . SER B 1 193 ? 4.176 -12.773 9.859 1 93.12 193 SER B O 1
ATOM 4247 N N . HIS B 1 194 ? 2.535 -11.391 10.461 1 91.69 194 HIS B N 1
ATOM 4248 C CA . HIS B 1 194 ? 2.814 -11.594 11.883 1 91.69 194 HIS B CA 1
ATOM 4249 C C . HIS B 1 194 ? 2.199 -12.898 12.383 1 91.69 194 HIS B C 1
ATOM 4251 O O . HIS B 1 194 ? 2.824 -13.625 13.156 1 91.69 194 HIS B O 1
ATOM 4257 N N . ALA B 1 195 ? 1.004 -13.18 11.922 1 89.81 195 ALA B N 1
ATOM 4258 C CA . ALA B 1 195 ? 0.3 -14.383 12.359 1 89.81 195 ALA B CA 1
ATOM 4259 C C . ALA B 1 195 ? 1 -15.641 11.852 1 89.81 195 ALA B C 1
ATOM 4261 O O . ALA B 1 195 ? 0.959 -16.688 12.5 1 89.81 195 ALA B O 1
ATOM 4262 N N . ASN B 1 196 ? 1.638 -15.508 10.672 1 87.56 196 ASN B N 1
ATOM 4263 C CA . ASN B 1 196 ? 2.275 -16.656 10.031 1 87.56 196 ASN B CA 1
ATOM 4264 C C . ASN B 1 196 ? 3.793 -16.516 10 1 87.56 196 ASN B C 1
ATOM 4266 O O . ASN B 1 196 ? 4.457 -17.062 9.125 1 87.56 196 ASN B O 1
ATOM 4270 N N . GLY B 1 197 ? 4.344 -15.633 10.82 1 85.88 197 GLY B N 1
ATOM 4271 C CA . GLY B 1 197 ? 5.777 -15.422 10.922 1 85.88 197 GLY B CA 1
ATOM 4272 C C . GLY B 1 197 ? 6.355 -15.859 12.25 1 85.88 197 GLY B C 1
ATOM 4273 O O . GLY B 1 197 ? 5.699 -16.578 13.016 1 85.88 197 GLY B O 1
ATOM 4274 N N . PRO B 1 198 ? 7.629 -15.484 12.391 1 81.69 198 PRO B N 1
ATOM 4275 C CA . PRO B 1 198 ? 8.258 -15.867 13.656 1 81.69 198 PRO B CA 1
ATOM 4276 C C . PRO B 1 198 ? 7.551 -15.266 14.875 1 81.69 198 PRO B C 1
ATOM 4278 O O . PRO B 1 198 ? 7.023 -14.156 14.797 1 81.69 198 PRO B O 1
ATOM 4281 N N . GLY B 1 199 ? 7.406 -16.047 15.992 1 74.94 199 GLY B N 1
ATOM 4282 C CA . GLY B 1 199 ? 6.711 -15.625 17.203 1 74.94 199 GLY B CA 1
ATOM 4283 C C . GLY B 1 199 ? 7.32 -14.398 17.844 1 74.94 199 GLY B C 1
ATOM 4284 O O . GLY B 1 199 ? 8.312 -13.859 17.344 1 74.94 199 GLY B O 1
ATOM 4285 N N . PRO B 1 200 ? 6.633 -13.922 18.828 1 75.5 200 PRO B N 1
ATOM 4286 C CA . PRO B 1 200 ? 5.445 -14.531 19.438 1 75.5 200 PRO B CA 1
ATOM 4287 C C . PRO B 1 200 ? 4.176 -14.281 18.625 1 75.5 200 PRO B C 1
ATOM 4289 O O . PRO B 1 200 ? 4.016 -13.203 18.031 1 75.5 200 PRO B O 1
ATOM 4292 N N . LYS B 1 201 ? 3.312 -15.367 18.609 1 80.56 201 LYS B N 1
ATOM 4293 C CA . LYS B 1 201 ? 2.006 -15.258 17.969 1 80.56 201 LYS B CA 1
ATOM 4294 C C . LYS B 1 201 ? 0.951 -14.758 18.953 1 80.56 201 LYS B C 1
ATOM 4296 O O . LYS B 1 201 ? 0.955 -15.148 20.125 1 80.56 201 LYS B O 1
ATOM 4301 N N . LEU B 1 202 ? 0.205 -13.867 18.453 1 83.88 202 LEU B N 1
ATOM 4302 C CA . LEU B 1 202 ? -0.82 -13.289 19.312 1 83.88 202 LEU B CA 1
ATOM 4303 C C . LEU B 1 202 ? -2.127 -14.07 19.203 1 83.88 202 LEU B C 1
ATOM 4305 O O . LEU B 1 202 ? -2.416 -14.656 18.172 1 83.88 202 LEU B O 1
ATOM 4309 N N . ASN B 1 203 ? -2.789 -14.07 20.344 1 85.69 203 ASN B N 1
ATOM 4310 C CA . ASN B 1 203 ? -4.129 -14.648 20.375 1 85.69 203 ASN B CA 1
ATOM 4311 C C . ASN B 1 203 ? -5.18 -13.633 19.906 1 85.69 203 ASN B C 1
ATOM 4313 O O . ASN B 1 203 ? -5.742 -12.906 20.734 1 85.69 203 ASN B O 1
ATOM 4317 N N . VAL B 1 204 ? -5.477 -13.695 18.688 1 87.56 204 VAL B N 1
ATOM 4318 C CA . VAL B 1 204 ? -6.422 -12.734 18.125 1 87.56 204 VAL B CA 1
ATOM 4319 C C . VAL B 1 204 ? -7.84 -13.297 18.203 1 87.56 204 VAL B C 1
ATOM 4321 O O . VAL B 1 204 ? -8.047 -14.5 18.016 1 87.56 204 VAL B O 1
ATOM 4324 N N . LEU B 1 205 ? -8.844 -12.477 18.547 1 81.44 205 LEU B N 1
ATOM 4325 C CA . LEU B 1 205 ? -10.242 -12.859 18.672 1 81.44 205 LEU B CA 1
ATOM 4326 C C . LEU B 1 205 ? -10.812 -13.32 17.328 1 81.44 205 LEU B C 1
ATOM 4328 O O . LEU B 1 205 ? -11.445 -14.375 17.25 1 81.44 205 LEU B O 1
ATOM 4332 N N . ASP B 1 206 ? -10.672 -12.469 16.344 1 87.69 206 ASP B N 1
ATOM 4333 C CA . ASP B 1 206 ? -11.117 -12.758 14.992 1 87.69 206 ASP B CA 1
ATOM 4334 C C . ASP B 1 206 ? -10.305 -11.977 13.969 1 87.69 206 ASP B C 1
ATOM 4336 O O . ASP B 1 206 ? -9.656 -10.984 14.305 1 87.69 206 ASP B O 1
ATOM 4340 N N . ASP B 1 207 ? -10.312 -12.516 12.828 1 92.81 207 ASP B N 1
ATOM 4341 C CA . ASP B 1 207 ? -9.703 -11.797 11.719 1 92.81 207 ASP B CA 1
ATOM 4342 C C . ASP B 1 207 ? -10.656 -10.727 11.172 1 92.81 207 ASP B C 1
ATOM 4344 O O . ASP B 1 207 ? -11.477 -11.008 10.297 1 92.81 207 ASP B O 1
ATOM 4348 N N . TYR B 1 208 ? -10.516 -9.508 11.688 1 96.62 208 TYR B N 1
ATOM 4349 C CA . TYR B 1 208 ? -11.367 -8.383 11.305 1 96.62 208 TYR B CA 1
ATOM 4350 C C . TYR B 1 208 ? -11.375 -8.195 9.789 1 96.62 208 TYR B C 1
ATOM 4352 O O . TYR B 1 208 ? -12.43 -7.992 9.188 1 96.62 208 TYR B O 1
ATOM 4360 N N . TYR B 1 209 ? -10.258 -8.234 9.156 1 96.62 209 TYR B N 1
ATOM 4361 C CA . TYR B 1 209 ? -10.109 -7.949 7.73 1 96.62 209 TYR B CA 1
ATOM 4362 C C . TYR B 1 209 ? -10.82 -9 6.887 1 96.62 209 TYR B C 1
ATOM 4364 O O . TYR B 1 209 ? -11.492 -8.672 5.906 1 96.62 209 TYR B O 1
ATOM 4372 N N . TYR B 1 210 ? -10.641 -10.242 7.293 1 94.25 210 TYR B N 1
ATOM 4373 C CA . TYR B 1 210 ? -11.297 -11.344 6.602 1 94.25 210 TYR B CA 1
ATOM 4374 C C . TYR B 1 210 ? -12.805 -11.18 6.609 1 94.25 210 TYR B C 1
ATOM 4376 O O . TYR B 1 210 ? -13.453 -11.258 5.559 1 94.25 210 TYR B O 1
ATOM 4384 N N . TYR B 1 211 ? -13.383 -10.875 7.711 1 95.62 211 TYR B N 1
ATOM 4385 C CA . TYR B 1 211 ? -14.836 -10.805 7.844 1 95.62 211 TYR B CA 1
ATOM 4386 C C . TYR B 1 211 ? -15.383 -9.547 7.172 1 95.62 211 TYR B C 1
ATOM 4388 O O . TYR B 1 211 ? -16.469 -9.57 6.598 1 95.62 211 TYR B O 1
ATOM 4396 N N . LYS B 1 212 ? -14.641 -8.469 7.309 1 96.38 212 LYS B N 1
ATOM 4397 C CA . LYS B 1 212 ? -15.062 -7.258 6.609 1 96.38 212 LYS B CA 1
ATOM 4398 C C . LYS B 1 212 ? -15.07 -7.469 5.098 1 96.38 212 LYS B C 1
ATOM 4400 O O . LYS B 1 212 ? -16.016 -7.062 4.418 1 96.38 212 LYS B O 1
ATOM 4405 N N . CYS B 1 213 ? -14.031 -8.117 4.605 1 95.75 213 CYS B N 1
ATOM 4406 C CA . CYS B 1 213 ? -13.945 -8.43 3.182 1 95.75 213 CYS B CA 1
ATOM 4407 C C . CYS B 1 213 ? -15.125 -9.289 2.738 1 95.75 213 CYS B C 1
ATOM 4409 O O . CYS B 1 213 ? -15.734 -9.031 1.7 1 95.75 213 CYS B O 1
ATOM 4411 N N . LEU B 1 214 ? -15.43 -10.312 3.52 1 95.62 214 LEU B N 1
ATOM 4412 C CA . LEU B 1 214 ? -16.562 -11.195 3.227 1 95.62 214 LEU B CA 1
ATOM 4413 C C . LEU B 1 214 ? -17.859 -10.406 3.174 1 95.62 214 LEU B C 1
ATOM 4415 O O . LEU B 1 214 ? -18.641 -10.539 2.219 1 95.62 214 LEU B O 1
ATOM 4419 N N . SER B 1 215 ? -18.047 -9.609 4.152 1 96.31 215 SER B N 1
ATOM 4420 C CA . SER B 1 215 ? -19.281 -8.828 4.262 1 96.31 215 SER B CA 1
ATOM 4421 C C . SER B 1 215 ? -19.453 -7.902 3.062 1 96.31 215 SER B C 1
ATOM 4423 O O . SER B 1 215 ? -20.547 -7.797 2.508 1 96.31 215 SER B O 1
ATOM 4425 N N . LEU B 1 216 ? -18.406 -7.27 2.623 1 96.31 216 LEU B N 1
ATOM 4426 C CA . LEU B 1 216 ? -18.469 -6.328 1.511 1 96.31 216 LEU B CA 1
ATOM 4427 C C . LEU B 1 216 ? -18.875 -7.031 0.222 1 96.31 216 LEU B C 1
ATOM 4429 O O . LEU B 1 216 ? -19.688 -6.512 -0.543 1 96.31 216 LEU B O 1
ATOM 4433 N N . ARG B 1 217 ? -18.375 -8.203 -0.013 1 95.5 217 ARG B N 1
ATOM 4434 C CA . ARG B 1 217 ? -18.625 -8.922 -1.258 1 95.5 217 ARG B CA 1
ATOM 4435 C C . ARG B 1 217 ? -20.016 -9.562 -1.249 1 95.5 217 ARG B C 1
ATOM 4437 O O . ARG B 1 217 ? -20.656 -9.664 -2.293 1 95.5 217 ARG B O 1
ATOM 4444 N N . ILE B 1 218 ? -20.438 -10.008 -0.086 1 95.19 218 ILE B N 1
ATOM 4445 C CA . ILE B 1 218 ? -21.781 -10.586 0.028 1 95.19 218 ILE B CA 1
ATOM 4446 C C . ILE B 1 218 ? -22.828 -9.5 -0.161 1 95.19 218 ILE B C 1
ATOM 4448 O O . ILE B 1 218 ? -23.828 -9.703 -0.868 1 95.19 218 ILE B O 1
ATOM 4452 N N . LYS B 1 219 ? -22.609 -8.32 0.432 1 94.75 219 LYS B N 1
ATOM 4453 C CA . LYS B 1 219 ? -23.562 -7.215 0.357 1 94.75 219 LYS B CA 1
ATOM 4454 C C . LYS B 1 219 ? -23.594 -6.605 -1.042 1 94.75 219 LYS B C 1
ATOM 4456 O O . LYS B 1 219 ? -24.625 -6.098 -1.481 1 94.75 219 LYS B O 1
ATOM 4461 N N . ASP B 1 220 ? -22.516 -6.609 -1.684 1 95.88 220 ASP B N 1
ATOM 4462 C CA . ASP B 1 220 ? -22.375 -6.008 -3.008 1 95.88 220 ASP B CA 1
ATOM 4463 C C . ASP B 1 220 ? -21.625 -6.934 -3.959 1 95.88 220 ASP B C 1
ATOM 4465 O O . ASP B 1 220 ? -20.438 -6.727 -4.23 1 95.88 220 ASP B O 1
ATOM 4469 N N . PRO B 1 221 ? -22.297 -7.836 -4.609 1 95.56 221 PRO B N 1
ATOM 4470 C CA . PRO B 1 221 ? -21.672 -8.906 -5.383 1 95.56 221 PRO B CA 1
ATOM 4471 C C . PRO B 1 221 ? -20.938 -8.383 -6.617 1 95.56 221 PRO B C 1
ATOM 4473 O O . PRO B 1 221 ? -20.156 -9.117 -7.234 1 95.56 221 PRO B O 1
ATOM 4476 N N . GLN B 1 222 ? -21.219 -7.074 -7.078 1 96.62 222 GLN B N 1
ATOM 4477 C CA . GLN B 1 222 ? -20.453 -6.527 -8.203 1 96.62 222 GLN B CA 1
ATOM 4478 C C . GLN B 1 222 ? -18.969 -6.535 -7.914 1 96.62 222 GLN B C 1
ATOM 4480 O O . GLN B 1 222 ? -18.141 -6.508 -8.836 1 96.62 222 GLN B O 1
ATOM 4485 N N . GLN B 1 223 ? -18.609 -6.594 -6.559 1 97.25 223 GLN B N 1
ATOM 4486 C CA . GLN B 1 223 ? -17.203 -6.621 -6.152 1 97.25 223 GLN B CA 1
ATOM 4487 C C . GLN B 1 223 ? -16.484 -7.844 -6.719 1 97.25 223 GLN B C 1
ATOM 4489 O O . GLN B 1 223 ? -15.281 -7.809 -6.957 1 97.25 223 GLN B O 1
ATOM 4494 N N . LEU B 1 224 ? -17.25 -8.922 -6.938 1 97.81 224 LEU B N 1
ATOM 4495 C CA . LEU B 1 224 ? -16.656 -10.133 -7.5 1 97.81 224 LEU B CA 1
ATOM 4496 C C . LEU B 1 224 ? -16.266 -9.922 -8.961 1 97.81 224 LEU B C 1
ATOM 4498 O O . LEU B 1 224 ? -15.227 -10.414 -9.414 1 97.81 224 LEU B O 1
ATOM 4502 N N . ILE B 1 225 ? -17.109 -9.125 -9.656 1 97.94 225 ILE B N 1
ATOM 4503 C CA . ILE B 1 225 ? -16.859 -8.844 -11.07 1 97.94 225 ILE B CA 1
ATOM 4504 C C . ILE B 1 225 ? -15.75 -7.805 -11.195 1 97.94 225 ILE B C 1
ATOM 4506 O O . ILE B 1 225 ? -14.906 -7.895 -12.094 1 97.94 225 ILE B O 1
ATOM 4510 N N . LYS B 1 226 ? -15.703 -6.852 -10.258 1 97.56 226 LYS B N 1
ATOM 4511 C CA . LYS B 1 226 ? -14.711 -5.777 -10.273 1 97.56 226 LYS B CA 1
ATOM 4512 C C . LYS B 1 226 ? -13.312 -6.316 -9.977 1 97.56 226 LYS B C 1
ATOM 4514 O O . LYS B 1 226 ? -12.312 -5.703 -10.359 1 97.56 226 LYS B O 1
ATOM 4519 N N . SER B 1 227 ? -13.242 -7.453 -9.219 1 97.56 227 SER B N 1
ATOM 4520 C CA . SER B 1 227 ? -11.945 -8.039 -8.875 1 97.56 227 SER B CA 1
ATOM 4521 C C . SER B 1 227 ? -11.102 -8.266 -10.125 1 97.56 227 SER B C 1
ATOM 4523 O O . SER B 1 227 ? -11.586 -8.82 -11.117 1 97.56 227 SER B O 1
ATOM 4525 N N . PRO B 1 228 ? -9.797 -7.879 -10.102 1 97.12 228 PRO B N 1
ATOM 4526 C CA . PRO B 1 228 ? -9.055 -7.883 -11.359 1 97.12 228 PRO B CA 1
ATOM 4527 C C . PRO B 1 228 ? -8.367 -9.219 -11.633 1 97.12 228 PRO B C 1
ATOM 4529 O O . PRO B 1 228 ? -7.207 -9.242 -12.062 1 97.12 228 PRO B O 1
ATOM 4532 N N . TRP B 1 229 ? -9.062 -10.289 -11.406 1 98.56 229 TRP B N 1
ATOM 4533 C CA . TRP B 1 229 ? -8.617 -11.594 -11.891 1 98.56 229 TRP B CA 1
ATOM 4534 C C . TRP B 1 229 ? -8.547 -11.609 -13.414 1 98.56 229 TRP B C 1
ATOM 4536 O O . TRP B 1 229 ? -9.141 -10.758 -14.078 1 98.56 229 TRP B O 1
ATOM 4546 N N . ILE B 1 230 ? -7.766 -12.484 -13.953 1 98.75 230 ILE B N 1
ATOM 4547 C CA . ILE B 1 230 ? -7.652 -12.703 -15.391 1 98.75 230 ILE B CA 1
ATOM 4548 C C . ILE B 1 230 ? -8.227 -14.07 -15.75 1 98.75 230 ILE B C 1
ATOM 4550 O O . ILE B 1 230 ? -7.758 -15.094 -15.25 1 98.75 230 ILE B O 1
ATOM 4554 N N . ARG B 1 231 ? -9.172 -14.156 -16.609 1 98.38 231 ARG B N 1
ATOM 4555 C CA . ARG B 1 231 ? -9.758 -15.422 -17.031 1 98.38 231 ARG B CA 1
ATOM 4556 C C . ARG B 1 231 ? -8.789 -16.203 -17.922 1 98.38 231 ARG B C 1
ATOM 4558 O O . ARG B 1 231 ? -7.957 -15.609 -18.609 1 98.38 231 ARG B O 1
ATOM 4565 N N . PRO B 1 232 ? -9.008 -17.5 -17.891 1 98.56 232 PRO B N 1
ATOM 4566 C CA . PRO B 1 232 ? -8.203 -18.312 -18.812 1 98.56 232 PRO B CA 1
ATOM 4567 C C . PRO B 1 232 ? -8.305 -17.844 -20.25 1 98.56 232 PRO B C 1
ATOM 4569 O O . PRO B 1 232 ? -7.285 -17.719 -20.938 1 98.56 232 PRO B O 1
ATOM 4572 N N . GLU B 1 233 ? -9.484 -17.406 -20.703 1 98.5 233 GLU B N 1
ATOM 4573 C CA . GLU B 1 233 ? -9.75 -17.031 -22.094 1 98.5 233 GLU B CA 1
ATOM 4574 C C . GLU B 1 233 ? -9.078 -15.703 -22.438 1 98.5 233 GLU B C 1
ATOM 4576 O O . GLU B 1 233 ? -8.859 -15.398 -23.609 1 98.5 233 GLU B O 1
ATOM 4581 N N . ASP B 1 234 ? -8.766 -14.961 -21.406 1 98.44 234 ASP B N 1
ATOM 4582 C CA . ASP B 1 234 ? -8.297 -13.602 -21.641 1 98.44 234 ASP B CA 1
ATOM 4583 C C . ASP B 1 234 ? -6.773 -13.523 -21.609 1 98.44 234 ASP B C 1
ATOM 4585 O O . ASP B 1 234 ? -6.191 -12.461 -21.828 1 98.44 234 ASP B O 1
ATOM 4589 N N . LEU B 1 235 ? -6.031 -14.555 -21.391 1 98.31 235 LEU B N 1
ATOM 4590 C CA . LEU B 1 235 ? -4.578 -14.555 -21.266 1 98.31 235 LEU B CA 1
ATOM 4591 C C . LEU B 1 235 ? -3.922 -13.984 -22.516 1 98.31 235 LEU B C 1
ATOM 4593 O O . LEU B 1 235 ? -2.9 -13.297 -22.422 1 98.31 235 LEU B O 1
ATOM 4597 N N . LYS B 1 236 ? -4.508 -14.234 -23.625 1 97.12 236 LYS B N 1
ATOM 4598 C CA . LYS B 1 236 ? -3.932 -13.82 -24.906 1 97.12 236 LYS B CA 1
ATOM 4599 C C . LYS B 1 236 ? -3.799 -12.305 -24.984 1 97.12 236 LYS B C 1
ATOM 4601 O O . LYS B 1 236 ? -2.928 -11.781 -25.672 1 97.12 236 LYS B O 1
ATOM 4606 N N . GLU B 1 237 ? -4.676 -11.602 -24.219 1 98.06 237 GLU B N 1
ATOM 4607 C CA . GLU B 1 237 ? -4.656 -10.141 -24.234 1 98.06 237 GLU B CA 1
ATOM 4608 C C . GLU B 1 237 ? -3.391 -9.602 -23.578 1 98.06 237 GLU B C 1
ATOM 4610 O O . GLU B 1 237 ? -3.037 -8.43 -23.766 1 98.06 237 GLU B O 1
ATOM 4615 N N . TYR B 1 238 ? -2.635 -10.422 -22.812 1 98.56 238 TYR B N 1
ATOM 4616 C CA . TYR B 1 238 ? -1.513 -9.961 -22 1 98.56 238 TYR B CA 1
ATOM 4617 C C . TYR B 1 238 ? -0.185 -10.414 -22.594 1 98.56 238 TYR B C 1
ATOM 4619 O O . TYR B 1 238 ? 0.88 -10.133 -22.047 1 98.56 238 TYR B O 1
ATOM 4627 N N . LYS B 1 239 ? -0.161 -11.062 -23.703 1 97.31 239 LYS B N 1
ATOM 4628 C CA . LYS B 1 239 ? 1.022 -11.695 -24.266 1 97.31 239 LYS B CA 1
ATOM 4629 C C . LYS B 1 239 ? 2.109 -10.672 -24.562 1 97.31 239 LYS B C 1
ATOM 4631 O O . LYS B 1 239 ? 3.301 -10.984 -24.516 1 97.31 239 LYS B O 1
ATOM 4636 N N . HIS B 1 240 ? 1.66 -9.469 -24.953 1 97.75 240 HIS B N 1
ATOM 4637 C CA . HIS B 1 240 ? 2.641 -8.438 -25.266 1 97.75 240 HIS B CA 1
ATOM 4638 C C . HIS B 1 240 ? 3.266 -7.863 -24 1 97.75 240 HIS B C 1
ATOM 4640 O O . HIS B 1 240 ? 4.277 -7.16 -24.062 1 97.75 240 HIS B O 1
ATOM 4646 N N . ILE B 1 241 ? 2.695 -8.156 -22.844 1 98.25 241 ILE B N 1
ATOM 4647 C CA . ILE B 1 241 ? 3.209 -7.715 -21.547 1 98.25 241 ILE B CA 1
ATOM 4648 C C . ILE B 1 241 ? 4.152 -8.773 -20.984 1 98.25 241 ILE B C 1
ATOM 4650 O O . ILE B 1 241 ? 5.258 -8.453 -20.531 1 98.25 241 ILE B O 1
ATOM 4654 N N . THR B 1 242 ? 3.752 -10 -20.953 1 98.56 242 THR B N 1
ATOM 4655 C CA . THR B 1 242 ? 4.512 -11.109 -20.391 1 98.56 242 THR B CA 1
ATOM 4656 C C . THR B 1 242 ? 3.99 -12.445 -20.938 1 98.56 242 THR B C 1
ATOM 4658 O O . THR B 1 242 ? 2.877 -12.516 -21.453 1 98.56 242 THR B O 1
ATOM 4661 N N . ASP B 1 243 ? 4.789 -13.438 -20.844 1 97.62 243 ASP B N 1
ATOM 4662 C CA . ASP B 1 243 ? 4.359 -14.805 -21.141 1 97.62 243 ASP B CA 1
ATOM 4663 C C . ASP B 1 243 ? 4.332 -15.664 -19.875 1 97.62 243 ASP B C 1
ATOM 4665 O O . ASP B 1 243 ? 4.215 -16.891 -19.969 1 97.62 243 ASP B O 1
ATOM 4669 N N . THR B 1 244 ? 4.527 -15.047 -18.75 1 98.5 244 THR B N 1
ATOM 4670 C CA . THR B 1 244 ? 4.621 -15.773 -17.5 1 98.5 244 THR B CA 1
ATOM 4671 C C . THR B 1 244 ? 3.426 -15.453 -16.594 1 98.5 244 THR B C 1
ATOM 4673 O O . THR B 1 244 ? 3.197 -14.297 -16.25 1 98.5 244 THR B O 1
ATOM 4676 N N . PHE B 1 245 ? 2.701 -16.469 -16.219 1 98.75 245 PHE B N 1
ATOM 4677 C CA . PHE B 1 245 ? 1.494 -16.328 -15.406 1 98.75 245 PHE B CA 1
ATOM 4678 C C . PHE B 1 245 ? 1.584 -17.188 -14.156 1 98.75 245 PHE B C 1
ATOM 4680 O O . PHE B 1 245 ? 2.086 -18.312 -14.195 1 98.75 245 PHE B O 1
ATOM 4687 N N . LYS B 1 246 ? 1.163 -16.641 -13.062 1 98.62 246 LYS B N 1
ATOM 4688 C CA . LYS B 1 246 ? 1.221 -17.281 -11.75 1 98.62 246 LYS B CA 1
ATOM 4689 C C . LYS B 1 246 ? -0.179 -17.609 -11.234 1 98.62 246 LYS B C 1
ATOM 4691 O O . LYS B 1 246 ? -1.063 -16.75 -11.25 1 98.62 246 LYS B O 1
ATOM 4696 N N . ILE B 1 247 ? -0.38 -18.797 -10.828 1 98.44 247 ILE B N 1
ATOM 4697 C CA . ILE B 1 247 ? -1.625 -19.219 -10.188 1 98.44 247 ILE B CA 1
ATOM 4698 C C . ILE B 1 247 ? -1.469 -19.172 -8.672 1 98.44 247 ILE B C 1
ATOM 4700 O O . ILE B 1 247 ? -0.526 -19.734 -8.117 1 98.44 247 ILE B O 1
ATOM 4704 N N . GLY B 1 248 ? -2.342 -18.391 -8.031 1 96.44 248 GLY B N 1
ATOM 4705 C CA . GLY B 1 248 ? -2.365 -18.391 -6.582 1 96.44 248 GLY B CA 1
ATOM 4706 C C . GLY B 1 248 ? -3.129 -19.562 -5.996 1 96.44 248 GLY B C 1
ATOM 4707 O O . GLY B 1 248 ? -4.012 -20.125 -6.652 1 96.44 248 GLY B O 1
ATOM 4708 N N . GLY B 1 249 ? -2.789 -19.953 -4.711 1 93.12 249 GLY B N 1
ATOM 4709 C CA . GLY B 1 249 ? -3.594 -21 -4.098 1 93.12 249 GLY B CA 1
ATOM 4710 C C . GLY B 1 249 ? -2.783 -21.953 -3.242 1 93.12 249 GLY B C 1
ATOM 4711 O O . GLY B 1 249 ? -2.984 -23.172 -3.295 1 93.12 249 GLY B O 1
ATOM 4712 N N . ARG B 1 250 ? -1.881 -21.531 -2.377 1 86.62 250 ARG B N 1
ATOM 4713 C CA . ARG B 1 250 ? -1.038 -22.375 -1.547 1 86.62 250 ARG B CA 1
ATOM 4714 C C . ARG B 1 250 ? -1.852 -23.031 -0.439 1 86.62 250 ARG B C 1
ATOM 4716 O O . ARG B 1 250 ? -1.363 -23.938 0.243 1 86.62 250 ARG B O 1
ATOM 4723 N N . THR B 1 251 ? -3.117 -22.578 -0.365 1 87.25 251 THR B N 1
ATOM 4724 C CA . THR B 1 251 ? -3.979 -23.156 0.664 1 87.25 251 THR B CA 1
ATOM 4725 C C . THR B 1 251 ? -4.895 -24.219 0.07 1 87.25 251 THR B C 1
ATOM 4727 O O . THR B 1 251 ? -5.734 -24.797 0.773 1 87.25 251 THR B O 1
ATOM 4730 N N . HIS B 1 252 ? -4.785 -24.5 -1.184 1 90.94 252 HIS B N 1
ATOM 4731 C CA . HIS B 1 252 ? -5.684 -25.422 -1.864 1 90.94 252 HIS B CA 1
ATOM 4732 C C . HIS B 1 252 ? -5.016 -26.781 -2.102 1 90.94 252 HIS B C 1
ATOM 4734 O O . HIS B 1 252 ? -3.789 -26.859 -2.205 1 90.94 252 HIS B O 1
ATOM 4740 N N . PHE B 1 253 ? -5.809 -27.781 -2.273 1 92.56 253 PHE B N 1
ATOM 4741 C CA . PHE B 1 253 ? -5.328 -29.125 -2.539 1 92.56 253 PHE B CA 1
ATOM 4742 C C . PHE B 1 253 ? -4.914 -29.281 -3.998 1 92.56 253 PHE B C 1
ATOM 4744 O O . PHE B 1 253 ? -5.332 -28.484 -4.852 1 92.56 253 PHE B O 1
ATOM 4751 N N . PRO B 1 254 ? -4.098 -30.297 -4.27 1 95.56 254 PRO B N 1
ATOM 4752 C CA . PRO B 1 254 ? -3.539 -30.469 -5.613 1 95.56 254 PRO B CA 1
ATOM 4753 C C . PRO B 1 254 ? -4.613 -30.562 -6.691 1 95.56 254 PRO B C 1
ATOM 4755 O O . PRO B 1 254 ? -4.426 -30.047 -7.797 1 95.56 254 PRO B O 1
ATOM 4758 N N . ASN B 1 255 ? -5.742 -31.172 -6.363 1 96.06 255 ASN B N 1
ATOM 4759 C CA . ASN B 1 255 ? -6.793 -31.297 -7.367 1 96.06 255 ASN B CA 1
ATOM 4760 C C . ASN B 1 255 ? -7.305 -29.938 -7.816 1 96.06 255 ASN B C 1
ATOM 4762 O O . ASN B 1 255 ? -7.562 -29.719 -9 1 96.06 255 ASN B O 1
ATOM 4766 N N . TRP B 1 256 ? -7.512 -29.062 -6.891 1 96.56 256 TRP B N 1
ATOM 4767 C CA . TRP B 1 256 ? -7.934 -27.703 -7.207 1 96.56 256 TRP B CA 1
ATOM 4768 C C . TRP B 1 256 ? -6.883 -26.984 -8.055 1 96.56 256 TRP B C 1
ATOM 4770 O O . TRP B 1 256 ? -7.215 -26.328 -9.039 1 96.56 256 TRP B O 1
ATOM 4780 N N . ILE B 1 257 ? -5.637 -27.172 -7.703 1 97.62 257 ILE B N 1
ATOM 4781 C CA . ILE B 1 257 ? -4.531 -26.547 -8.414 1 97.62 257 ILE B CA 1
ATOM 4782 C C . ILE B 1 257 ? -4.477 -27.078 -9.852 1 97.62 257 ILE B C 1
ATOM 4784 O O . ILE B 1 257 ? -4.34 -26.297 -10.797 1 97.62 257 ILE B O 1
ATOM 4788 N N . LEU B 1 258 ? -4.59 -28.359 -10 1 98.12 258 LEU B N 1
ATOM 4789 C CA . LEU B 1 258 ? -4.539 -28.969 -11.32 1 98.12 258 LEU B CA 1
ATOM 4790 C C . LEU B 1 258 ? -5.695 -28.484 -12.188 1 98.12 258 LEU B C 1
ATOM 4792 O O . LEU B 1 258 ? -5.531 -28.312 -13.398 1 98.12 258 LEU B O 1
ATOM 4796 N N . ASN B 1 259 ? -6.867 -28.312 -11.555 1 98.19 259 ASN B N 1
ATOM 4797 C CA . ASN B 1 259 ? -7.988 -27.75 -12.289 1 98.19 259 ASN B CA 1
ATOM 4798 C C . ASN B 1 259 ? -7.656 -26.359 -12.844 1 98.19 259 ASN B C 1
ATOM 4800 O O . ASN B 1 259 ? -7.969 -26.062 -13.992 1 98.19 259 ASN B O 1
ATOM 4804 N N . ASN B 1 260 ? -7.055 -25.547 -12.047 1 98.5 260 ASN B N 1
ATOM 4805 C CA . ASN B 1 260 ? -6.621 -24.219 -12.492 1 98.5 260 ASN B CA 1
ATOM 4806 C C . ASN B 1 260 ? -5.578 -24.328 -13.602 1 98.5 260 ASN B C 1
ATOM 4808 O O . ASN B 1 260 ? -5.688 -23.641 -14.625 1 98.5 260 ASN B O 1
ATOM 4812 N N . VAL B 1 261 ? -4.574 -25.203 -13.422 1 98.5 261 VAL B N 1
ATOM 4813 C CA . VAL B 1 261 ? -3.529 -25.375 -14.422 1 98.5 261 VAL B CA 1
ATOM 4814 C C . VAL B 1 261 ? -4.152 -25.75 -15.758 1 98.5 261 VAL B C 1
ATOM 4816 O O . VAL B 1 261 ? -3.812 -25.172 -16.797 1 98.5 261 VAL B O 1
ATOM 4819 N N . GLN B 1 262 ? -5.051 -26.656 -15.695 1 98.5 262 GLN B N 1
ATOM 4820 C CA . GLN B 1 262 ? -5.715 -27.109 -16.906 1 98.5 262 GLN B CA 1
ATOM 4821 C C . GLN B 1 262 ? -6.484 -25.969 -17.578 1 98.5 262 GLN B C 1
ATOM 4823 O O . GLN B 1 262 ? -6.395 -25.781 -18.797 1 98.5 262 GLN B O 1
ATOM 4828 N N . ALA B 1 263 ? -7.246 -25.25 -16.828 1 98.75 263 ALA B N 1
ATOM 4829 C CA . ALA B 1 263 ? -8.047 -24.141 -17.344 1 98.75 263 ALA B CA 1
ATOM 4830 C C . ALA B 1 263 ? -7.172 -23.094 -18.016 1 98.75 263 ALA B C 1
ATOM 4832 O O . ALA B 1 263 ? -7.445 -22.672 -19.141 1 98.75 263 ALA B O 1
ATOM 4833 N N . TYR B 1 264 ? -6.121 -22.672 -17.359 1 98.75 264 TYR B N 1
ATOM 4834 C CA . TYR B 1 264 ? -5.27 -21.609 -17.875 1 98.75 264 TYR B CA 1
ATOM 4835 C C . TYR B 1 264 ? -4.414 -22.109 -19.031 1 98.75 264 TYR B C 1
ATOM 4837 O O . TYR B 1 264 ? -4.207 -21.391 -20.016 1 98.75 264 TYR B O 1
ATOM 4845 N N . ALA B 1 265 ? -3.918 -23.328 -18.984 1 98.5 265 ALA B N 1
ATOM 4846 C CA . ALA B 1 265 ? -3.143 -23.891 -20.078 1 98.5 265 ALA B CA 1
ATOM 4847 C C . ALA B 1 265 ? -3.986 -24 -21.344 1 98.5 265 ALA B C 1
ATOM 4849 O O . ALA B 1 265 ? -3.5 -23.75 -22.453 1 98.5 265 ALA B O 1
ATOM 4850 N N . ASN B 1 266 ? -5.242 -24.359 -21.156 1 98.06 266 ASN B N 1
ATOM 4851 C CA . ASN B 1 266 ? -6.145 -24.531 -22.297 1 98.06 266 ASN B CA 1
ATOM 4852 C C . ASN B 1 266 ? -6.758 -23.203 -22.719 1 98.06 266 ASN B C 1
ATOM 4854 O O . ASN B 1 266 ? -7.453 -23.141 -23.734 1 98.06 266 ASN B O 1
ATOM 4858 N N . GLU B 1 267 ? -6.586 -22.188 -21.891 1 98.31 267 GLU B N 1
ATOM 4859 C CA . GLU B 1 267 ? -7.168 -20.859 -22.141 1 98.31 267 GLU B CA 1
ATOM 4860 C C . GLU B 1 267 ? -8.68 -20.953 -22.328 1 98.31 267 GLU B C 1
ATOM 4862 O O . GLU B 1 267 ? -9.234 -20.328 -23.234 1 98.31 267 GLU B O 1
ATOM 4867 N N . SER B 1 268 ? -9.25 -21.781 -21.531 1 98.38 268 SER B N 1
ATOM 4868 C CA . SER B 1 268 ? -10.688 -22 -21.578 1 98.38 268 SER B CA 1
ATOM 4869 C C . SER B 1 268 ? -11.195 -22.688 -20.328 1 98.38 268 SER B C 1
ATOM 4871 O O . SER B 1 268 ? -10.539 -23.594 -19.812 1 98.38 268 SER B O 1
ATOM 4873 N N . TYR B 1 269 ? -12.32 -22.25 -19.906 1 98.62 269 TYR B N 1
ATOM 4874 C CA . TYR B 1 269 ? -12.961 -22.891 -18.766 1 98.62 269 TYR B CA 1
ATOM 4875 C C . TYR B 1 269 ? -14.477 -22.828 -18.875 1 98.62 269 TYR B C 1
ATOM 4877 O O . TYR B 1 269 ? -15.047 -21.75 -19.047 1 98.62 269 TYR B O 1
ATOM 4885 N N . ASP B 1 270 ? -15.133 -23.938 -18.891 1 97.81 270 ASP B N 1
ATOM 4886 C CA . ASP B 1 270 ? -16.594 -24.031 -18.891 1 97.81 270 ASP B CA 1
ATOM 4887 C C . ASP B 1 270 ? -17.125 -24.406 -17.5 1 97.81 270 ASP B C 1
ATOM 4889 O O . ASP B 1 270 ? -17.125 -25.578 -17.125 1 97.81 270 ASP B O 1
ATOM 4893 N N . GLY B 1 271 ? -17.5 -23.391 -16.734 1 97.56 271 GLY B N 1
ATOM 4894 C CA . GLY B 1 271 ? -17.969 -23.625 -15.383 1 97.56 271 GLY B CA 1
ATOM 4895 C C . GLY B 1 271 ? -18.078 -22.344 -14.57 1 97.56 271 GLY B C 1
ATOM 4896 O O . GLY B 1 271 ? -18.297 -21.266 -15.133 1 97.56 271 GLY B O 1
ATOM 4897 N N . ASN B 1 272 ? -18.172 -22.516 -13.25 1 97.88 272 ASN B N 1
ATOM 4898 C CA . ASN B 1 272 ? -18.219 -21.406 -12.297 1 97.88 272 ASN B CA 1
ATOM 4899 C C . ASN B 1 272 ? -16.844 -20.781 -12.109 1 97.88 272 ASN B C 1
ATOM 4901 O O . ASN B 1 272 ? -15.914 -21.438 -11.609 1 97.88 272 ASN B O 1
ATOM 4905 N N . LEU B 1 273 ? -16.703 -19.531 -12.57 1 98.38 273 LEU B N 1
ATOM 4906 C CA . LEU B 1 273 ? -15.422 -18.844 -12.422 1 98.38 273 LEU B CA 1
ATOM 4907 C C . LEU B 1 273 ? -14.922 -18.922 -10.984 1 98.38 273 LEU B C 1
ATOM 4909 O O . LEU B 1 273 ? -13.711 -19 -10.75 1 98.38 273 LEU B O 1
ATOM 4913 N N . MET B 1 274 ? -15.812 -18.953 -10 1 97.56 274 MET B N 1
ATOM 4914 C CA . MET B 1 274 ? -15.461 -19 -8.586 1 97.56 274 MET B CA 1
ATOM 4915 C C . MET B 1 274 ? -14.625 -20.234 -8.273 1 97.56 274 MET B C 1
ATOM 4917 O O . MET B 1 274 ? -13.867 -20.25 -7.301 1 97.56 274 MET B O 1
ATOM 4921 N N . ASP B 1 275 ? -14.672 -21.25 -9.102 1 96.94 275 ASP B N 1
ATOM 4922 C CA . ASP B 1 275 ? -13.93 -22.5 -8.898 1 96.94 275 ASP B CA 1
ATOM 4923 C C . ASP B 1 275 ? -12.43 -22.281 -9.117 1 96.94 275 ASP B C 1
ATOM 4925 O O . ASP B 1 275 ? -11.609 -23.094 -8.688 1 96.94 275 ASP B O 1
ATOM 4929 N N . LEU B 1 276 ? -12.109 -21.188 -9.82 1 98.12 276 LEU B N 1
ATOM 4930 C CA . LEU B 1 276 ? -10.719 -20.938 -10.18 1 98.12 276 LEU B CA 1
ATOM 4931 C C . LEU B 1 276 ? -10.094 -19.906 -9.25 1 98.12 276 LEU B C 1
ATOM 4933 O O . LEU B 1 276 ? -8.867 -19.797 -9.188 1 98.12 276 LEU B O 1
ATOM 4937 N N . LEU B 1 277 ? -10.914 -19.125 -8.562 1 97.81 277 LEU B N 1
ATOM 4938 C CA . LEU B 1 277 ? -10.422 -17.953 -7.855 1 97.81 277 LEU B CA 1
ATOM 4939 C C . LEU B 1 277 ? -9.922 -18.328 -6.465 1 97.81 277 LEU B C 1
ATOM 4941 O O . LEU B 1 277 ? -10.531 -19.156 -5.781 1 97.81 277 LEU B O 1
ATOM 4945 N N . ASP B 1 278 ? -8.742 -17.812 -6.172 1 95.62 278 ASP B N 1
ATOM 4946 C CA . ASP B 1 278 ? -8.242 -17.906 -4.805 1 95.62 278 ASP B CA 1
ATOM 4947 C C . ASP B 1 278 ? -8.945 -16.891 -3.896 1 95.62 278 ASP B C 1
ATOM 4949 O O . ASP B 1 278 ? -8.469 -15.773 -3.719 1 95.62 278 ASP B O 1
ATOM 4953 N N . CYS B 1 279 ? -10.055 -17.219 -3.33 1 92.19 279 CYS B N 1
ATOM 4954 C CA . CYS B 1 279 ? -10.898 -16.406 -2.459 1 92.19 279 CYS B CA 1
ATOM 4955 C C . CYS B 1 279 ? -11.477 -17.25 -1.323 1 92.19 279 CYS B C 1
ATOM 4957 O O . CYS B 1 279 ? -11.352 -18.469 -1.322 1 92.19 279 CYS B O 1
ATOM 4959 N N . PRO B 1 280 ? -12 -16.609 -0.352 1 89.31 280 PRO B N 1
ATOM 4960 C CA . PRO B 1 280 ? -12.547 -17.359 0.779 1 89.31 280 PRO B CA 1
ATOM 4961 C C . PRO B 1 280 ? -13.609 -18.375 0.354 1 89.31 280 PRO B C 1
ATOM 4963 O O . PRO B 1 280 ? -14.422 -18.094 -0.53 1 89.31 280 PRO B O 1
ATOM 4966 N N . ARG B 1 281 ? -13.602 -19.484 1.009 1 86.94 281 ARG B N 1
ATOM 4967 C CA . ARG B 1 281 ? -14.516 -20.578 0.704 1 86.94 281 ARG B CA 1
ATOM 4968 C C . ARG B 1 281 ? -15.969 -20.141 0.835 1 86.94 281 ARG B C 1
ATOM 4970 O O . ARG B 1 281 ? -16.812 -20.547 0.045 1 86.94 281 ARG B O 1
ATOM 4977 N N . ASP B 1 282 ? -16.219 -19.266 1.785 1 90.12 282 ASP B N 1
ATOM 4978 C CA . ASP B 1 282 ? -17.578 -18.797 2.033 1 90.12 282 ASP B CA 1
ATOM 4979 C C . ASP B 1 282 ? -18.156 -18.109 0.802 1 90.12 282 ASP B C 1
ATOM 4981 O O . ASP B 1 282 ? -19.328 -18.281 0.475 1 90.12 282 ASP B O 1
ATOM 4985 N N . ILE B 1 283 ? -17.328 -17.406 0.154 1 92.31 283 ILE B N 1
ATOM 4986 C CA . ILE B 1 283 ? -17.75 -16.672 -1.03 1 92.31 283 ILE B CA 1
ATOM 4987 C C . ILE B 1 283 ? -17.891 -17.641 -2.213 1 92.31 283 ILE B C 1
ATOM 4989 O O . ILE B 1 283 ? -18.844 -17.547 -2.99 1 92.31 283 ILE B O 1
ATOM 4993 N N . ARG B 1 284 ? -16.953 -18.5 -2.303 1 90.25 284 ARG B N 1
ATOM 4994 C CA . ARG B 1 284 ? -16.922 -19.469 -3.396 1 90.25 284 ARG B CA 1
ATOM 4995 C C . ARG B 1 284 ? -18.188 -20.328 -3.404 1 90.25 284 ARG B C 1
ATOM 4997 O O . ARG B 1 284 ? -18.719 -20.641 -4.469 1 90.25 284 ARG B O 1
ATOM 5004 N N . ASP B 1 285 ? -18.688 -20.641 -2.27 1 91.19 285 ASP B N 1
ATOM 5005 C CA . ASP B 1 285 ? -19.828 -21.547 -2.143 1 91.19 285 ASP B CA 1
ATOM 5006 C C . ASP B 1 285 ? -21.156 -20.781 -2.283 1 91.19 285 ASP B C 1
ATOM 5008 O O . ASP B 1 285 ? -22.203 -21.406 -2.42 1 91.19 285 ASP B O 1
ATOM 5012 N N . LEU B 1 286 ? -21.047 -19.531 -2.279 1 94.38 286 LEU B N 1
ATOM 5013 C CA . LEU B 1 286 ? -22.266 -18.719 -2.254 1 94.38 286 LEU B CA 1
ATOM 5014 C C . LEU B 1 286 ? -22.625 -18.234 -3.654 1 94.38 286 LEU B C 1
ATOM 5016 O O . LEU B 1 286 ? -23.812 -18.078 -3.979 1 94.38 286 LEU B O 1
ATOM 5020 N N . PHE B 1 287 ? -21.641 -18.031 -4.469 1 96.69 287 PHE B N 1
ATOM 5021 C CA . PHE B 1 287 ? -21.922 -17.359 -5.738 1 96.69 287 PHE B CA 1
ATOM 5022 C C . PHE B 1 287 ? -21.531 -18.266 -6.91 1 96.69 287 PHE B C 1
ATOM 5024 O O . PHE B 1 287 ? -20.656 -19.109 -6.793 1 96.69 287 PHE B O 1
ATOM 5031 N N . TYR B 1 288 ? -22.234 -18.141 -7.953 1 97.25 288 TYR B N 1
ATOM 5032 C CA . TYR B 1 288 ? -21.969 -18.781 -9.242 1 97.25 288 TYR B CA 1
ATOM 5033 C C . TYR B 1 288 ? -21.828 -17.734 -10.336 1 97.25 288 TYR B C 1
ATOM 5035 O O . TYR B 1 288 ? -22.766 -16.984 -10.633 1 97.25 288 TYR B O 1
ATOM 5043 N N . ILE B 1 289 ? -20.656 -17.641 -10.891 1 98.19 289 ILE B N 1
ATOM 5044 C CA . ILE B 1 289 ? -20.391 -16.766 -12.031 1 98.19 289 ILE B CA 1
ATOM 5045 C C . ILE B 1 289 ? -20.125 -17.609 -13.273 1 98.19 289 ILE B C 1
ATOM 5047 O O . ILE B 1 289 ? -19.047 -18.203 -13.422 1 98.19 289 ILE B O 1
ATOM 5051 N N . PRO B 1 290 ? -21.109 -17.703 -14.18 1 98.19 290 PRO B N 1
ATOM 5052 C CA . PRO B 1 290 ? -20.859 -18.453 -15.406 1 98.19 290 PRO B CA 1
ATOM 5053 C C . PRO B 1 290 ? -19.734 -17.859 -16.25 1 98.19 290 PRO B C 1
ATOM 5055 O O . PRO B 1 290 ? -19.953 -16.828 -16.906 1 98.19 290 PRO B O 1
ATOM 5058 N N . ASN B 1 291 ? -18.609 -18.5 -16.328 1 98.56 291 ASN B N 1
ATOM 5059 C CA . ASN B 1 291 ? -17.391 -17.953 -16.922 1 98.56 291 ASN B CA 1
ATOM 5060 C C . ASN B 1 291 ? -17.625 -17.547 -18.391 1 98.56 291 ASN B C 1
ATOM 5062 O O . ASN B 1 291 ? -17.188 -16.469 -18.797 1 98.56 291 ASN B O 1
ATOM 5066 N N . LYS B 1 292 ? -18.297 -18.328 -19.109 1 98.06 292 LYS B N 1
ATOM 5067 C CA . LYS B 1 292 ? -18.453 -18.094 -20.531 1 98.06 292 LYS B CA 1
ATOM 5068 C C . LYS B 1 292 ? -19.312 -16.859 -20.812 1 98.06 292 LYS B C 1
ATOM 5070 O O . LYS B 1 292 ? -19.219 -16.25 -21.875 1 98.06 292 LYS B O 1
ATOM 5075 N N . GLU B 1 293 ? -20.141 -16.469 -19.859 1 97.81 293 GLU B N 1
ATOM 5076 C CA . GLU B 1 293 ? -21 -15.297 -20.031 1 97.81 293 GLU B CA 1
ATOM 5077 C C . GLU B 1 293 ? -20.188 -14.016 -19.844 1 97.81 293 GLU B C 1
ATOM 5079 O O . GLU B 1 293 ? -20.703 -12.922 -20.109 1 97.81 293 GLU B O 1
ATOM 5084 N N . LEU B 1 294 ? -18.984 -14.148 -19.453 1 98.38 294 LEU B N 1
ATOM 5085 C CA . LEU B 1 294 ? -18.094 -13 -19.312 1 98.38 294 LEU B CA 1
ATOM 5086 C C . LEU B 1 294 ? -17.391 -12.688 -20.641 1 98.38 294 LEU B C 1
ATOM 5088 O O . LEU B 1 294 ? -16.625 -11.727 -20.719 1 98.38 294 LEU B O 1
ATOM 5092 N N . ASP B 1 295 ? -17.625 -13.484 -21.656 1 97.94 295 ASP B N 1
ATOM 5093 C CA . ASP B 1 295 ? -16.984 -13.242 -22.938 1 97.94 295 ASP B CA 1
ATOM 5094 C C . ASP B 1 295 ? -17.188 -11.805 -23.391 1 97.94 295 ASP B C 1
ATOM 5096 O O . ASP B 1 295 ? -18.312 -11.297 -23.391 1 97.94 295 ASP B O 1
ATOM 5100 N N . GLY B 1 296 ? -16.062 -11.141 -23.719 1 96.94 296 GLY B N 1
ATOM 5101 C CA . GLY B 1 296 ? -16.125 -9.781 -24.234 1 96.94 296 GLY B CA 1
ATOM 5102 C C . GLY B 1 296 ? -15.977 -8.727 -23.156 1 96.94 296 GLY B C 1
ATOM 5103 O O . GLY B 1 296 ? -15.711 -7.555 -23.453 1 96.94 296 GLY B O 1
ATOM 5104 N N . ALA B 1 297 ? -16.109 -9.094 -21.844 1 98.12 297 ALA B N 1
ATOM 5105 C CA . ALA B 1 297 ? -16.016 -8.125 -20.75 1 98.12 297 ALA B CA 1
ATOM 5106 C C . ALA B 1 297 ? -14.648 -7.441 -20.75 1 98.12 297 ALA B C 1
ATOM 5108 O O . ALA B 1 297 ? -14.547 -6.266 -20.391 1 98.12 297 ALA B O 1
ATOM 5109 N N . ILE B 1 298 ? -13.594 -8.141 -21.188 1 98.12 298 ILE B N 1
ATOM 5110 C CA . ILE B 1 298 ? -12.227 -7.637 -21.172 1 98.12 298 ILE B CA 1
ATOM 5111 C C . ILE B 1 298 ? -12.125 -6.41 -22.078 1 98.12 298 ILE B C 1
ATOM 5113 O O . ILE B 1 298 ? -11.336 -5.5 -21.797 1 98.12 298 ILE B O 1
ATOM 5117 N N . ASN B 1 299 ? -12.945 -6.301 -23.109 1 97.88 299 ASN B N 1
ATOM 5118 C CA . ASN B 1 299 ? -12.922 -5.148 -24.016 1 97.88 299 ASN B CA 1
ATOM 5119 C C . ASN B 1 299 ? -13.352 -3.871 -23.297 1 97.88 299 ASN B C 1
ATOM 5121 O O . ASN B 1 299 ? -12.797 -2.797 -23.547 1 97.88 299 ASN B O 1
ATOM 5125 N N . GLN B 1 300 ? -14.336 -4.043 -22.422 1 97.5 300 GLN B N 1
ATOM 5126 C CA . GLN B 1 300 ? -14.75 -2.914 -21.594 1 97.5 300 GLN B CA 1
ATOM 5127 C C . GLN B 1 300 ? -13.695 -2.576 -20.547 1 97.5 300 GLN B C 1
ATOM 5129 O O . GLN B 1 300 ? -13.391 -1.403 -20.312 1 97.5 300 GLN B O 1
ATOM 5134 N N . TRP B 1 301 ? -13.109 -3.561 -19.922 1 97.31 301 TRP B N 1
ATOM 5135 C CA . TRP B 1 301 ? -12.156 -3.35 -18.844 1 97.31 301 TRP B CA 1
ATOM 5136 C C . TRP B 1 301 ? -10.867 -2.717 -19.359 1 97.31 301 TRP B C 1
ATOM 5138 O O . TRP B 1 301 ? -10.195 -1.98 -18.641 1 97.31 301 TRP B O 1
ATOM 5148 N N . LYS B 1 302 ? -10.555 -2.922 -20.625 1 96.06 302 LYS B N 1
ATOM 5149 C CA . LYS B 1 302 ? -9.375 -2.324 -21.25 1 96.06 302 LYS B CA 1
ATOM 5150 C C . LYS B 1 302 ? -9.555 -0.823 -21.453 1 96.06 302 LYS B C 1
ATOM 5152 O O . LYS B 1 302 ? -8.578 -0.079 -21.531 1 96.06 302 LYS B O 1
ATOM 5157 N N . GLN B 1 303 ? -10.781 -0.385 -21.406 1 94.44 303 GLN B N 1
ATOM 5158 C CA . GLN B 1 303 ? -11.023 0.979 -21.875 1 94.44 303 GLN B CA 1
ATOM 5159 C C . GLN B 1 303 ? -11.633 1.833 -20.766 1 94.44 303 GLN B C 1
ATOM 5161 O O . GLN B 1 303 ? -11.609 3.062 -20.844 1 94.44 303 GLN B O 1
ATOM 5166 N N . CYS B 1 304 ? -12.156 1.184 -19.766 1 94.5 304 CYS B N 1
ATOM 5167 C CA . CYS B 1 304 ? -12.875 1.984 -18.781 1 94.5 304 CYS B CA 1
ATOM 5168 C C . CYS B 1 304 ? -11.906 2.807 -17.938 1 94.5 304 CYS B C 1
ATOM 5170 O O . CYS B 1 304 ? -10.719 2.494 -17.875 1 94.5 304 CYS B O 1
ATOM 5172 N N . SER B 1 305 ? -12.32 3.875 -17.312 1 90.88 305 SER B N 1
ATOM 5173 C CA . SER B 1 305 ? -11.516 4.809 -16.531 1 90.88 305 SER B CA 1
ATOM 5174 C C . SER B 1 305 ? -11.336 4.32 -15.102 1 90.88 305 SER B C 1
ATOM 5176 O O . SER B 1 305 ? -10.68 4.977 -14.297 1 90.88 305 SER B O 1
ATOM 5178 N N . LYS B 1 306 ? -11.828 3.195 -14.727 1 92.94 306 LYS B N 1
ATOM 5179 C CA . LYS B 1 306 ? -11.742 2.584 -13.398 1 92.94 306 LYS B CA 1
ATOM 5180 C C . LYS B 1 306 ? -12.5 3.414 -12.367 1 92.94 306 LYS B C 1
ATOM 5182 O O . LYS B 1 306 ? -12.227 3.322 -11.164 1 92.94 306 LYS B O 1
ATOM 5187 N N . VAL B 1 307 ? -13.359 4.34 -12.828 1 94.06 307 VAL B N 1
ATOM 5188 C CA . VAL B 1 307 ? -14.312 5.043 -11.977 1 94.06 307 VAL B CA 1
ATOM 5189 C C . VAL B 1 307 ? -15.664 4.332 -12.016 1 94.06 307 VAL B C 1
ATOM 5191 O O . VAL B 1 307 ? -16.562 4.734 -12.766 1 94.06 307 VAL B O 1
ATOM 5194 N N . CYS B 1 308 ? -15.836 3.381 -11.156 1 93.75 308 CYS B N 1
ATOM 5195 C CA . CYS B 1 308 ? -16.906 2.393 -11.234 1 93.75 308 CYS B CA 1
ATOM 5196 C C . CYS B 1 308 ? -18.266 3.037 -10.977 1 93.75 308 CYS B C 1
ATOM 5198 O O . CYS B 1 308 ? -19.266 2.629 -11.562 1 93.75 308 CYS B O 1
ATOM 5200 N N . SER B 1 309 ? -18.234 4.027 -10.102 1 89.38 309 SER B N 1
ATOM 5201 C CA . SER B 1 309 ? -19.5 4.66 -9.734 1 89.38 309 SER B CA 1
ATOM 5202 C C . SER B 1 309 ? -20.109 5.391 -10.922 1 89.38 309 SER B C 1
ATOM 5204 O O . SER B 1 309 ? -21.328 5.551 -11 1 89.38 309 SER B O 1
ATOM 5206 N N . LYS B 1 310 ? -19.328 5.781 -11.859 1 91.44 310 LYS B N 1
ATOM 5207 C CA . LYS B 1 310 ? -19.797 6.48 -13.047 1 91.44 310 LYS B CA 1
ATOM 5208 C C . LYS B 1 310 ? -20.062 5.504 -14.188 1 91.44 310 LYS B C 1
ATOM 5210 O O . LYS B 1 310 ? -21.047 5.648 -14.922 1 91.44 310 LYS B O 1
ATOM 5215 N N . CYS B 1 311 ? -19.219 4.531 -14.328 1 94.25 311 CYS B N 1
ATOM 5216 C CA . CYS B 1 311 ? -19.281 3.58 -15.43 1 94.25 311 CYS B CA 1
ATOM 5217 C C . CYS B 1 311 ? -20.453 2.611 -15.25 1 94.25 311 CYS B C 1
ATOM 5219 O O . CYS B 1 311 ? -21.297 2.484 -16.125 1 94.25 311 CYS B O 1
ATOM 5221 N N . GLY B 1 312 ? -20.5 1.864 -14.188 1 95.56 312 GLY B N 1
ATOM 5222 C CA . GLY B 1 312 ? -21.578 0.974 -13.812 1 95.56 312 GLY B CA 1
ATOM 5223 C C . GLY B 1 312 ? -21.562 -0.338 -14.57 1 95.56 312 GLY B C 1
ATOM 5224 O O . GLY B 1 312 ? -22.453 -1.171 -14.398 1 95.56 312 GLY B O 1
ATOM 5225 N N . TYR B 1 313 ? -20.641 -0.532 -15.445 1 97.75 313 TYR B N 1
ATOM 5226 C CA . TYR B 1 313 ? -20.609 -1.714 -16.297 1 97.75 313 TYR B CA 1
ATOM 5227 C C . TYR B 1 313 ? -20.562 -2.988 -15.469 1 97.75 313 TYR B C 1
ATOM 5229 O O . TYR B 1 313 ? -21.344 -3.918 -15.695 1 97.75 313 TYR B O 1
ATOM 5237 N N . CYS B 1 314 ? -19.672 -3.062 -14.492 1 97.75 314 CYS B N 1
ATOM 5238 C CA . CYS B 1 314 ? -19.5 -4.273 -13.695 1 97.75 314 CYS B CA 1
ATOM 5239 C C . CYS B 1 314 ? -20.75 -4.547 -12.852 1 97.75 314 CYS B C 1
ATOM 5241 O O . CYS B 1 314 ? -21.094 -5.707 -12.609 1 97.75 314 CYS B O 1
ATOM 5243 N N . LYS B 1 315 ? -21.344 -3.502 -12.43 1 96.88 315 LYS B N 1
ATOM 5244 C CA . LYS B 1 315 ? -22.609 -3.67 -11.711 1 96.88 315 LYS B CA 1
ATOM 5245 C C . LYS B 1 315 ? -23.672 -4.316 -12.602 1 96.88 315 LYS B C 1
ATOM 5247 O O . LYS B 1 315 ? -24.297 -5.309 -12.211 1 96.88 315 LYS B O 1
ATOM 5252 N N . ARG B 1 316 ? -23.844 -3.766 -13.758 1 97.62 316 ARG B N 1
ATOM 5253 C CA . ARG B 1 316 ? -24.844 -4.293 -14.688 1 97.62 316 ARG B CA 1
ATOM 5254 C C . ARG B 1 316 ? -24.516 -5.738 -15.07 1 97.62 316 ARG B C 1
ATOM 5256 O O . ARG B 1 316 ? -25.422 -6.582 -15.133 1 97.62 316 ARG B O 1
ATOM 5263 N N . LEU B 1 317 ? -23.281 -5.965 -15.305 1 98.06 317 LEU B N 1
ATOM 5264 C CA . LEU B 1 317 ? -22.859 -7.312 -15.68 1 98.06 317 LEU B CA 1
ATOM 5265 C C . LEU B 1 317 ? -23.141 -8.305 -14.547 1 98.06 317 LEU B C 1
ATOM 5267 O O . LEU B 1 317 ? -23.641 -9.398 -14.797 1 98.06 317 LEU B O 1
ATOM 5271 N N . ALA B 1 318 ? -22.781 -7.953 -13.328 1 97.56 318 ALA B N 1
ATOM 5272 C CA . ALA B 1 318 ? -23.047 -8.805 -12.172 1 97.56 318 ALA B CA 1
ATOM 5273 C C . ALA B 1 318 ? -24.531 -9.117 -12.047 1 97.56 318 ALA B C 1
ATOM 5275 O O . ALA B 1 318 ? -24.922 -10.273 -11.852 1 97.56 318 ALA B O 1
ATOM 5276 N N . GLU B 1 319 ? -25.328 -8.109 -12.172 1 96.69 319 GLU B N 1
ATOM 5277 C CA . GLU B 1 319 ? -26.781 -8.273 -12.055 1 96.69 319 GLU B CA 1
ATOM 5278 C C . GLU B 1 319 ? -27.312 -9.203 -13.133 1 96.69 319 GLU B C 1
ATOM 5280 O O . GLU B 1 319 ? -28.281 -9.938 -12.906 1 96.69 319 GLU B O 1
ATOM 5285 N N . LYS B 1 320 ? -26.688 -9.172 -14.172 1 97.25 320 LYS B N 1
ATOM 5286 C CA . LYS B 1 320 ? -27.141 -9.961 -15.312 1 97.25 320 LYS B CA 1
ATOM 5287 C C . LYS B 1 320 ? -26.734 -11.422 -15.172 1 97.25 320 LYS B C 1
ATOM 5289 O O . LYS B 1 320 ? -27.531 -12.32 -15.477 1 97.25 320 LYS B O 1
ATOM 5294 N N . ILE B 1 321 ? -25.531 -11.68 -14.703 1 97.56 321 ILE B N 1
ATOM 5295 C CA . ILE B 1 321 ? -25.047 -13.031 -14.953 1 97.56 321 ILE B CA 1
ATOM 5296 C C . ILE B 1 321 ? -24.859 -13.766 -13.633 1 97.56 321 ILE B C 1
ATOM 5298 O O . ILE B 1 321 ? -24.828 -15 -13.594 1 97.56 321 ILE B O 1
ATOM 5302 N N . LEU B 1 322 ? -24.641 -13.055 -12.508 1 97.5 322 LEU B N 1
ATOM 5303 C CA . LEU B 1 322 ? -24.312 -13.703 -11.242 1 97.5 322 LEU B CA 1
ATOM 5304 C C . LEU B 1 322 ? -25.531 -14.438 -10.68 1 97.5 322 LEU B C 1
ATOM 5306 O O . LEU B 1 322 ? -26.656 -13.93 -10.75 1 97.5 322 LEU B O 1
ATOM 5310 N N . LYS B 1 323 ? -25.312 -15.609 -10.156 1 96.62 323 LYS B N 1
ATOM 5311 C CA . LYS B 1 323 ? -26.328 -16.375 -9.438 1 96.62 323 LYS B CA 1
ATOM 5312 C C . LYS B 1 323 ? -25.875 -16.688 -8.016 1 96.62 323 LYS B C 1
ATOM 5314 O O . LYS B 1 323 ? -24.672 -16.609 -7.707 1 96.62 323 LYS B O 1
ATOM 5319 N N . VAL B 1 324 ? -26.828 -16.938 -7.152 1 94.81 324 VAL B N 1
ATOM 5320 C CA . VAL B 1 324 ? -26.531 -17.234 -5.754 1 94.81 324 VAL B CA 1
ATOM 5321 C C . VAL B 1 324 ? -27.141 -18.594 -5.387 1 94.81 324 VAL B C 1
ATOM 5323 O O . VAL B 1 324 ? -28.25 -18.922 -5.801 1 94.81 324 VAL B O 1
ATOM 5326 N N . TYR B 1 325 ? -26.359 -19.328 -4.652 1 92.81 325 TYR B N 1
ATOM 5327 C CA . TYR B 1 325 ? -26.859 -20.609 -4.156 1 92.81 325 TYR B CA 1
ATOM 5328 C C . TYR B 1 325 ? -27.781 -20.406 -2.955 1 92.81 325 TYR B C 1
ATOM 5330 O O . TYR B 1 325 ? -27.5 -19.594 -2.078 1 92.81 325 TYR B O 1
ATOM 5338 N N . SER B 1 326 ? -28.906 -20.984 -2.988 1 88.69 326 SER B N 1
ATOM 5339 C CA . SER B 1 326 ? -29.859 -20.953 -1.884 1 88.69 326 SER B CA 1
ATOM 5340 C C . SER B 1 326 ? -30.391 -22.344 -1.569 1 88.69 326 SER B C 1
ATOM 5342 O O . SER B 1 326 ? -30.547 -23.172 -2.467 1 88.69 326 SER B O 1
ATOM 5344 N N . THR B 1 327 ? -30.469 -22.594 -0.27 1 85.31 327 THR B N 1
ATOM 5345 C CA . THR B 1 327 ? -31.047 -23.875 0.143 1 85.31 327 THR B CA 1
ATOM 5346 C C . THR B 1 327 ? -32.562 -23.75 0.303 1 85.31 327 THR B C 1
ATOM 5348 O O . THR B 1 327 ? -33.031 -22.938 1.099 1 85.31 327 THR B O 1
ATOM 5351 N N . GLU B 1 328 ? -33.25 -24.344 -0.578 1 81.31 328 GLU B N 1
ATOM 5352 C CA . GLU B 1 328 ? -34.688 -24.422 -0.479 1 81.31 328 GLU B CA 1
ATOM 5353 C C . GLU B 1 328 ? -35.156 -25.891 -0.414 1 81.31 328 GLU B C 1
ATOM 5355 O O . GLU B 1 328 ? -34.844 -26.688 -1.298 1 81.31 328 GLU B O 1
ATOM 5360 N N . ASP B 1 329 ? -35.938 -26.094 0.59 1 82.62 329 ASP B N 1
ATOM 5361 C CA . ASP B 1 329 ? -36.5 -27.422 0.803 1 82.62 329 ASP B CA 1
ATOM 5362 C C . ASP B 1 329 ? -35.438 -28.5 0.748 1 82.62 329 ASP B C 1
ATOM 5364 O O . ASP B 1 329 ? -35.625 -29.531 0.102 1 82.62 329 ASP B O 1
ATOM 5368 N N . GLY B 1 330 ? -34.281 -28.156 1.272 1 78.75 330 GLY B N 1
ATOM 5369 C CA . GLY B 1 330 ? -33.188 -29.141 1.404 1 78.75 330 GLY B CA 1
ATOM 5370 C C . GLY B 1 330 ? -32.344 -29.25 0.167 1 78.75 330 GLY B C 1
ATOM 5371 O O . GLY B 1 330 ? -31.391 -30.047 0.125 1 78.75 330 GLY B O 1
ATOM 5372 N N . GLU B 1 331 ? -32.781 -28.547 -0.852 1 82.31 331 GLU B N 1
ATOM 5373 C CA . GLU B 1 331 ? -32 -28.609 -2.09 1 82.31 331 GLU B CA 1
ATOM 5374 C C . GLU B 1 331 ? -31.281 -27.281 -2.35 1 82.31 331 GLU B C 1
ATOM 5376 O O . GLU B 1 331 ? -31.812 -26.219 -2.023 1 82.31 331 GLU B O 1
ATOM 5381 N N . ASN B 1 332 ? -30.016 -27.422 -2.877 1 82.56 332 ASN B N 1
ATOM 5382 C CA . ASN B 1 332 ? -29.281 -26.234 -3.291 1 82.56 332 ASN B CA 1
ATOM 5383 C C . ASN B 1 332 ? -29.688 -25.797 -4.691 1 82.56 332 ASN B C 1
ATOM 5385 O O . ASN B 1 332 ? -29.531 -26.547 -5.656 1 82.56 332 ASN B O 1
ATOM 5389 N N . ILE B 1 333 ? -30.344 -24.688 -4.727 1 88.19 333 ILE B N 1
ATOM 5390 C CA . ILE B 1 333 ? -30.781 -24.156 -6.02 1 88.19 333 ILE B CA 1
ATOM 5391 C C . ILE B 1 333 ? -30.047 -22.859 -6.32 1 88.19 333 ILE B C 1
ATOM 5393 O O . ILE B 1 333 ? -29.656 -22.125 -5.402 1 88.19 333 ILE B O 1
ATOM 5397 N N . LEU B 1 334 ? -29.812 -22.688 -7.621 1 90.56 334 LEU B N 1
ATOM 5398 C CA . LEU B 1 334 ? -29.219 -21.438 -8.078 1 90.56 334 LEU B CA 1
ATOM 5399 C C . LEU B 1 334 ? -30.281 -20.422 -8.438 1 90.56 334 LEU B C 1
ATOM 5401 O O . LEU B 1 334 ? -31.203 -20.719 -9.195 1 90.56 334 LEU B O 1
ATOM 5405 N N . LYS B 1 335 ? -30.125 -19.203 -7.816 1 91.31 335 LYS B N 1
ATOM 5406 C CA . LYS B 1 335 ? -31.062 -18.125 -8.109 1 91.31 335 LYS B CA 1
ATOM 5407 C C . LYS B 1 335 ? -30.328 -16.891 -8.625 1 91.31 335 LYS B C 1
ATOM 5409 O O . LYS B 1 335 ? -29.188 -16.641 -8.25 1 91.31 335 LYS B O 1
ATOM 5414 N N . PRO B 1 336 ? -31.016 -16.188 -9.516 1 88.19 336 PRO B N 1
ATOM 5415 C CA . PRO B 1 336 ? -30.422 -14.922 -9.938 1 88.19 336 PRO B CA 1
ATOM 5416 C C . PRO B 1 336 ? -30.234 -13.945 -8.773 1 88.19 336 PRO B C 1
ATOM 5418 O O . PRO B 1 336 ? -30.906 -14.055 -7.754 1 88.19 336 PRO B O 1
ATOM 5421 N N . LEU B 1 337 ? -29.219 -13.039 -8.891 1 87.06 337 LEU B N 1
ATOM 5422 C CA . LEU B 1 337 ? -28.938 -12.016 -7.879 1 87.06 337 LEU B CA 1
ATOM 5423 C C . LEU B 1 337 ? -30.141 -11.094 -7.707 1 87.06 337 LEU B C 1
ATOM 5425 O O . LEU B 1 337 ? -30.719 -10.625 -8.688 1 87.06 337 LEU B O 1
ATOM 5429 N N . LYS B 1 338 ? -31.391 -11.312 -7.086 1 67.94 338 LYS B N 1
ATOM 5430 C CA . LYS B 1 338 ? -32.594 -10.484 -6.965 1 67.94 338 LYS B CA 1
ATOM 5431 C C . LYS B 1 338 ? -32.219 -9 -6.863 1 67.94 338 LYS B C 1
ATOM 5433 O O . LYS B 1 338 ? -31.266 -8.641 -6.164 1 67.94 338 LYS B O 1
ATOM 5438 N N . CYS B 1 339 ? -32.531 -8.109 -7.965 1 54 339 CYS B N 1
ATOM 5439 C CA . CYS B 1 339 ? -32.469 -6.664 -7.766 1 54 339 CYS B CA 1
ATOM 5440 C C . CYS B 1 339 ? -33.438 -6.227 -6.668 1 54 339 CYS B C 1
ATOM 5442 O O . CYS B 1 339 ? -34.625 -6.547 -6.723 1 54 339 CYS B O 1
ATOM 5444 N N . ASP B 1 340 ? -33.094 -6.176 -5.48 1 42.5 340 ASP B N 1
ATOM 5445 C CA . ASP B 1 340 ? -34.031 -5.609 -4.504 1 42.5 340 ASP B CA 1
ATOM 5446 C C . ASP B 1 340 ? -34.656 -4.324 -5.027 1 42.5 340 ASP B C 1
ATOM 5448 O O . ASP B 1 340 ? -34.25 -3.225 -4.664 1 42.5 340 ASP B O 1
ATOM 5452 N N . GLY B 1 341 ? -34.969 -3.961 -6.316 1 34.62 341 GLY B N 1
ATOM 5453 C CA . GLY B 1 341 ? -36 -2.953 -6.574 1 34.62 341 GLY B CA 1
ATOM 5454 C C . GLY B 1 341 ? -37.344 -3.336 -6.043 1 34.62 341 GLY B C 1
ATOM 5455 O O . GLY B 1 341 ? -38.031 -4.188 -6.617 1 34.62 341 GLY B O 1
ATOM 5456 N N . GLY B 1 342 ? -37.688 -3.412 -4.812 1 26.42 342 GLY B N 1
ATOM 5457 C CA . GLY B 1 342 ? -39.125 -3.342 -4.461 1 26.42 342 GLY B CA 1
ATOM 5458 C C . GLY B 1 342 ? -39.844 -2.178 -5.117 1 26.42 342 GLY B C 1
ATOM 5459 O O . GLY B 1 342 ? -39.312 -1.064 -5.172 1 26.42 342 GLY B O 1
ATOM 5460 N N . GLN B 1 343 ? -40.906 -2.479 -6.043 1 18.28 343 GLN B N 1
ATOM 5461 C CA . GLN B 1 343 ? -42.125 -1.693 -6 1 18.28 343 GLN B CA 1
ATOM 5462 C C . GLN B 1 343 ? -42.688 -1.586 -4.574 1 18.28 343 GLN B C 1
ATOM 5464 O O . GLN B 1 343 ? -42.688 -2.57 -3.832 1 18.28 343 GLN B O 1
#

Foldseek 3Di:
DEEEFEFQQAQVLLVCQLVLDPLHQAYEYEEAQQQAFFLDDGNDHDYLVRLLVNQVVCVVSVHAYEYEREQLDDPCLCVDPVSVVSNVVVLVSCQVSPHAEYEYLDLVVLLVCQPPGPHAYEYDLSVAAQALVSLLVSVVSRHQEYEHNLLCLLVVVRLVRNLVSDDHAYEYEAFAQFFNVDPCSNVSSNLRRACGHHDDHDDDPDDPSQVVRVVVCVVQVLRRLLGRHHFLLRVVVCVVRHPHYYYDDSHDGSVLRSLLSVRNSVSHDAFFSLSRHPHDPVVSQFKGAGPVLCPPVSVVSNDDPSPCVVVVVSVVSQQPGMWTWDQDPNDTDTGGPPPPPDD/DAEEFEFQQAQVLLVCQLVLDPLHQAYEYEEAQQQAFFLDDGNDHDYLVRLLVNQVVCVVSVHAYEYEREQLDDPCLCVDPVSVVSNVVVLVSCQVSPHAEYEYLDLVVLLVCQPPGNHAYEYDLSVAAQALVSLLVSVVSRHQEYEHNLLCLLVVVRLVRNLVSDDHAYEYEAFAQFFNVDPCSNVSSNLNRACGHHDDHDDDPDRPSQVVRVVVCVVQVLRRLLGRHHFLLRVVVCVVRHPHYYYDDSHDGSVLRSLLSVRNSVSHDAFFSLSRHPHDPVVSQFKGAGPVLCPPVSVVSNDDPSPCVVVVPSVVSQQPGMWTWDQDPNDTDTGGPPPPPDD

Nearest PDB structures (foldseek):
  5d88-assembly1_A-2  TM=8.492E-01  e=6.046E-18  Methanopyrus kandleri
  3fnd-assembly1_A  TM=5.620E-01  e=3.192E-03  Bacteroides thetaiotaomicron
  4c1l-assembly1_A  TM=5.588E-01  e=1.969E-02  Pyrococcus furiosus
  1zco-assembly1_A  TM=5.186E-01  e=8.966E-02  Pyrococcus furiosus
  1o1z-assembly1_A  TM=4.978E-01  e=1.750E+00  Thermotoga maritima

Solvent-accessible surface area (backbone atoms only — not comparable to full-atom values): 35320 Å² total; per-residue (Å²): 124,38,32,31,37,49,34,38,47,48,61,70,46,48,51,50,45,63,71,69,42,86,69,62,54,30,38,32,28,61,42,40,30,75,73,44,15,22,37,57,77,60,69,43,69,28,48,70,67,54,48,36,54,45,41,51,52,33,46,75,72,72,32,48,38,28,37,38,41,27,23,50,39,68,70,48,41,64,44,15,67,68,34,36,52,52,45,51,51,51,53,49,51,43,52,71,59,57,47,45,27,41,28,29,21,40,66,69,54,44,36,49,41,44,75,74,46,91,45,43,32,30,37,24,48,66,42,57,33,71,41,36,61,28,43,38,49,43,47,72,45,40,35,48,27,38,28,38,22,43,79,38,62,50,35,52,72,53,44,49,46,30,46,72,53,46,85,55,47,50,31,41,52,28,25,48,51,52,58,52,60,46,71,52,51,65,51,42,26,32,33,30,4,29,68,42,21,45,72,86,67,76,75,53,74,59,63,62,58,61,52,51,53,50,50,51,37,71,77,38,54,32,41,65,61,53,16,41,45,54,54,37,67,51,51,73,80,41,50,90,62,35,55,34,38,32,48,60,47,36,66,46,55,53,68,59,50,51,52,42,50,51,24,49,74,64,37,42,62,92,49,49,48,45,77,56,38,43,52,60,64,72,55,44,71,35,44,38,36,53,39,68,78,48,67,70,50,63,66,53,46,61,65,56,87,84,51,56,90,76,66,41,55,45,48,55,49,30,57,68,57,30,26,31,56,42,78,53,97,88,35,84,41,80,36,68,52,77,72,83,71,74,132,125,37,31,32,38,48,34,37,46,47,62,70,46,46,52,50,45,63,72,70,42,87,68,62,52,30,39,34,27,60,43,40,31,74,71,44,14,22,38,56,77,60,71,43,69,28,49,70,68,53,49,36,52,43,40,50,51,34,45,74,73,73,31,49,36,29,37,36,41,28,23,49,39,67,71,49,41,66,43,15,68,67,34,36,52,51,44,51,50,50,52,50,52,43,53,73,58,57,46,43,27,40,27,29,20,42,67,69,54,44,36,50,41,46,72,75,44,92,42,44,32,30,37,25,48,66,42,57,33,70,42,35,60,28,45,37,51,44,47,71,45,41,35,47,28,37,28,40,21,42,80,38,61,50,34,52,72,52,44,48,46,30,45,71,54,47,87,56,47,49,30,41,52,28,24,49,52,51,56,50,60,46,71,50,51,66,52,44,25,31,34,30,4,28,67,40,21,45,72,84,66,76,74,53,75,58,63,63,56,61,52,51,53,49,50,52,37,70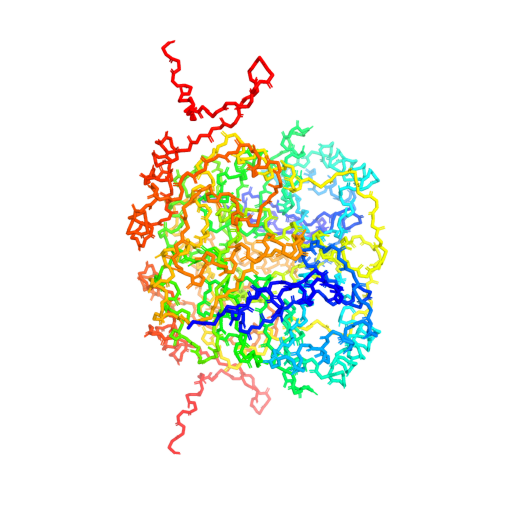,76,38,55,33,40,66,59,53,16,40,44,54,55,35,67,52,51,74,80,41,51,90,63,34,56,35,38,32,46,61,47,36,65,47,55,53,68,59,48,51,51,41,50,49,24,49,75,65,36,42,60,90,46,47,47,45,78,54,37,43,52,61,64,73,57,42,70,37,43,39,37,52,39,67,78,49,67,69,51,63,64,53,44,61,65,55,87,83,51,56,93,78,66,42,57,46,48,54,50,29,57,68,56,29,27,31,56,40,78,54,94,89,36,82,40,80,36,68,52,76,74,84,70,76,131

Secondary structure (DSSP, 8-state):
-EEEEE--SSHHHHHHHHHH-S-EEEEEEE--TTTS--SS--S----HHHHHHHHHHHHHTT-EEEEEE--S--TTGGGSHHHHHHHHHHHHHHHHHT--EEEE--HHHHHHHHHH--SEEEE-GGG---SHHHHHHHHHHT-SEEEEPGGGTT-HHHHHHHHHH--SEEEEE--B-PPTT-TTHHHHHHHHHHHTSSSPPP--S--HHHHHHHHHHHH-THHHHHS----GGGGGGGTTT-SEEE---TTS-HHHHHHHHHHHHHT---SBGGGTSB--HHHHTTEE-BGGGGTTHHHHHTT--S-HHHH-HHHHHHHHH-EEEEEETTEEEEEE-------/-EEEEE--SSHHHHHHHHHH-S-EEEEEEE--TTTS--SS--S----HHHHHHHHHHHHHTT-EEEEEE--S--TTGGGSHHHHHHHHHHHHHHHHHT--EEEE--HHHHHHHHHH--SEEEE-GGG---SHHHHHHHHHHT-SEEEE-GGGTT-HHHHHHHHHH--SEEEEE--B-PPTT-TTHHHHHHHHHHHTSSSPPP--S--HHHHHHHHHHHH-THHHHHS----GGGGGGGTTT-SEEE---TTS-HHHHHHHHHHHHHT---SBGGGTSB--HHHHTTEE-BGGGGTTHHHHHTT--S-HHHH-HHHHHHHHH-EEEEEETTEEEEEE-------

Radius of gyration: 25.58 Å; Cα contacts (8 Å, |Δi|>4): 1390; chains: 2; bounding box: 80×70×56 Å

Sequence (686 aa):
MKLYAPHVGHLEGLEELLTGSNDIYGIYMAGTPDYVGTGRTNLSSPGLEEIAEQTAYAHEKGMKMEVVLNSSCMGGQHLTAEGYNRINWYFTQLHNIGVDAVTVAEPYFVEMLSRDFDMEVVVSVLSFVDSPQKAEFYEGLGADTIVIDPVVNRDFDKLEAIRDSVSCDLKLLVNEGCLYQCPLRYAHFNFFSHANGPGPKLNVLDDYYYYKCLSLRIKDPQQLIKSPWIRPEDLKEYKHITDTFKIGGRTHFPNWILNNVQAYANESYDGNLMDLLDCPRDIRDLFYIPNKELDGAINQWKQCSKVCSKCGYCKRLAEKILKVYSTEDGENILKPLKCDGGQMKLYAPHVGHLEGLEELLTGSNDIYGIYMAGTPDYVGTGRTNLSSPGLEEIAEQTAYAHEKGMKMEVVLNSSCMGGQHLTAEGYNRINWYFTQLHNIGVDAVTVAEPYFVEMLSRDFDMEVVVSVLSFVDSPQKAEFYEGLGADTIVIDPVVNRDFDKLEAIRDSVSCDLKLLVNEGCLYQCPLRYAHFNFFSHANGPGPKLNVLDDYYYYKCLSLRIKDPQQLIKSPWIRPEDLKEYKHITDTFKIGGRTHFPNWILNNVQAYANESYDGNLMDLLDCPRDIRDLFYIPNKELDGAINQWKQCSKVCSKCGYCKRLAEKILKVYSTEDGENILKPLKCDGGQ

InterPro domains:
  IPR001539 Peptidase U32 [PTHR30217] (1-275)
  IPR060007 Peptidase family U32, N-terminal domain [PF01136] (47-171)

pLDDT: mean 94.05, std 9.01, range [18.28, 98.94]